Protein AF-A0A061B8B8-F1 (afdb_monomer)

Organism: Rhodotorula toruloides (NCBI:txid5286)

pLDDT: mean 87.1, std 15.1, range [23.12, 98.69]

Structure (mmCIF, N/CA/C/O backbone):
data_AF-A0A061B8B8-F1
#
_entry.id   AF-A0A061B8B8-F1
#
loop_
_atom_site.group_PDB
_atom_site.id
_atom_site.type_symbol
_atom_site.label_atom_id
_atom_site.label_alt_id
_atom_site.label_comp_id
_atom_site.label_asym_id
_atom_site.label_entity_id
_atom_site.label_seq_id
_atom_site.pdbx_PDB_ins_code
_atom_site.Cartn_x
_atom_site.Cartn_y
_atom_site.Cartn_z
_atom_site.occupancy
_atom_site.B_iso_or_equiv
_atom_site.auth_seq_id
_atom_site.auth_comp_id
_atom_site.auth_asym_id
_atom_site.auth_atom_id
_atom_site.pdbx_PDB_model_num
ATOM 1 N N . MET A 1 1 ? 24.635 -28.331 46.204 1.00 39.78 1 MET A N 1
ATOM 2 C CA . MET A 1 1 ? 23.891 -27.059 46.113 1.00 39.78 1 MET A CA 1
ATOM 3 C C . MET A 1 1 ? 24.603 -26.167 45.115 1.00 39.78 1 MET A C 1
ATOM 5 O O . MET A 1 1 ? 25.702 -25.724 45.408 1.00 39.78 1 MET A O 1
ATOM 9 N N . SER A 1 2 ? 23.995 -25.934 43.958 1.00 27.39 2 SER A N 1
ATOM 10 C CA . SER A 1 2 ? 24.261 -24.770 43.106 1.00 27.39 2 SER A CA 1
ATOM 11 C C . SER A 1 2 ? 23.099 -24.669 42.119 1.00 27.39 2 SER A C 1
ATOM 13 O O . SER A 1 2 ? 23.083 -25.318 41.078 1.00 27.39 2 SER A O 1
ATOM 15 N N . ASN A 1 3 ? 22.078 -23.909 42.522 1.00 31.33 3 ASN A N 1
ATOM 16 C CA . ASN A 1 3 ? 20.983 -23.484 41.658 1.00 31.33 3 ASN A CA 1
ATOM 17 C C . ASN A 1 3 ? 21.564 -22.600 40.549 1.00 31.33 3 ASN A C 1
ATOM 19 O O . ASN A 1 3 ? 21.984 -21.475 40.815 1.00 31.33 3 ASN A O 1
ATOM 23 N N . GLY A 1 4 ? 21.584 -23.110 39.320 1.00 29.91 4 GLY A N 1
ATOM 24 C CA . GLY A 1 4 ? 21.768 -22.293 38.128 1.00 29.91 4 GLY A CA 1
ATOM 25 C C . GLY A 1 4 ? 20.489 -21.504 37.876 1.00 29.91 4 GLY A C 1
ATOM 26 O O . GLY A 1 4 ? 19.475 -22.079 37.487 1.00 29.91 4 GLY A O 1
ATOM 27 N N . GLY A 1 5 ? 20.525 -20.203 38.157 1.00 29.27 5 GLY A N 1
ATOM 28 C CA . GLY A 1 5 ? 19.450 -19.281 37.819 1.00 29.27 5 GLY A CA 1
ATOM 29 C C . GLY A 1 5 ? 19.276 -19.214 36.306 1.00 29.27 5 GLY A C 1
ATOM 30 O O . GLY A 1 5 ? 20.158 -18.738 35.595 1.00 29.27 5 GLY A O 1
ATOM 31 N N . ILE A 1 6 ? 18.130 -19.688 35.827 1.00 33.75 6 ILE A N 1
ATOM 32 C CA . ILE A 1 6 ? 17.630 -19.358 34.495 1.00 33.75 6 ILE A CA 1
ATOM 33 C C . ILE A 1 6 ? 17.358 -17.852 34.506 1.00 33.75 6 ILE A C 1
ATOM 35 O O . ILE A 1 6 ? 16.690 -17.334 35.401 1.00 33.75 6 ILE A O 1
ATOM 39 N N . SER A 1 7 ? 17.956 -17.142 33.556 1.00 33.94 7 SER A N 1
ATOM 40 C CA . SER A 1 7 ? 17.859 -15.691 33.461 1.00 33.94 7 SER A CA 1
ATOM 41 C C . SER A 1 7 ? 16.404 -15.256 33.218 1.00 33.94 7 SER A C 1
ATOM 43 O O . SER A 1 7 ? 15.703 -15.804 32.369 1.00 33.94 7 SER A O 1
ATOM 45 N N . ASN A 1 8 ? 15.947 -14.224 33.933 1.00 35.19 8 ASN A N 1
ATOM 46 C CA . ASN A 1 8 ? 14.612 -13.622 33.778 1.00 35.19 8 ASN A CA 1
ATOM 47 C C . ASN A 1 8 ? 14.344 -13.028 32.371 1.00 35.19 8 ASN A C 1
ATOM 49 O O . ASN A 1 8 ? 13.235 -12.572 32.108 1.00 35.19 8 ASN A O 1
ATOM 53 N N . GLY A 1 9 ? 15.332 -13.016 31.466 1.00 30.53 9 GLY A N 1
ATOM 54 C CA . GLY A 1 9 ? 15.212 -12.452 30.118 1.00 30.53 9 GLY A CA 1
ATOM 55 C C . GLY A 1 9 ? 14.587 -13.391 29.080 1.00 30.53 9 GLY A C 1
ATOM 56 O O . GLY A 1 9 ? 13.911 -12.917 28.170 1.00 30.53 9 GLY A O 1
ATOM 57 N N . GLU A 1 10 ? 14.755 -14.711 29.210 1.00 31.12 10 GLU A N 1
ATOM 58 C CA . GLU A 1 10 ? 14.184 -15.674 28.249 1.00 31.12 10 GLU A CA 1
ATOM 59 C C . GLU A 1 10 ? 12.715 -16.003 28.547 1.00 31.12 10 GLU A C 1
ATOM 61 O O . GLU A 1 10 ? 11.914 -16.137 27.624 1.00 31.12 10 GLU A O 1
ATOM 66 N N . ALA A 1 11 ? 12.319 -16.033 29.825 1.00 30.83 11 ALA A N 1
ATOM 67 C CA . ALA A 1 11 ? 10.926 -16.262 30.220 1.00 30.83 11 ALA A CA 1
ATOM 68 C C . ALA A 1 11 ? 9.984 -15.102 29.827 1.00 30.83 11 ALA A C 1
ATOM 70 O O . ALA A 1 11 ? 8.800 -15.327 29.584 1.00 30.83 11 ALA A O 1
ATOM 71 N N . ALA A 1 12 ? 10.501 -13.871 29.716 1.00 39.72 12 ALA A N 1
ATOM 72 C CA . ALA A 1 12 ? 9.720 -12.697 29.316 1.00 39.72 12 ALA A CA 1
ATOM 73 C C . ALA A 1 12 ? 9.376 -12.678 27.811 1.00 39.72 12 ALA A C 1
ATOM 75 O O . ALA A 1 12 ? 8.330 -12.153 27.426 1.00 39.72 12 ALA A O 1
ATOM 76 N N . LYS A 1 13 ? 10.208 -13.292 26.955 1.00 45.06 13 LYS A N 1
ATOM 77 C CA . LYS A 1 13 ? 9.991 -13.315 25.496 1.00 45.06 13 LYS A CA 1
ATOM 78 C C . LYS A 1 13 ? 8.825 -14.206 25.060 1.00 45.06 13 LYS A C 1
ATOM 80 O O . LYS A 1 13 ? 8.186 -13.909 24.058 1.00 45.06 13 LYS A O 1
ATOM 85 N N . GLY A 1 14 ? 8.494 -15.250 25.825 1.00 52.53 14 GLY A N 1
ATOM 86 C CA . GLY A 1 14 ? 7.424 -16.201 25.485 1.00 52.53 14 GLY A CA 1
ATOM 87 C C . GLY A 1 14 ? 5.991 -15.649 25.557 1.00 52.53 14 GLY A C 1
ATOM 88 O O . GLY A 1 14 ? 5.054 -16.389 25.273 1.00 52.53 14 GLY A O 1
ATOM 89 N N . ASN A 1 15 ? 5.807 -14.380 25.945 1.00 78.00 15 ASN A N 1
ATOM 90 C CA . ASN A 1 15 ? 4.494 -13.786 26.227 1.00 78.00 15 ASN A CA 1
ATOM 91 C C . ASN A 1 15 ? 4.154 -12.544 25.376 1.00 78.00 15 ASN A C 1
ATOM 93 O O . ASN A 1 15 ? 3.065 -11.983 25.527 1.00 78.00 15 ASN A O 1
ATOM 97 N N . ALA A 1 16 ? 5.076 -12.102 24.515 1.00 92.69 16 ALA A N 1
ATOM 98 C CA . ALA A 1 16 ? 4.905 -10.931 23.658 1.00 92.69 16 ALA A CA 1
ATOM 99 C C . ALA A 1 16 ? 4.028 -11.246 22.437 1.00 92.69 16 ALA A C 1
ATOM 101 O O . ALA A 1 16 ? 4.213 -12.267 21.770 1.00 92.69 16 ALA A O 1
ATOM 102 N N . LEU A 1 17 ? 3.099 -10.346 22.119 1.00 96.75 17 LEU A N 1
ATOM 103 C CA . LEU A 1 17 ? 2.200 -10.451 20.973 1.00 96.75 17 LEU A CA 1
ATOM 104 C C . LEU A 1 17 ? 2.508 -9.388 19.916 1.00 96.75 17 LEU A C 1
ATOM 106 O O . LEU A 1 17 ? 2.922 -8.267 20.221 1.00 96.75 17 LEU A O 1
ATOM 110 N N . SER A 1 18 ? 2.207 -9.720 18.665 1.00 97.94 18 SER A N 1
ATOM 111 C CA . SER A 1 18 ? 2.040 -8.736 17.595 1.00 97.94 18 SER A CA 1
ATOM 112 C C . SER A 1 18 ? 0.547 -8.512 17.378 1.00 97.94 18 SER A C 1
ATOM 114 O O . SER A 1 18 ? -0.154 -9.388 16.886 1.00 97.94 18 SER A O 1
ATOM 116 N N . VAL A 1 19 ? 0.027 -7.357 17.779 1.00 98.19 19 VAL A N 1
ATOM 117 C CA . VAL A 1 19 ? -1.387 -7.003 17.601 1.00 98.19 19 VAL A CA 1
ATOM 118 C C . VAL A 1 19 ? -1.518 -6.136 16.359 1.00 98.19 19 VAL A C 1
ATOM 120 O O . VAL A 1 19 ? -0.795 -5.161 16.211 1.00 98.19 19 VAL A O 1
ATOM 123 N N . VAL A 1 20 ? -2.429 -6.482 15.459 1.00 98.31 20 VAL A N 1
ATOM 124 C CA . VAL A 1 20 ? -2.643 -5.823 14.174 1.00 98.31 20 VAL A CA 1
ATOM 125 C C . VAL A 1 20 ? -4.074 -5.312 14.106 1.00 98.31 20 VAL A C 1
ATOM 127 O O . VAL A 1 20 ? -5.012 -6.072 14.323 1.00 98.31 20 VAL A O 1
ATOM 130 N N . ILE A 1 21 ? -4.248 -4.039 13.762 1.00 97.00 21 ILE A N 1
ATOM 131 C CA . ILE A 1 21 ? -5.547 -3.436 13.453 1.00 97.00 21 ILE A CA 1
ATOM 132 C C . ILE A 1 21 ? -5.535 -3.049 11.966 1.00 97.00 21 ILE A C 1
ATOM 134 O O . ILE A 1 21 ? -4.973 -2.005 11.615 1.00 97.00 21 ILE A O 1
ATOM 138 N N . PRO A 1 22 ? -6.088 -3.888 11.066 1.00 94.44 22 PRO A N 1
ATOM 139 C CA . PRO A 1 22 ? -6.155 -3.585 9.644 1.00 94.44 22 PRO A CA 1
ATOM 140 C C . PRO A 1 22 ? -7.316 -2.628 9.330 1.00 94.44 22 PRO A C 1
ATOM 142 O O . PRO A 1 22 ? -8.488 -2.942 9.533 1.00 94.44 22 PRO A O 1
ATOM 145 N N . ILE A 1 23 ? -6.993 -1.455 8.787 1.00 88.62 23 ILE A N 1
ATOM 146 C CA . ILE A 1 23 ? -7.932 -0.389 8.407 1.00 88.62 23 ILE A CA 1
ATOM 147 C C . ILE A 1 23 ? -7.789 -0.101 6.902 1.00 88.62 23 ILE A C 1
ATOM 149 O O . ILE A 1 23 ? -7.448 1.002 6.477 1.00 88.62 23 ILE A O 1
ATOM 153 N N . GLY A 1 24 ? -8.025 -1.125 6.077 1.00 66.88 24 GLY A N 1
ATOM 154 C CA . GLY A 1 24 ? -7.891 -1.041 4.615 1.00 66.88 24 GLY A CA 1
ATOM 155 C C . GLY A 1 24 ? -9.127 -0.539 3.859 1.00 66.88 24 GLY A C 1
ATOM 156 O O . GLY A 1 24 ? -9.057 -0.334 2.652 1.00 66.88 24 GLY A O 1
ATOM 157 N N . GLY A 1 25 ? -10.270 -0.364 4.533 1.00 66.69 25 GLY A N 1
ATOM 158 C CA . GLY A 1 25 ? -11.543 -0.015 3.895 1.00 66.69 25 GLY A CA 1
ATOM 159 C C . GLY A 1 25 ? -11.919 1.468 3.999 1.00 66.69 25 GLY A C 1
ATOM 160 O O . GLY A 1 25 ? -11.762 2.087 5.046 1.00 66.69 25 GLY A O 1
ATOM 161 N N . VAL A 1 26 ? -12.548 2.004 2.946 1.00 59.25 26 VAL A N 1
ATOM 162 C CA . VAL A 1 26 ? -12.965 3.423 2.822 1.00 59.25 26 VAL A CA 1
ATOM 163 C C . VAL A 1 26 ? -14.089 3.831 3.802 1.00 59.25 26 VAL A C 1
ATOM 165 O O . VAL A 1 26 ? -14.370 5.009 3.992 1.00 59.25 26 VAL A O 1
ATOM 168 N N . GLY A 1 27 ? -14.777 2.877 4.444 1.00 61.59 27 GLY A N 1
ATOM 169 C CA . GLY A 1 27 ? -15.817 3.189 5.441 1.00 61.59 27 GLY A CA 1
ATOM 170 C C . GLY A 1 27 ? -17.059 3.900 4.874 1.00 61.59 27 GLY A C 1
ATOM 171 O O . GLY A 1 27 ? -17.735 4.641 5.587 1.00 61.59 27 GLY A O 1
ATOM 172 N N . SER A 1 28 ? -17.398 3.656 3.602 1.00 68.06 28 SER A N 1
ATOM 173 C CA . SER A 1 28 ? -18.411 4.412 2.839 1.00 68.06 28 SER A CA 1
ATOM 174 C C . SER A 1 28 ? -19.822 4.443 3.447 1.00 68.06 28 SER A C 1
ATOM 176 O O . SER A 1 28 ? -20.588 5.366 3.174 1.00 68.06 28 SER A O 1
ATOM 178 N N . ARG A 1 29 ? -20.183 3.466 4.293 1.00 80.44 29 ARG A N 1
ATOM 179 C CA . ARG A 1 29 ? -21.487 3.413 4.984 1.00 80.44 29 ARG A CA 1
ATOM 180 C C . ARG A 1 29 ? -21.694 4.605 5.923 1.00 80.44 29 ARG A C 1
ATOM 182 O O . ARG A 1 29 ? -22.787 5.156 5.959 1.00 80.44 29 ARG A O 1
ATOM 189 N N . PHE A 1 30 ? -20.653 5.022 6.643 1.00 82.06 30 PHE A N 1
ATOM 190 C CA . PHE A 1 30 ? -20.727 6.161 7.561 1.00 82.06 30 PHE A CA 1
ATOM 191 C C . PHE A 1 30 ? -20.786 7.493 6.807 1.00 82.06 30 PHE A C 1
ATOM 193 O O . PHE A 1 30 ? -21.602 8.349 7.144 1.00 82.06 30 PHE A O 1
ATOM 200 N N . ALA A 1 31 ? -20.006 7.639 5.732 1.00 78.50 31 ALA A N 1
ATOM 201 C CA . ALA A 1 31 ? -20.050 8.830 4.884 1.00 78.50 31 ALA A CA 1
ATOM 202 C C . ALA A 1 31 ? -21.453 9.065 4.286 1.00 78.50 31 ALA A C 1
ATOM 204 O O . ALA A 1 31 ? -21.942 10.193 4.282 1.00 78.50 31 ALA A O 1
ATOM 205 N N . LYS A 1 32 ? -22.147 7.996 3.855 1.00 79.06 32 LYS A N 1
ATOM 206 C CA . LYS A 1 32 ? -23.539 8.066 3.359 1.00 79.06 32 LYS A CA 1
ATOM 207 C C . LYS A 1 32 ? -24.533 8.575 4.408 1.00 79.06 32 LYS A C 1
ATOM 209 O O . LYS A 1 32 ? -25.478 9.267 4.053 1.00 79.06 32 LYS A O 1
ATOM 214 N N . GLU A 1 33 ? -24.294 8.277 5.683 1.00 79.81 33 GLU A N 1
ATOM 215 C CA . GLU A 1 33 ? -25.095 8.764 6.816 1.00 79.81 33 GLU A CA 1
ATOM 216 C C . GLU A 1 33 ? -24.625 10.138 7.338 1.00 79.81 33 GLU A C 1
ATOM 218 O O . GLU A 1 33 ? -25.094 10.609 8.377 1.00 79.81 33 GLU A O 1
ATOM 223 N N . GLY A 1 34 ? -23.706 10.813 6.639 1.00 77.25 34 GLY A N 1
ATOM 224 C CA . GLY A 1 34 ? -23.266 12.174 6.958 1.00 77.25 34 GLY A CA 1
ATOM 225 C C . GLY A 1 34 ? -22.216 12.276 8.067 1.00 77.25 34 GLY A C 1
ATOM 226 O O . GLY A 1 34 ? -22.029 13.359 8.621 1.00 77.25 34 GLY A O 1
ATOM 227 N N . TYR A 1 35 ? -21.530 11.182 8.411 1.00 79.19 35 TYR A N 1
ATOM 228 C CA . TYR A 1 35 ? -20.335 11.259 9.257 1.00 79.19 35 TYR A CA 1
ATOM 229 C C . TYR A 1 35 ? -19.172 11.850 8.456 1.00 79.19 35 TYR A C 1
ATOM 231 O O . TYR A 1 35 ? -18.939 11.459 7.313 1.00 79.19 35 TYR A O 1
ATOM 239 N N . ARG A 1 36 ? -18.450 12.797 9.061 1.00 77.75 36 ARG A N 1
ATOM 240 C CA . ARG A 1 36 ? -17.365 13.542 8.399 1.00 77.75 36 ARG A CA 1
ATOM 241 C C . ARG A 1 36 ? -16.010 12.853 8.532 1.00 77.75 36 ARG A C 1
ATOM 243 O O . ARG A 1 36 ? -15.213 12.901 7.607 1.00 77.75 36 ARG A O 1
ATOM 250 N N . PHE A 1 37 ? -15.764 12.217 9.675 1.00 82.44 37 PHE A N 1
ATOM 251 C CA . PHE A 1 37 ? -14.519 11.503 9.931 1.00 82.44 37 PHE A CA 1
ATOM 252 C C . PHE A 1 37 ? -14.541 10.105 9.303 1.00 82.44 37 PHE A C 1
ATOM 254 O O . PHE A 1 37 ? -15.596 9.455 9.302 1.00 82.44 37 PHE A O 1
ATOM 261 N N . PRO A 1 38 ? -13.389 9.602 8.821 1.00 85.00 38 PRO A N 1
ATOM 262 C CA . PRO A 1 38 ? -13.275 8.204 8.431 1.00 85.00 38 PRO A CA 1
ATOM 263 C C . PRO A 1 38 ? -13.559 7.311 9.643 1.00 85.00 38 PRO A C 1
ATOM 265 O O . PRO A 1 38 ? -13.273 7.680 10.781 1.00 85.00 38 PRO A O 1
ATOM 268 N N . LYS A 1 39 ? -14.100 6.113 9.397 1.00 87.38 39 LYS A N 1
ATOM 269 C CA . LYS A 1 39 ? -14.564 5.159 10.422 1.00 87.38 39 LYS A CA 1
ATOM 270 C C . LYS A 1 39 ? -13.696 5.065 11.698 1.00 87.38 39 LYS A C 1
ATOM 272 O O . LYS A 1 39 ? -14.258 5.274 12.771 1.00 87.38 39 LYS A O 1
ATOM 277 N N . PRO A 1 40 ? -12.371 4.809 11.636 1.00 89.44 40 PRO A N 1
ATOM 278 C CA . PRO A 1 40 ? -11.539 4.696 12.845 1.00 89.44 40 PRO A CA 1
ATOM 279 C C . PRO A 1 40 ? -11.466 5.983 13.685 1.00 89.44 40 PRO A C 1
ATOM 281 O O . PRO A 1 40 ? -11.145 5.925 14.871 1.00 89.44 40 PRO A O 1
ATOM 284 N N . LEU A 1 41 ? -11.760 7.139 13.087 1.00 89.06 41 LEU A N 1
ATOM 285 C CA . LEU A 1 41 ? -11.722 8.458 13.718 1.00 89.06 41 LEU A CA 1
ATOM 286 C C . LEU A 1 41 ? -13.114 8.983 14.095 1.00 89.06 41 LEU A C 1
ATOM 288 O O . LEU A 1 41 ? -13.230 10.086 14.622 1.00 89.06 41 LEU A O 1
ATOM 292 N N . ILE A 1 42 ? -14.178 8.204 13.867 1.00 89.88 42 ILE A N 1
ATOM 293 C CA . ILE A 1 42 ? -15.516 8.558 14.346 1.00 89.88 42 ILE A CA 1
ATOM 294 C C . ILE A 1 42 ? -15.506 8.560 15.872 1.00 89.88 42 ILE A C 1
ATOM 296 O O . ILE A 1 42 ? -15.072 7.598 16.509 1.00 89.88 42 ILE A O 1
ATOM 300 N N . ASN A 1 43 ? -15.991 9.652 16.457 1.00 90.94 43 ASN A N 1
ATOM 301 C CA . ASN A 1 43 ? -16.043 9.803 17.900 1.00 90.94 43 ASN A CA 1
ATOM 302 C C . ASN A 1 43 ? -17.121 8.916 18.529 1.00 90.94 43 ASN A C 1
ATOM 304 O O . ASN A 1 43 ? -18.226 8.759 18.013 1.00 90.94 43 ASN A O 1
ATOM 308 N N . ILE A 1 44 ? -16.781 8.396 19.702 1.00 91.62 44 ILE A N 1
ATOM 309 C CA . ILE A 1 44 ? -17.650 7.736 20.665 1.00 91.62 44 ILE A CA 1
ATOM 310 C C . ILE A 1 44 ? -17.419 8.485 21.983 1.00 91.62 44 ILE A C 1
ATOM 312 O O . ILE A 1 44 ? -16.334 8.413 22.563 1.00 91.62 44 ILE A O 1
ATOM 316 N N . ALA A 1 45 ? -18.396 9.282 22.416 1.00 88.94 45 ALA A N 1
ATOM 317 C CA . ALA A 1 45 ? -18.301 10.167 23.581 1.00 88.94 45 ALA A CA 1
ATOM 318 C C . ALA A 1 45 ? -17.005 11.017 23.618 1.00 88.94 45 ALA A C 1
ATOM 320 O O . ALA A 1 45 ? -16.286 11.064 24.618 1.00 88.94 45 ALA A O 1
ATOM 321 N N . GLY A 1 46 ? -16.681 11.673 22.500 1.00 88.12 46 GLY A N 1
ATOM 322 C CA . GLY A 1 46 ? -15.536 12.581 22.365 1.00 88.12 46 GLY A CA 1
ATOM 323 C C . GLY A 1 46 ? -14.166 11.906 22.232 1.00 88.12 46 GLY A C 1
ATOM 324 O O . GLY A 1 46 ? -13.149 12.598 22.293 1.00 88.12 46 GLY A O 1
ATOM 325 N N . ARG A 1 47 ? -14.104 10.577 22.069 1.00 90.06 47 ARG A N 1
ATOM 326 C CA . ARG A 1 47 ? -12.869 9.849 21.731 1.00 90.06 47 ARG A CA 1
ATOM 327 C C . ARG A 1 47 ? -13.084 9.008 20.479 1.00 90.06 47 ARG A C 1
ATOM 329 O O . ARG A 1 47 ? -14.080 8.300 20.385 1.00 90.06 47 ARG A O 1
ATOM 336 N N . ALA A 1 48 ? -12.139 9.059 19.546 1.00 91.88 48 ALA A N 1
ATOM 337 C CA . ALA A 1 48 ? -12.206 8.301 18.302 1.00 91.88 48 ALA A CA 1
ATOM 338 C C . ALA A 1 48 ? -12.220 6.777 18.536 1.00 91.88 48 ALA A C 1
ATOM 340 O O . ALA A 1 48 ? -11.570 6.271 19.456 1.00 91.88 48 ALA A O 1
ATOM 341 N N . MET A 1 49 ? -12.959 6.061 17.684 1.00 92.69 49 MET A N 1
ATOM 342 C CA . MET A 1 49 ? -13.184 4.610 17.730 1.00 92.69 49 MET A CA 1
ATOM 343 C C . MET A 1 49 ? -11.887 3.803 17.877 1.00 92.69 49 MET A C 1
ATOM 345 O O . MET A 1 49 ? -11.803 2.927 18.732 1.00 92.69 49 MET A O 1
ATOM 349 N N . LEU A 1 50 ? -10.845 4.135 17.115 1.00 93.75 50 LEU A N 1
ATOM 350 C CA . LEU A 1 50 ? -9.548 3.459 17.197 1.00 93.75 50 LEU A CA 1
ATOM 351 C C . LEU A 1 50 ? -8.933 3.547 18.602 1.00 93.75 50 LEU A C 1
ATOM 353 O O . LEU A 1 50 ? -8.474 2.549 19.150 1.00 93.75 50 LEU A O 1
ATOM 357 N N . PHE A 1 51 ? -8.969 4.727 19.221 1.00 93.75 51 PHE A N 1
ATOM 358 C CA . PHE A 1 51 ? -8.435 4.920 20.570 1.00 93.75 51 PHE A CA 1
ATOM 359 C C . PHE A 1 51 ? -9.305 4.250 21.637 1.00 93.75 51 PHE A C 1
ATOM 361 O O . PHE A 1 51 ? -8.801 3.904 22.700 1.00 93.75 51 PHE A O 1
ATOM 368 N N . TRP A 1 52 ? -10.602 4.051 21.377 1.00 92.88 52 TRP A N 1
ATOM 369 C CA . TRP A 1 52 ? -11.453 3.218 22.231 1.00 92.88 52 TRP A CA 1
ATOM 370 C C . TRP A 1 52 ? -11.012 1.762 22.238 1.00 92.88 52 TRP A C 1
ATOM 372 O O . TRP A 1 52 ? -11.005 1.146 23.299 1.00 92.88 52 TRP A O 1
ATOM 382 N N . ILE A 1 53 ? -10.636 1.231 21.076 1.00 93.62 53 ILE A N 1
ATOM 383 C CA . ILE A 1 53 ? -10.136 -0.138 20.957 1.00 93.62 53 ILE A CA 1
ATOM 384 C C . ILE A 1 53 ? -8.825 -0.254 21.732 1.00 93.62 53 ILE A C 1
ATOM 386 O O . ILE A 1 53 ? -8.742 -1.051 22.661 1.00 93.62 53 ILE A O 1
ATOM 390 N N . ILE A 1 54 ? -7.841 0.601 21.434 1.00 94.81 54 ILE A N 1
ATOM 391 C CA . ILE A 1 54 ? -6.511 0.547 22.063 1.00 94.81 54 ILE A CA 1
ATOM 392 C C . ILE A 1 54 ? -6.596 0.723 23.587 1.00 94.81 54 ILE A C 1
ATOM 394 O O . ILE A 1 54 ? -5.988 -0.053 24.316 1.00 94.81 54 ILE A O 1
ATOM 398 N N . ASP A 1 55 ? -7.400 1.676 24.081 1.00 92.31 55 ASP A N 1
ATOM 399 C CA . ASP A 1 55 ? -7.582 1.939 25.521 1.00 92.31 55 ASP A CA 1
ATOM 400 C C . ASP A 1 55 ? -8.071 0.728 26.328 1.00 92.31 55 ASP A C 1
ATOM 402 O O . ASP A 1 55 ? -7.969 0.735 27.558 1.00 92.31 55 ASP A O 1
ATOM 406 N N . ARG A 1 56 ? -8.692 -0.251 25.665 1.00 90.75 56 ARG A N 1
ATOM 407 C CA . ARG A 1 56 ? -9.304 -1.420 26.303 1.00 90.75 56 ARG A CA 1
ATOM 408 C C . ARG A 1 56 ? -8.511 -2.704 26.089 1.00 90.75 56 ARG A C 1
ATOM 410 O O . ARG A 1 56 ? -8.844 -3.720 26.694 1.00 90.75 56 ARG A O 1
ATOM 417 N N . LEU A 1 57 ? -7.466 -2.667 25.266 1.00 92.12 57 LEU A N 1
ATOM 418 C CA . LEU A 1 57 ? -6.569 -3.799 25.096 1.00 92.12 57 LEU A CA 1
ATOM 419 C C . LEU A 1 57 ? -5.566 -3.866 26.250 1.00 92.12 57 LEU A C 1
ATOM 421 O O . LEU A 1 57 ? -4.984 -2.870 26.665 1.00 92.12 57 LEU A O 1
ATOM 425 N N . GLU A 1 58 ? -5.319 -5.079 26.733 1.00 91.81 58 GLU A N 1
ATOM 426 C CA . GLU A 1 58 ? -4.327 -5.393 27.770 1.00 91.81 58 GLU A CA 1
ATOM 427 C C . GLU A 1 58 ? -2.913 -5.475 27.160 1.00 91.81 58 GLU A C 1
ATOM 429 O O . GLU A 1 58 ? -2.241 -6.515 27.229 1.00 91.81 58 GLU A O 1
ATOM 434 N N . LEU A 1 59 ? -2.513 -4.406 26.462 1.00 94.19 59 LEU A N 1
ATOM 435 C CA . LEU A 1 59 ? -1.196 -4.277 25.840 1.00 94.19 59 LEU A CA 1
ATOM 436 C C . LEU A 1 59 ? -0.129 -4.017 26.905 1.00 94.19 59 LEU A C 1
ATOM 438 O O . LEU A 1 59 ? -0.344 -3.283 27.869 1.00 94.19 59 LEU A O 1
ATOM 442 N N . THR A 1 60 ? 1.033 -4.618 26.700 1.00 92.69 60 THR A N 1
ATOM 443 C CA . THR A 1 60 ? 2.240 -4.451 27.510 1.00 92.69 60 THR A CA 1
ATOM 444 C C . THR A 1 60 ? 3.344 -3.811 26.670 1.00 92.69 60 THR A C 1
ATOM 446 O O . THR A 1 60 ? 3.270 -3.797 25.444 1.00 92.69 60 THR A O 1
ATOM 449 N N . GLU A 1 61 ? 4.399 -3.315 27.313 1.00 91.12 61 GLU A N 1
ATOM 450 C CA . GLU A 1 61 ? 5.573 -2.736 26.634 1.00 91.12 61 GLU A CA 1
ATOM 451 C C . GLU A 1 61 ? 6.310 -3.727 25.711 1.00 91.12 61 GLU A C 1
ATOM 453 O O . GLU A 1 61 ? 6.999 -3.316 24.781 1.00 91.12 61 GLU A O 1
ATOM 458 N N . ASN A 1 62 ? 6.135 -5.033 25.943 1.00 91.69 62 ASN A N 1
ATOM 459 C CA . ASN A 1 62 ? 6.725 -6.092 25.123 1.00 91.69 62 ASN A CA 1
ATOM 460 C C . ASN A 1 62 ? 5.895 -6.400 23.868 1.00 91.69 62 ASN A C 1
ATOM 462 O O . ASN A 1 62 ? 6.400 -7.018 22.928 1.00 91.69 62 ASN A O 1
ATOM 466 N N . ASP A 1 63 ? 4.625 -5.988 23.841 1.00 96.31 63 ASP A N 1
ATOM 467 C CA . ASP A 1 63 ? 3.764 -6.177 22.680 1.00 96.31 63 ASP A CA 1
ATOM 468 C C . ASP A 1 63 ? 4.095 -5.151 21.593 1.00 96.31 63 ASP A C 1
ATOM 470 O O . ASP A 1 63 ? 4.663 -4.087 21.835 1.00 96.31 63 ASP A O 1
ATOM 474 N N . SER A 1 64 ? 3.751 -5.470 20.351 1.00 97.25 64 SER A N 1
ATOM 475 C CA . SER A 1 64 ? 3.905 -4.548 19.222 1.00 97.25 64 SER A CA 1
ATOM 476 C C . SER A 1 64 ? 2.558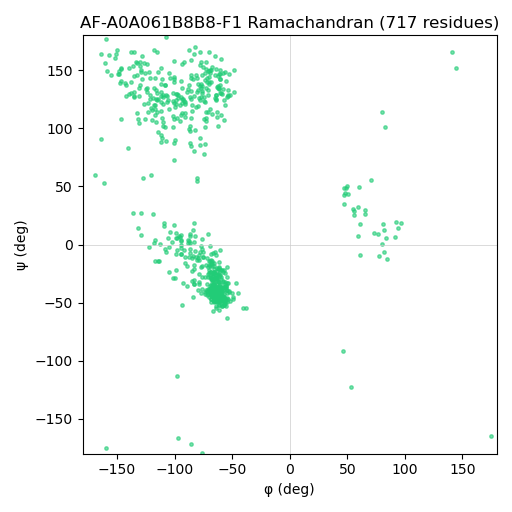 -4.349 18.552 1.00 97.25 64 SER A C 1
ATOM 478 O O . SER A 1 64 ? 1.922 -5.319 18.143 1.00 97.25 64 SER A O 1
ATOM 480 N N . LEU A 1 65 ? 2.109 -3.097 18.482 1.00 97.75 65 LEU A N 1
ATOM 481 C CA . LEU A 1 65 ? 0.821 -2.717 17.914 1.00 97.75 65 LEU A CA 1
ATOM 482 C C . LEU A 1 65 ? 1.026 -2.157 16.507 1.00 97.75 65 LEU A C 1
ATOM 484 O O . LEU A 1 65 ? 1.542 -1.057 16.340 1.00 97.75 65 LEU A O 1
ATOM 488 N N . PHE A 1 66 ? 0.575 -2.892 15.502 1.00 97.75 66 PHE A N 1
ATOM 489 C CA . PHE A 1 66 ? 0.566 -2.482 14.108 1.00 97.75 66 PHE A CA 1
ATOM 490 C C . PHE A 1 66 ? -0.804 -1.929 13.734 1.00 97.75 66 PHE A C 1
ATOM 492 O O . PHE A 1 66 ? -1.820 -2.603 13.899 1.00 97.75 66 PHE A O 1
ATOM 499 N N . ILE A 1 67 ? -0.842 -0.721 13.186 1.00 96.94 67 ILE A N 1
ATOM 500 C CA . ILE A 1 67 ? -2.070 -0.109 12.674 1.00 96.94 67 ILE A CA 1
ATOM 501 C C . ILE A 1 67 ? -1.856 0.148 11.192 1.00 96.94 67 ILE A C 1
ATOM 503 O O . ILE A 1 67 ? -1.093 1.038 10.821 1.00 96.94 67 ILE A O 1
ATOM 507 N N . ALA A 1 68 ? -2.505 -0.647 10.345 1.00 95.94 68 ALA A N 1
ATOM 508 C CA . ALA A 1 68 ? -2.452 -0.442 8.904 1.00 95.94 68 ALA A CA 1
ATOM 509 C C . ALA A 1 68 ? -3.593 0.469 8.476 1.00 95.94 68 ALA A C 1
ATOM 511 O O . ALA A 1 68 ? -4.748 0.132 8.713 1.00 95.94 68 ALA A O 1
ATOM 512 N N . ILE A 1 69 ? -3.291 1.608 7.863 1.00 92.94 69 ILE A N 1
ATOM 513 C CA . ILE A 1 69 ? -4.289 2.622 7.507 1.00 92.94 69 ILE A CA 1
ATOM 514 C C . ILE A 1 69 ? -3.892 3.325 6.213 1.00 92.94 69 ILE A C 1
ATOM 516 O O . ILE A 1 69 ? -2.709 3.422 5.907 1.00 92.94 69 ILE A O 1
ATOM 520 N N . SER A 1 70 ? -4.870 3.820 5.454 1.00 89.94 70 SER A N 1
ATOM 521 C CA . SER A 1 70 ? -4.618 4.639 4.261 1.00 89.94 70 SER A CA 1
ATOM 522 C C . SER A 1 70 ? -3.618 5.766 4.543 1.00 89.94 70 SER A C 1
ATOM 524 O O . SER A 1 70 ? -3.789 6.512 5.509 1.00 89.94 70 SER A O 1
ATOM 526 N N . GLU A 1 71 ? -2.609 5.894 3.675 1.00 85.88 71 GLU A N 1
ATOM 527 C CA . GLU A 1 71 ? -1.597 6.961 3.732 1.00 85.88 71 GLU A CA 1
ATOM 528 C C . GLU A 1 71 ? -2.265 8.344 3.758 1.00 85.88 71 GLU A C 1
ATOM 530 O O . GLU A 1 71 ? -2.017 9.127 4.667 1.00 85.88 71 GLU A O 1
ATOM 535 N N . MET A 1 72 ? -3.252 8.570 2.884 1.00 82.19 72 MET A N 1
ATOM 536 C CA . MET A 1 72 ? -4.023 9.820 2.835 1.00 82.19 72 MET A CA 1
ATOM 537 C C . MET A 1 72 ? -4.707 10.156 4.167 1.00 82.19 72 MET A C 1
ATOM 539 O O . MET A 1 72 ? -4.689 11.304 4.600 1.00 82.19 72 MET A O 1
ATOM 543 N N . VAL A 1 73 ? -5.299 9.160 4.836 1.00 84.62 73 VAL A N 1
ATOM 544 C CA . VAL A 1 73 ? -5.958 9.372 6.136 1.00 84.62 73 VAL A CA 1
ATOM 545 C C . VAL A 1 73 ? -4.924 9.676 7.219 1.00 84.62 73 VAL A C 1
ATOM 547 O O . VAL A 1 73 ? -5.157 10.526 8.075 1.00 84.62 73 VAL A O 1
ATOM 550 N N . ASN A 1 74 ? -3.777 8.997 7.211 1.00 87.31 74 ASN A N 1
ATOM 551 C CA . ASN A 1 74 ? -2.718 9.319 8.159 1.00 87.31 74 ASN A CA 1
ATOM 552 C C . ASN A 1 74 ? -2.177 10.738 7.944 1.00 87.31 74 ASN A C 1
ATOM 554 O O . ASN A 1 74 ? -1.984 11.446 8.929 1.00 87.31 74 ASN A O 1
ATOM 558 N N . ASP A 1 75 ? -1.974 11.156 6.697 1.00 80.88 75 ASP A N 1
ATOM 559 C CA . ASP A 1 75 ? -1.412 12.467 6.367 1.00 80.88 75 ASP A CA 1
ATOM 560 C C . ASP A 1 75 ? -2.383 13.604 6.696 1.00 80.88 75 ASP A C 1
ATOM 562 O O . ASP A 1 75 ? -1.967 14.620 7.249 1.00 80.88 75 ASP A O 1
ATOM 566 N N . GLU A 1 76 ? -3.683 13.414 6.442 1.00 82.75 76 GLU A N 1
ATOM 567 C CA . GLU A 1 76 ? -4.725 14.399 6.761 1.00 82.75 76 GLU A CA 1
ATOM 568 C C . GLU A 1 76 ? -4.910 14.585 8.276 1.00 82.75 76 GLU A C 1
ATOM 570 O O . GLU A 1 76 ? -5.088 15.705 8.755 1.00 82.75 76 GLU A O 1
ATOM 575 N N . PHE A 1 77 ? -4.869 13.494 9.050 1.00 83.12 77 PHE A N 1
ATOM 576 C CA . PHE A 1 77 ? -5.185 13.523 10.485 1.00 83.12 77 PHE A CA 1
ATOM 577 C C . PHE A 1 77 ? -3.956 13.431 11.402 1.00 83.12 77 PHE A C 1
ATOM 579 O O . PHE A 1 77 ? -4.096 13.489 12.628 1.00 83.12 77 PHE A O 1
ATOM 586 N N . HIS A 1 78 ? -2.756 13.286 10.838 1.00 85.75 78 HIS A N 1
ATOM 587 C CA . HIS A 1 78 ? -1.486 13.098 11.548 1.00 85.75 78 HIS A CA 1
ATOM 588 C C . HIS A 1 78 ? -1.559 12.013 12.636 1.00 85.75 78 HIS A C 1
ATOM 590 O O . HIS A 1 78 ? -1.107 12.208 13.771 1.00 85.75 78 HIS A O 1
ATOM 596 N N . LEU A 1 79 ? -2.177 10.872 12.308 1.00 88.19 79 LEU A N 1
ATOM 597 C CA . LEU A 1 79 ? -2.524 9.833 13.283 1.00 88.19 79 LEU A CA 1
ATOM 598 C C . LEU A 1 79 ? -1.293 9.283 14.011 1.00 88.19 79 LEU A C 1
ATOM 600 O O . LEU A 1 79 ? -1.341 9.077 15.223 1.00 88.19 79 LEU A O 1
ATOM 604 N N . ASP A 1 80 ? -0.179 9.125 13.301 1.00 87.06 80 ASP A N 1
ATOM 605 C CA . ASP A 1 80 ? 1.100 8.716 13.880 1.00 87.06 80 ASP A CA 1
ATOM 606 C C . ASP A 1 80 ? 1.531 9.609 15.064 1.00 87.06 80 ASP A C 1
ATOM 608 O O . ASP A 1 80 ? 1.832 9.125 16.158 1.00 87.06 80 ASP A O 1
ATOM 612 N N . SER A 1 81 ? 1.452 10.934 14.902 1.00 86.25 81 SER A N 1
ATOM 613 C CA . SER A 1 81 ? 1.786 11.887 15.971 1.00 86.25 81 SER A CA 1
ATOM 614 C C . SER A 1 81 ? 0.818 11.797 17.153 1.00 86.25 81 SER A C 1
ATOM 616 O O . SER A 1 81 ? 1.219 11.946 18.310 1.00 86.25 81 SER A O 1
ATOM 618 N N . GLN A 1 82 ? -0.464 11.536 16.885 1.00 89.12 82 GLN A N 1
ATOM 619 C CA . GLN A 1 82 ? -1.459 11.356 17.942 1.00 89.12 82 GLN A CA 1
ATOM 620 C C . GLN A 1 82 ? -1.203 10.079 18.750 1.00 89.12 82 GLN A C 1
ATOM 622 O O . GLN A 1 82 ? -1.247 10.125 19.979 1.00 89.12 82 GLN A O 1
ATOM 627 N N . LEU A 1 83 ? -0.896 8.965 18.079 1.00 92.12 83 LEU A N 1
ATOM 628 C CA . LEU A 1 83 ? -0.613 7.678 18.716 1.00 92.12 83 LEU A CA 1
ATOM 629 C C . LEU A 1 83 ? 0.635 7.746 19.601 1.00 92.12 83 LEU A C 1
ATOM 631 O O . LEU A 1 83 ? 0.564 7.341 20.760 1.00 92.12 83 LEU A O 1
ATOM 635 N N . ARG A 1 84 ? 1.739 8.325 19.106 1.00 90.12 84 ARG A N 1
ATOM 636 C CA . ARG A 1 84 ? 2.977 8.502 19.894 1.00 90.12 84 ARG A CA 1
ATOM 637 C C . ARG A 1 84 ? 2.749 9.340 21.154 1.00 90.12 84 ARG A C 1
ATOM 639 O O . ARG A 1 84 ? 3.327 9.054 22.198 1.00 90.12 84 ARG A O 1
ATOM 646 N N . ARG A 1 85 ? 1.901 10.371 21.064 1.00 91.00 85 ARG A N 1
ATOM 647 C CA . ARG A 1 85 ? 1.563 11.238 22.201 1.00 91.00 85 ARG A CA 1
ATOM 648 C C . ARG A 1 85 ? 0.673 10.539 23.229 1.00 91.00 85 ARG A C 1
ATOM 650 O O . ARG A 1 85 ? 0.877 10.729 24.423 1.00 91.00 85 ARG A O 1
ATOM 657 N N . GLU A 1 86 ? -0.339 9.796 22.784 1.00 91.69 86 GLU A N 1
ATOM 658 C CA . GLU A 1 86 ? -1.314 9.149 23.678 1.00 91.69 86 GLU A CA 1
ATOM 659 C C . GLU A 1 86 ? -0.762 7.859 24.307 1.00 91.69 86 GLU A C 1
ATOM 661 O O . GLU A 1 86 ? -1.094 7.550 25.452 1.00 91.69 86 GLU A O 1
ATOM 666 N N . TYR A 1 87 ? 0.102 7.130 23.593 1.00 94.38 87 TYR A N 1
ATOM 667 C CA . TYR A 1 87 ? 0.642 5.834 24.018 1.00 94.38 87 TYR A CA 1
ATOM 668 C C . TYR A 1 87 ? 2.182 5.779 23.962 1.00 94.38 87 TYR A C 1
ATOM 670 O O . TYR A 1 87 ? 2.740 4.893 23.317 1.00 94.38 87 TYR A O 1
ATOM 678 N N . PRO A 1 88 ? 2.906 6.675 24.662 1.00 92.50 88 PRO A N 1
ATOM 679 C CA . PRO A 1 88 ? 4.370 6.769 24.566 1.00 92.50 88 PRO A CA 1
ATOM 680 C C . PRO A 1 88 ? 5.121 5.538 25.104 1.00 92.50 88 PRO A C 1
ATOM 682 O O . PRO A 1 88 ? 6.307 5.379 24.844 1.00 92.50 88 PRO A O 1
ATOM 685 N N . HIS A 1 89 ? 4.443 4.686 25.875 1.00 91.81 89 HIS A N 1
ATOM 686 C CA . HIS A 1 89 ? 4.985 3.467 26.478 1.00 91.81 89 HIS A CA 1
ATOM 687 C C . HIS A 1 89 ? 4.736 2.211 25.627 1.00 91.81 89 HIS A C 1
ATOM 689 O O . HIS A 1 89 ? 5.237 1.143 25.964 1.00 91.81 89 HIS A O 1
ATOM 695 N N . LEU A 1 90 ? 3.942 2.315 24.555 1.00 93.75 90 LEU A N 1
ATOM 696 C CA . LEU A 1 90 ? 3.648 1.195 23.667 1.00 93.75 90 LEU A CA 1
ATOM 697 C C . LEU A 1 90 ? 4.510 1.276 22.407 1.00 93.75 90 LEU A C 1
ATOM 699 O O . LEU A 1 90 ? 4.700 2.349 21.834 1.00 93.75 90 LEU A O 1
ATOM 703 N N . ASN A 1 91 ? 4.964 0.123 21.920 1.00 94.38 91 ASN A N 1
ATOM 704 C CA . ASN A 1 91 ? 5.584 0.021 20.604 1.00 94.38 91 ASN A CA 1
ATOM 705 C C . ASN A 1 91 ? 4.496 0.036 19.516 1.00 94.38 91 ASN A C 1
ATOM 707 O O . ASN A 1 91 ? 4.008 -1.015 19.092 1.00 94.38 91 ASN A O 1
ATOM 711 N N . VAL A 1 92 ? 4.080 1.237 19.103 1.00 95.62 92 VAL A N 1
ATOM 712 C CA . VAL A 1 92 ? 3.072 1.442 18.052 1.00 95.62 92 VAL A CA 1
ATOM 713 C C . VAL A 1 92 ? 3.748 1.701 16.706 1.00 95.62 92 VAL A C 1
ATOM 715 O O . VAL A 1 92 ? 4.590 2.589 16.583 1.00 95.62 92 VAL A O 1
ATOM 718 N N . LYS A 1 93 ? 3.345 0.947 15.681 1.00 94.88 93 LYS A N 1
ATOM 719 C CA . LYS A 1 93 ? 3.841 1.042 14.305 1.00 94.88 93 LYS A CA 1
ATOM 720 C C . LYS A 1 93 ? 2.684 1.296 13.350 1.00 94.88 93 LYS A C 1
ATOM 722 O O . LYS A 1 93 ? 1.818 0.441 13.164 1.00 94.88 93 LYS A O 1
ATOM 727 N N . LEU A 1 94 ? 2.677 2.466 12.724 1.00 94.00 94 LEU A N 1
ATOM 728 C CA . LEU A 1 94 ? 1.712 2.789 11.682 1.00 94.00 94 LEU A CA 1
ATOM 729 C C . LEU A 1 94 ? 2.235 2.303 10.325 1.00 94.00 94 LEU A C 1
ATOM 731 O O . LEU A 1 94 ? 3.365 2.607 9.948 1.00 94.00 94 LEU A O 1
ATOM 735 N N . ILE A 1 95 ? 1.420 1.525 9.614 1.00 94.62 95 ILE A N 1
ATOM 736 C CA . ILE A 1 95 ? 1.749 0.958 8.304 1.00 94.62 95 ILE A CA 1
ATOM 737 C C . ILE A 1 95 ? 0.883 1.660 7.246 1.00 94.62 95 ILE A C 1
ATOM 739 O O . ILE A 1 95 ? -0.323 1.398 7.187 1.00 94.62 95 ILE A O 1
ATOM 743 N N . PRO A 1 96 ? 1.450 2.568 6.430 1.00 90.31 96 PRO A N 1
ATOM 744 C CA . PRO A 1 96 ? 0.681 3.300 5.432 1.00 90.31 96 PRO A CA 1
ATOM 745 C C . PRO A 1 96 ? 0.263 2.381 4.278 1.00 90.31 96 PRO A C 1
ATOM 747 O O . PRO A 1 96 ? 1.081 1.693 3.667 1.00 90.31 96 PRO A O 1
ATOM 750 N N . LEU A 1 97 ? -1.028 2.392 3.958 1.00 91.38 97 LEU A N 1
ATOM 751 C CA . LEU A 1 97 ? -1.604 1.714 2.802 1.00 91.38 97 LEU A CA 1
ATOM 752 C C . LEU A 1 97 ? -1.685 2.707 1.641 1.00 91.38 97 LEU A C 1
ATOM 754 O O . LEU A 1 97 ? -2.466 3.660 1.678 1.00 91.38 97 LEU A O 1
ATOM 758 N N . ARG A 1 98 ? -0.869 2.469 0.611 1.00 86.19 98 ARG A N 1
ATOM 759 C CA . ARG A 1 98 ? -0.716 3.347 -0.565 1.00 86.19 98 ARG A CA 1
ATOM 760 C C . ARG A 1 98 ? -1.791 3.149 -1.638 1.00 86.19 98 ARG A C 1
ATOM 762 O O . ARG A 1 98 ? -1.815 3.852 -2.641 1.00 86.19 98 ARG A O 1
ATOM 769 N N . PHE A 1 99 ? -2.658 2.161 -1.455 1.00 86.12 99 PHE A N 1
ATOM 770 C CA . PHE A 1 99 ? -3.776 1.848 -2.337 1.00 86.12 99 PHE A CA 1
ATOM 771 C C . PHE A 1 99 ? -4.843 1.075 -1.554 1.00 86.12 99 PHE A C 1
ATOM 773 O O . PHE A 1 99 ? -4.568 0.512 -0.491 1.00 86.12 99 PHE A O 1
ATOM 780 N N . ASP A 1 100 ? -6.056 1.020 -2.101 1.00 85.12 100 ASP A N 1
ATOM 781 C CA . ASP A 1 100 ? -7.145 0.231 -1.529 1.00 85.12 100 ASP A CA 1
ATOM 782 C C . ASP A 1 100 ? -6.834 -1.266 -1.654 1.00 85.12 100 ASP A C 1
ATOM 784 O O . ASP A 1 100 ? -6.802 -1.832 -2.752 1.00 85.12 100 ASP A O 1
ATOM 788 N N . THR A 1 101 ? -6.614 -1.923 -0.517 1.00 89.94 101 THR A N 1
ATOM 789 C CA . THR A 1 101 ? -6.378 -3.369 -0.465 1.00 89.94 101 THR A CA 1
ATOM 790 C C . THR A 1 101 ? -7.637 -4.150 -0.839 1.00 89.94 101 THR A C 1
ATOM 792 O O . THR A 1 101 ? -8.758 -3.731 -0.554 1.00 89.94 101 THR A O 1
ATOM 795 N N . ARG A 1 102 ? -7.468 -5.340 -1.414 1.00 88.12 102 ARG A N 1
ATOM 796 C CA . ARG A 1 102 ? -8.547 -6.220 -1.902 1.00 88.12 102 ARG A CA 1
ATOM 797 C C . ARG A 1 102 ? -9.181 -7.094 -0.810 1.00 88.12 102 ARG A C 1
ATOM 799 O O . ARG A 1 102 ? -9.796 -8.115 -1.114 1.00 88.12 102 ARG A O 1
ATOM 806 N N . GLY A 1 103 ? -8.994 -6.714 0.450 1.00 90.12 103 GLY A N 1
ATOM 807 C CA . GLY A 1 103 ? -9.502 -7.400 1.633 1.00 90.12 103 GLY A CA 1
ATOM 808 C C . GLY A 1 103 ? -8.494 -7.400 2.781 1.00 90.12 103 GLY A C 1
ATOM 809 O O . GLY A 1 103 ? -7.304 -7.130 2.590 1.00 90.12 103 GLY A O 1
ATOM 810 N N . ALA A 1 104 ? -8.975 -7.737 3.976 1.00 92.19 104 ALA A N 1
ATOM 811 C CA . ALA A 1 104 ? -8.177 -7.730 5.201 1.00 92.19 104 ALA A CA 1
ATOM 812 C C . ALA A 1 104 ? -6.955 -8.666 5.143 1.00 92.19 104 ALA A C 1
ATOM 814 O O . ALA A 1 104 ? -5.925 -8.343 5.731 1.00 92.19 104 ALA A O 1
ATOM 815 N N . ALA A 1 105 ? -7.008 -9.774 4.393 1.00 94.69 105 ALA A N 1
ATOM 816 C CA . ALA A 1 105 ? -5.848 -10.654 4.235 1.00 94.69 105 ALA A CA 1
ATOM 817 C C . ALA A 1 105 ? -4.700 -9.991 3.442 1.00 94.69 105 ALA A C 1
ATOM 819 O O . ALA A 1 105 ? -3.530 -10.224 3.748 1.00 94.69 105 ALA A O 1
ATOM 820 N N . GLU A 1 106 ? -5.005 -9.119 2.470 1.00 94.69 106 GLU A N 1
ATOM 821 C CA . GLU A 1 106 ? -3.979 -8.326 1.774 1.00 94.69 106 GLU A CA 1
ATOM 822 C C . GLU A 1 106 ? -3.389 -7.257 2.697 1.00 94.69 106 GLU A C 1
ATOM 824 O O . GLU A 1 106 ? -2.177 -7.056 2.708 1.00 94.69 106 GLU A O 1
ATOM 829 N N . THR A 1 107 ? -4.216 -6.631 3.539 1.00 95.81 107 THR A N 1
ATOM 830 C CA . THR A 1 107 ? -3.723 -5.728 4.587 1.00 95.81 107 THR A CA 1
ATOM 831 C C . THR A 1 107 ? -2.801 -6.462 5.569 1.00 95.81 107 THR A C 1
ATOM 833 O O . THR A 1 107 ? -1.723 -5.964 5.888 1.00 95.81 107 THR A O 1
ATOM 836 N N . LEU A 1 108 ? -3.180 -7.666 6.011 1.00 96.88 108 LEU A N 1
ATOM 837 C CA . LEU A 1 108 ? -2.359 -8.500 6.894 1.00 96.88 108 LEU A CA 1
ATOM 838 C C . LEU A 1 108 ? -1.036 -8.904 6.248 1.00 96.88 108 LEU A C 1
ATOM 840 O O . LEU A 1 108 ? -0.015 -8.907 6.930 1.00 96.88 108 LEU A O 1
ATOM 844 N N . PHE A 1 109 ? -1.031 -9.192 4.945 1.00 96.62 109 PHE A N 1
ATOM 845 C CA . PHE A 1 109 ? 0.203 -9.457 4.208 1.00 96.62 109 PHE A CA 1
ATOM 846 C C . PHE A 1 109 ? 1.161 -8.266 4.260 1.00 96.62 109 PHE A C 1
ATOM 848 O O . PHE A 1 109 ? 2.321 -8.443 4.615 1.00 96.62 109 PHE A O 1
ATOM 855 N N . ILE A 1 110 ? 0.670 -7.055 3.979 1.00 96.88 110 ILE A N 1
ATOM 856 C CA . ILE A 1 110 ? 1.476 -5.823 4.015 1.00 96.88 110 ILE A CA 1
ATOM 857 C C . ILE A 1 110 ? 2.054 -5.584 5.418 1.00 96.88 110 ILE A C 1
ATOM 859 O O . ILE A 1 110 ? 3.224 -5.213 5.566 1.00 96.88 110 ILE A O 1
ATOM 863 N N . VAL A 1 111 ? 1.259 -5.831 6.465 1.00 97.06 111 VAL A N 1
ATOM 864 C CA . VAL A 1 111 ? 1.729 -5.725 7.854 1.00 97.06 111 VAL A CA 1
ATOM 865 C C . VAL A 1 111 ? 2.791 -6.776 8.156 1.00 97.06 111 VAL A C 1
ATOM 867 O O . VAL A 1 111 ? 3.849 -6.420 8.665 1.00 97.06 111 VAL A O 1
ATOM 870 N N . ALA A 1 112 ? 2.556 -8.043 7.809 1.00 96.50 112 ALA A N 1
ATOM 871 C CA . ALA A 1 112 ? 3.514 -9.123 8.037 1.00 96.50 112 ALA A CA 1
ATOM 872 C C . ALA A 1 112 ? 4.825 -8.894 7.266 1.00 96.50 112 ALA A C 1
ATOM 874 O O . ALA A 1 112 ? 5.906 -9.121 7.797 1.00 96.50 112 ALA A O 1
ATOM 875 N N . GLN A 1 113 ? 4.752 -8.348 6.050 1.00 94.44 113 GLN A N 1
ATOM 876 C CA . GLN A 1 113 ? 5.924 -7.913 5.285 1.00 94.44 113 GLN A CA 1
ATOM 877 C C . GLN A 1 113 ? 6.688 -6.774 5.963 1.00 94.44 113 GLN A C 1
ATOM 879 O O . GLN A 1 113 ? 7.867 -6.599 5.691 1.00 94.44 113 GLN A O 1
ATOM 884 N N . SER A 1 114 ? 6.039 -6.011 6.844 1.00 94.81 114 SER A N 1
ATOM 885 C CA . SER A 1 114 ? 6.632 -4.897 7.592 1.00 94.81 114 SER A CA 1
ATOM 886 C C . SER A 1 114 ? 7.200 -5.300 8.957 1.00 94.81 114 SER A C 1
ATOM 888 O O . SER A 1 114 ? 7.781 -4.457 9.646 1.00 94.81 114 SER A O 1
ATOM 890 N N . MET A 1 115 ? 7.016 -6.556 9.372 1.00 94.75 115 MET A N 1
ATOM 891 C CA . MET A 1 115 ? 7.505 -7.068 10.649 1.00 94.75 115 MET A CA 1
ATOM 892 C C . MET A 1 115 ? 9.012 -7.339 10.608 1.00 94.75 115 MET A C 1
ATOM 894 O O . MET A 1 115 ? 9.570 -7.768 9.598 1.00 94.75 115 MET A O 1
ATOM 898 N N . THR A 1 116 ? 9.671 -7.120 11.744 1.00 92.75 116 THR A N 1
ATOM 899 C CA . THR A 1 116 ? 11.042 -7.601 11.974 1.00 92.75 116 THR A CA 1
ATOM 900 C C . THR A 1 116 ? 11.076 -9.125 12.129 1.00 92.75 116 THR A C 1
ATOM 902 O O . THR A 1 116 ? 10.048 -9.753 12.370 1.00 92.75 116 THR A O 1
ATOM 905 N N . ASP A 1 117 ? 12.264 -9.732 12.049 1.00 90.50 117 ASP A N 1
ATOM 906 C CA . ASP A 1 117 ? 12.419 -11.185 12.233 1.00 90.50 117 ASP A CA 1
ATOM 907 C C . ASP A 1 117 ? 11.920 -11.678 13.594 1.00 90.50 117 ASP A C 1
ATOM 909 O O . ASP A 1 117 ? 11.330 -12.751 13.676 1.00 90.50 117 ASP A O 1
ATOM 913 N N . ASP A 1 118 ? 12.119 -10.885 14.649 1.00 92.06 118 ASP A N 1
ATOM 914 C CA . ASP A 1 118 ? 11.629 -11.211 15.988 1.00 92.06 118 ASP A CA 1
ATOM 915 C C . ASP A 1 118 ? 10.095 -11.140 16.045 1.00 92.06 118 ASP A C 1
ATOM 917 O O . ASP A 1 118 ? 9.453 -12.062 16.534 1.00 92.06 118 ASP A O 1
ATOM 921 N N . GLU A 1 119 ? 9.482 -10.107 15.459 1.00 94.94 119 GLU A N 1
ATOM 922 C CA . GLU A 1 119 ? 8.018 -9.968 15.399 1.00 94.94 119 GLU A CA 1
ATOM 923 C C . GLU A 1 119 ? 7.354 -11.050 14.542 1.00 94.94 119 GLU A C 1
ATOM 925 O O . GLU A 1 119 ? 6.283 -11.535 14.897 1.00 94.94 119 GLU A O 1
ATOM 930 N N . LEU A 1 120 ? 8.002 -11.488 13.459 1.00 94.81 120 LEU A N 1
ATOM 931 C CA . LEU A 1 120 ? 7.511 -12.588 12.624 1.00 94.81 120 LEU A CA 1
ATOM 932 C C . LEU A 1 120 ? 7.416 -13.916 13.385 1.00 94.81 120 LEU A C 1
ATOM 934 O O . LEU A 1 120 ? 6.615 -14.764 13.004 1.00 94.81 120 LEU A O 1
ATOM 938 N N . GLN A 1 121 ? 8.196 -14.109 14.449 1.00 94.38 121 GLN A N 1
ATOM 939 C CA . GLN A 1 121 ? 8.137 -15.317 15.281 1.00 94.38 121 GLN A CA 1
ATOM 940 C C . GLN A 1 121 ? 7.061 -15.243 16.372 1.00 94.38 121 GLN A C 1
ATOM 942 O O . GLN A 1 121 ? 6.760 -16.252 17.010 1.00 94.38 121 GLN A O 1
ATOM 947 N N . ARG A 1 122 ? 6.472 -14.064 16.608 1.00 94.75 122 ARG A N 1
ATOM 948 C CA . ARG A 1 122 ? 5.481 -13.862 17.670 1.00 94.75 122 ARG A CA 1
ATOM 949 C C . ARG A 1 122 ? 4.083 -14.223 17.197 1.00 94.75 122 ARG A C 1
ATOM 951 O O . ARG A 1 122 ? 3.690 -13.934 16.064 1.00 94.75 122 ARG A O 1
ATOM 958 N N . ARG A 1 123 ? 3.286 -14.753 18.128 1.00 96.69 123 ARG A N 1
ATOM 959 C CA . ARG A 1 123 ? 1.841 -14.931 17.951 1.00 96.69 123 ARG A CA 1
ATOM 960 C C . ARG A 1 123 ? 1.213 -13.603 17.541 1.00 96.69 123 ARG A C 1
ATOM 962 O O . ARG A 1 123 ? 1.413 -12.581 18.203 1.00 96.69 123 ARG A O 1
ATOM 969 N N . THR A 1 124 ? 0.445 -13.636 16.457 1.00 97.88 124 THR A N 1
ATOM 970 C CA . THR A 1 124 ? -0.119 -12.427 15.854 1.00 97.88 124 THR A CA 1
ATOM 971 C C . THR A 1 124 ? -1.634 -12.395 16.015 1.00 97.88 124 THR A C 1
ATOM 973 O O . THR A 1 124 ? -2.314 -13.371 15.718 1.00 97.88 124 THR A O 1
ATOM 976 N N . VAL A 1 125 ? -2.177 -11.272 16.481 1.00 98.00 125 VAL A N 1
ATOM 977 C CA . VAL A 1 125 ? -3.611 -11.065 16.716 1.00 98.00 125 VAL A CA 1
ATOM 978 C C . VAL A 1 125 ? -4.115 -9.984 15.774 1.00 98.00 125 VAL A C 1
ATOM 980 O O . VAL A 1 125 ? -3.732 -8.833 15.919 1.00 98.00 125 VAL A O 1
ATOM 983 N N . SER A 1 126 ? -4.987 -10.329 14.834 1.00 97.94 126 SER A N 1
ATOM 984 C CA . SER A 1 126 ? -5.693 -9.371 13.983 1.00 97.94 126 SER A CA 1
ATOM 985 C C . SER A 1 126 ? -7.033 -9.001 14.613 1.00 97.94 126 SER A C 1
ATOM 987 O O . SER A 1 126 ? -7.861 -9.881 14.851 1.00 97.94 126 SER A O 1
ATOM 989 N N . LEU A 1 127 ? -7.254 -7.709 14.848 1.00 96.94 127 LEU A N 1
ATOM 990 C CA . LEU A 1 127 ? -8.467 -7.156 15.445 1.00 96.94 127 LEU A CA 1
ATOM 991 C C . LEU A 1 127 ? -9.156 -6.204 14.474 1.00 96.94 127 LEU A C 1
ATOM 993 O O . LEU A 1 127 ? -8.552 -5.228 14.027 1.00 96.94 127 LEU A O 1
ATOM 997 N N . ASP A 1 128 ? -10.433 -6.440 14.204 1.00 93.44 128 ASP A N 1
ATOM 998 C CA . ASP A 1 128 ? -11.234 -5.520 13.408 1.00 93.44 128 ASP A CA 1
ATOM 999 C C . ASP A 1 128 ? -11.310 -4.146 14.090 1.00 93.44 128 ASP A C 1
ATOM 1001 O O . ASP A 1 128 ? -11.511 -4.020 15.301 1.00 93.44 128 ASP A O 1
ATOM 1005 N N . CYS A 1 129 ? -11.170 -3.083 13.294 1.00 89.81 129 CYS A N 1
ATOM 1006 C CA . CYS A 1 129 ? -11.134 -1.698 13.776 1.00 89.81 129 CYS A CA 1
ATOM 1007 C C . CYS A 1 129 ? -12.477 -1.160 14.294 1.00 89.81 129 CYS A C 1
ATOM 1009 O O . CYS A 1 129 ? -12.615 0.040 14.527 1.00 89.81 129 CYS A O 1
ATOM 1011 N N . ASP A 1 130 ? -13.472 -2.028 14.438 1.00 90.25 130 ASP A N 1
ATOM 1012 C CA . ASP A 1 130 ? -14.831 -1.701 14.842 1.00 90.25 130 ASP A CA 1
ATOM 1013 C C . ASP A 1 130 ? -15.378 -2.597 15.943 1.00 90.25 130 ASP A C 1
ATOM 1015 O O . ASP A 1 130 ? -16.582 -2.587 16.195 1.00 90.25 130 ASP A O 1
ATOM 1019 N N . THR A 1 131 ? -14.503 -3.346 16.606 1.00 94.00 131 THR A N 1
ATOM 1020 C CA . THR A 1 131 ? -14.888 -4.167 17.741 1.00 94.00 131 THR A CA 1
ATOM 1021 C C . THR A 1 131 ? -14.158 -3.717 18.991 1.00 94.00 131 THR A C 1
ATOM 1023 O O . THR A 1 131 ? -12.931 -3.734 19.072 1.00 94.00 131 THR A O 1
ATOM 1026 N N . ILE A 1 132 ? -14.939 -3.319 19.991 1.00 94.56 132 ILE A N 1
ATOM 1027 C CA . ILE A 1 132 ? -14.453 -2.894 21.298 1.00 94.56 132 ILE A CA 1
ATOM 1028 C C . ILE A 1 132 ? -14.611 -4.072 22.253 1.00 94.56 132 ILE A C 1
ATOM 1030 O O . ILE A 1 132 ? -15.727 -4.516 22.504 1.00 94.56 132 ILE A O 1
ATOM 1034 N N . TYR A 1 133 ? -13.505 -4.564 22.803 1.00 95.00 133 TYR A N 1
ATOM 1035 C CA . TYR A 1 133 ? -13.507 -5.612 23.825 1.00 95.00 133 TYR A CA 1
ATOM 1036 C C . TYR A 1 133 ? -13.482 -4.978 25.214 1.00 95.00 133 TYR A C 1
ATOM 1038 O O . TYR A 1 133 ? -12.716 -4.047 25.448 1.00 95.00 133 TYR A O 1
ATOM 1046 N N . PHE A 1 134 ? -14.313 -5.459 26.135 1.00 92.25 134 PHE A N 1
ATOM 1047 C CA . PHE A 1 134 ? -14.331 -4.983 27.519 1.00 92.25 134 PHE A CA 1
ATOM 1048 C C . PHE A 1 134 ? -13.401 -5.825 28.409 1.00 92.25 134 PHE A C 1
ATOM 1050 O O . PHE A 1 134 ? -13.102 -6.972 28.060 1.00 92.25 134 PHE A O 1
ATOM 1057 N N . PRO A 1 135 ? -12.927 -5.292 29.554 1.00 88.12 135 PRO A N 1
ATOM 1058 C CA . PRO A 1 135 ? -11.971 -5.983 30.428 1.00 88.12 135 PRO A CA 1
ATOM 1059 C C . PRO A 1 135 ? -12.407 -7.388 30.874 1.00 88.12 135 PRO A C 1
ATOM 1061 O O . PRO A 1 135 ? -11.574 -8.261 31.113 1.00 88.12 135 PRO A O 1
ATOM 1064 N N . GLU A 1 136 ? -13.713 -7.646 30.951 1.00 89.69 136 GLU A N 1
ATOM 1065 C CA . GLU A 1 136 ? -14.278 -8.950 31.303 1.00 89.69 136 GLU A CA 1
ATOM 1066 C C . GLU A 1 136 ? -13.934 -10.038 30.275 1.00 89.69 136 GLU A C 1
ATOM 1068 O O . GLU A 1 136 ? -13.854 -11.213 30.635 1.00 89.69 136 GLU A O 1
ATOM 1073 N N . ALA A 1 137 ? -13.687 -9.669 29.010 1.00 91.94 137 ALA A N 1
ATOM 1074 C CA . ALA A 1 137 ? -13.292 -10.614 27.965 1.00 91.94 137 ALA A CA 1
ATOM 1075 C C . ALA A 1 137 ? -11.904 -11.223 28.223 1.00 91.94 137 ALA A C 1
ATOM 1077 O O . ALA A 1 137 ? -11.630 -12.337 27.761 1.00 91.94 137 ALA A O 1
ATOM 1078 N N . ARG A 1 138 ? -11.029 -10.493 28.937 1.00 92.50 138 ARG A N 1
ATOM 1079 C CA . ARG A 1 138 ? -9.614 -10.834 29.162 1.00 92.50 138 ARG A CA 1
ATOM 1080 C C . ARG A 1 138 ? -8.890 -11.258 27.884 1.00 92.50 138 ARG A C 1
ATOM 1082 O O . ARG A 1 138 ? -8.182 -12.266 27.863 1.00 92.50 138 ARG A O 1
ATOM 1089 N N . LEU A 1 139 ? -9.147 -10.530 26.794 1.00 95.38 139 LEU A N 1
ATOM 1090 C CA . LEU A 1 139 ? -8.864 -10.968 25.427 1.00 95.38 139 LEU A CA 1
ATOM 1091 C C . LEU A 1 139 ? -7.399 -11.386 25.243 1.00 95.38 139 LEU A C 1
ATOM 1093 O O . LEU A 1 139 ? -7.117 -12.553 24.971 1.00 95.38 139 LEU A O 1
ATOM 1097 N N . LEU A 1 140 ? -6.462 -10.447 25.411 1.00 96.00 140 LEU A N 1
ATOM 1098 C CA . LEU A 1 140 ? -5.046 -10.713 25.147 1.00 96.00 140 LEU A CA 1
ATOM 1099 C C . LEU A 1 140 ? -4.455 -11.672 26.186 1.00 96.00 140 LEU A C 1
ATOM 1101 O O . LEU A 1 140 ? -3.669 -12.545 25.826 1.00 96.00 140 LEU A O 1
ATOM 1105 N N . SER A 1 141 ? -4.875 -11.585 27.452 1.00 94.06 141 SER A N 1
ATOM 1106 C CA . SER A 1 141 ? -4.452 -12.536 28.489 1.00 94.06 141 SER A CA 1
ATOM 1107 C C . SER A 1 141 ? -4.831 -13.983 28.156 1.00 94.06 141 SER A C 1
ATOM 1109 O O . SER A 1 141 ? -3.990 -14.873 28.264 1.00 94.06 141 SER A O 1
ATOM 1111 N N . ARG A 1 142 ? -6.058 -14.236 27.680 1.00 94.88 142 ARG A N 1
ATOM 1112 C CA . ARG A 1 142 ? -6.479 -15.578 27.237 1.00 94.88 142 ARG A CA 1
ATOM 1113 C C . ARG A 1 142 ? -5.719 -16.037 25.995 1.00 94.88 142 ARG A C 1
ATOM 1115 O O . ARG A 1 142 ? -5.338 -17.203 25.909 1.00 94.88 142 ARG A O 1
ATOM 1122 N N . ILE A 1 143 ? -5.453 -15.125 25.061 1.00 96.06 143 ILE A N 1
ATOM 1123 C CA . ILE A 1 143 ? -4.679 -15.427 23.850 1.00 96.06 143 ILE A CA 1
ATOM 1124 C C . ILE A 1 143 ? -3.244 -15.831 24.192 1.00 96.06 143 ILE A C 1
ATOM 1126 O O . ILE A 1 143 ? -2.715 -16.757 23.582 1.00 96.06 143 ILE A O 1
ATOM 1130 N N . ARG A 1 144 ? -2.611 -15.194 25.182 1.00 94.69 144 ARG A N 1
ATOM 1131 C CA . ARG A 1 144 ? -1.261 -15.560 25.643 1.00 94.69 144 ARG A CA 1
ATOM 1132 C C . ARG A 1 144 ? -1.194 -17.001 26.158 1.00 94.69 144 ARG A C 1
ATOM 1134 O O . ARG A 1 144 ? -0.245 -17.711 25.845 1.00 94.69 144 ARG A O 1
ATOM 1141 N N . THR A 1 145 ? -2.245 -17.475 26.831 1.00 93.88 145 THR A N 1
ATOM 1142 C CA . THR A 1 145 ? -2.316 -18.847 27.372 1.00 93.88 145 THR A CA 1
ATOM 1143 C C . THR A 1 145 ? -2.600 -19.943 26.342 1.00 93.88 145 THR A C 1
ATOM 1145 O O . THR A 1 145 ? -2.621 -21.120 26.702 1.00 93.88 145 THR A O 1
ATOM 1148 N N . LEU A 1 146 ? -2.830 -19.593 25.071 1.00 94.12 146 LEU A N 1
ATOM 1149 C CA . LEU A 1 146 ? -3.030 -20.594 24.025 1.00 94.12 146 LEU A CA 1
ATOM 1150 C C . LEU A 1 146 ? -1.790 -21.490 23.871 1.00 94.12 146 LEU A C 1
ATOM 1152 O O . LEU A 1 146 ? -0.662 -20.991 23.987 1.00 94.12 146 LEU A O 1
ATOM 1156 N N . PRO A 1 147 ? -1.970 -22.779 23.527 1.00 92.69 147 PRO A N 1
ATOM 1157 C CA . PRO A 1 147 ? -0.844 -23.653 23.236 1.00 92.69 147 PRO A CA 1
ATOM 1158 C C . PRO A 1 147 ? 0.048 -23.080 22.114 1.00 92.69 147 PRO A C 1
ATOM 1160 O O . PRO A 1 147 ? -0.452 -22.393 21.212 1.00 92.69 147 PRO A O 1
ATOM 1163 N N . PRO A 1 148 ? 1.369 -23.335 22.139 1.00 89.56 148 PRO A N 1
ATOM 1164 C CA . PRO A 1 148 ? 2.270 -22.916 21.068 1.00 89.56 148 PRO A CA 1
ATOM 1165 C C . PRO A 1 148 ? 1.777 -23.382 19.692 1.00 89.56 148 PRO A C 1
ATOM 1167 O O . PRO A 1 148 ? 1.152 -24.437 19.571 1.00 89.56 148 PRO A O 1
ATOM 1170 N N . HIS A 1 149 ? 2.035 -22.579 18.660 1.00 88.69 149 HIS A N 1
ATOM 1171 C CA . HIS A 1 149 ? 1.645 -22.838 17.265 1.00 88.69 149 HIS A CA 1
ATOM 1172 C C . HIS A 1 149 ? 0.136 -22.995 16.988 1.00 88.69 149 HIS A C 1
ATOM 1174 O O . HIS A 1 149 ? -0.244 -23.322 15.865 1.00 88.69 149 HIS A O 1
ATOM 1180 N N . HIS A 1 150 ? -0.738 -22.753 17.969 1.00 95.12 150 HIS A N 1
ATOM 1181 C CA . HIS A 1 150 ? -2.182 -22.743 17.749 1.00 95.12 150 HIS A CA 1
ATOM 1182 C C . HIS A 1 150 ? -2.651 -21.342 17.359 1.00 95.12 150 HIS A C 1
ATOM 1184 O O . HIS A 1 150 ? -2.337 -20.356 18.034 1.00 95.12 150 HIS A O 1
ATOM 1190 N N . GLY A 1 151 ? -3.435 -21.276 16.285 1.00 97.44 151 GLY 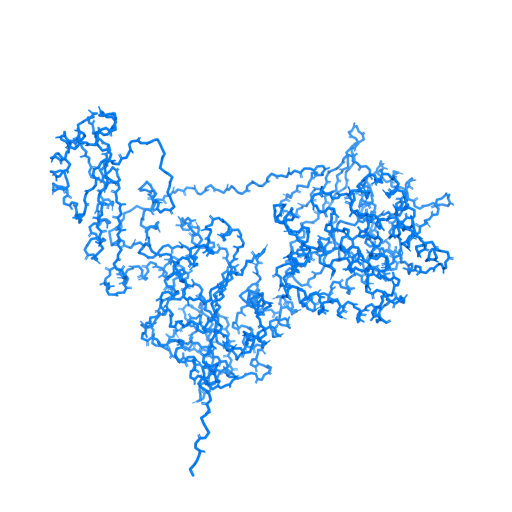A N 1
ATOM 1191 C CA . GLY A 1 151 ? -4.284 -20.134 15.985 1.00 97.44 151 GLY A CA 1
ATOM 1192 C C . GLY A 1 151 ? -5.598 -20.209 16.761 1.00 97.44 151 GLY A C 1
ATOM 1193 O O . GLY A 1 151 ? -5.933 -21.227 17.373 1.00 97.44 151 GLY A O 1
ATOM 1194 N N . ALA A 1 152 ? -6.370 -19.131 16.734 1.00 97.94 152 ALA A N 1
ATOM 1195 C CA . ALA A 1 152 ? -7.695 -19.099 17.329 1.00 97.94 152 ALA A CA 1
ATOM 1196 C C . ALA A 1 152 ? -8.629 -18.111 16.630 1.00 97.94 152 ALA A C 1
ATOM 1198 O O . ALA A 1 152 ? -8.198 -17.167 15.971 1.00 97.94 152 ALA A O 1
ATOM 1199 N N . THR A 1 153 ? -9.925 -18.305 16.828 1.00 97.88 153 THR A N 1
ATOM 1200 C CA . THR A 1 153 ? -10.957 -17.317 16.509 1.00 97.88 153 THR A CA 1
ATOM 1201 C C . THR A 1 153 ? -11.753 -17.049 17.771 1.00 97.88 153 THR A C 1
ATOM 1203 O O . THR A 1 153 ? -12.155 -17.988 18.460 1.00 97.88 153 THR A O 1
ATOM 1206 N N . VAL A 1 154 ? -11.950 -15.778 18.109 1.00 98.00 154 VAL A N 1
ATOM 1207 C CA . VAL A 1 154 ? -12.750 -15.404 19.279 1.00 98.00 154 VAL A CA 1
ATOM 1208 C C . VAL A 1 154 ? -14.207 -15.355 18.860 1.00 98.00 154 VAL A C 1
ATOM 1210 O O . VAL A 1 154 ? -14.547 -14.698 17.881 1.00 98.00 154 VAL A O 1
ATOM 1213 N N . VAL A 1 155 ? -15.058 -16.091 19.568 1.00 97.75 155 VAL A N 1
ATOM 1214 C CA . VAL A 1 155 ? -16.438 -16.320 19.135 1.00 97.75 155 VAL A CA 1
ATOM 1215 C C . VAL A 1 155 ? -17.450 -15.951 20.200 1.00 97.75 155 VAL A C 1
ATOM 1217 O O . VAL A 1 155 ? -17.152 -15.963 21.394 1.00 97.75 155 VAL A O 1
ATOM 1220 N N . PHE A 1 156 ? -18.660 -15.654 19.759 1.00 96.69 156 PHE A N 1
ATOM 1221 C CA . PHE A 1 156 ? -19.817 -15.397 20.601 1.00 96.69 156 PHE A CA 1
ATOM 1222 C C . PHE A 1 156 ? -21.035 -16.138 20.043 1.00 96.69 156 PHE A C 1
ATOM 1224 O O . PHE A 1 156 ? -21.001 -16.638 18.916 1.00 96.69 156 PHE A O 1
ATOM 1231 N N . ASP A 1 157 ? -22.090 -16.247 20.849 1.00 96.44 157 ASP A N 1
ATOM 1232 C CA . ASP A 1 157 ? -23.325 -16.906 20.427 1.00 96.44 157 ASP A CA 1
ATOM 1233 C C . ASP A 1 157 ? -24.173 -15.939 19.591 1.00 96.44 157 ASP A C 1
ATOM 1235 O O . ASP A 1 157 ? -24.590 -14.880 20.072 1.00 96.44 157 ASP A O 1
ATOM 1239 N N . ASP A 1 158 ? -24.420 -16.314 18.338 1.00 95.38 158 ASP A N 1
ATOM 1240 C CA . ASP A 1 158 ? -25.223 -15.571 17.371 1.00 95.38 158 ASP A CA 1
ATOM 1241 C C . ASP A 1 158 ? -26.223 -16.501 16.676 1.00 95.38 158 ASP A C 1
ATOM 1243 O O . ASP A 1 158 ? -25.955 -17.679 16.430 1.00 95.38 158 ASP A O 1
ATOM 1247 N N . ALA A 1 159 ? -27.406 -15.976 16.356 1.00 92.31 159 ALA A N 1
ATOM 1248 C CA . ALA A 1 159 ? -28.452 -16.767 15.713 1.00 92.31 159 ALA A CA 1
ATOM 1249 C C . ALA A 1 159 ? -28.214 -16.999 14.213 1.00 92.31 159 ALA A C 1
ATOM 1251 O O . ALA A 1 159 ? -28.802 -17.929 13.664 1.00 92.31 159 ALA A O 1
ATOM 1252 N N . GLY A 1 160 ? -27.369 -16.195 13.561 1.00 88.19 160 GLY A N 1
ATOM 1253 C CA . GLY A 1 160 ? -27.021 -16.379 12.156 1.00 88.19 160 GLY A CA 1
ATOM 1254 C C . GLY A 1 160 ? -28.025 -15.828 11.144 1.00 88.19 160 GLY A C 1
ATOM 1255 O O . GLY A 1 160 ? -27.902 -16.159 9.968 1.00 88.19 160 GLY A O 1
ATOM 1256 N N . ASP A 1 161 ? -29.003 -15.013 11.561 1.00 87.75 161 ASP A N 1
ATOM 1257 C CA . ASP A 1 161 ? -30.058 -14.495 10.678 1.00 87.75 161 ASP A CA 1
ATOM 1258 C C . ASP A 1 161 ? -30.255 -12.964 10.803 1.00 87.75 161 ASP A C 1
ATOM 1260 O O . ASP A 1 161 ? -30.838 -12.501 11.791 1.00 87.75 161 ASP A O 1
ATOM 1264 N N . PRO A 1 162 ? -29.784 -12.159 9.822 1.00 86.81 162 PRO A N 1
ATOM 1265 C CA . PRO A 1 162 ? -28.966 -12.564 8.673 1.00 86.81 162 PRO A CA 1
ATOM 1266 C C . PRO A 1 162 ? -27.497 -12.843 9.067 1.00 86.81 162 PRO A C 1
ATOM 1268 O O . PRO A 1 162 ? -26.979 -12.206 9.988 1.00 86.81 162 PRO A O 1
ATOM 1271 N N . PRO A 1 163 ? -26.772 -13.716 8.337 1.00 88.62 163 PRO A N 1
ATOM 1272 C CA . PRO A 1 163 ? -25.387 -14.060 8.655 1.00 88.62 163 PRO A CA 1
ATOM 1273 C C . PRO A 1 163 ? -24.424 -12.952 8.205 1.00 88.62 163 PRO A C 1
ATOM 1275 O O . PRO A 1 163 ? -23.958 -12.924 7.066 1.00 88.62 163 PRO A O 1
ATOM 1278 N N . VAL A 1 164 ? -24.129 -12.006 9.098 1.00 89.62 164 VAL A N 1
ATOM 1279 C CA . VAL A 1 164 ? -23.281 -10.833 8.793 1.00 89.62 164 VAL A CA 1
ATOM 1280 C C . VAL A 1 164 ? -21.822 -10.975 9.238 1.00 89.62 164 VAL A C 1
ATOM 1282 O O . VAL A 1 164 ? -21.007 -10.126 8.876 1.00 89.62 164 VAL A O 1
ATOM 1285 N N . PHE A 1 165 ? -21.496 -12.034 9.985 1.00 91.94 165 PHE A N 1
ATOM 1286 C CA . PHE A 1 165 ? -20.157 -12.346 10.506 1.00 91.94 165 PHE A CA 1
ATOM 1287 C C . PHE A 1 165 ? -19.519 -13.540 9.775 1.00 91.94 165 PHE A C 1
ATOM 1289 O O . PHE A 1 165 ? -20.145 -14.163 8.915 1.00 91.94 165 PHE A O 1
ATOM 1296 N N . SER A 1 166 ? -18.285 -13.898 10.142 1.00 94.19 166 SER A N 1
ATOM 1297 C CA . SER A 1 166 ? -17.771 -15.250 9.896 1.00 94.19 166 SER A CA 1
ATOM 1298 C C . SER A 1 166 ? -18.212 -16.202 11.005 1.00 94.19 166 SER A C 1
ATOM 1300 O O . SER A 1 166 ? -18.259 -15.812 12.169 1.00 94.19 166 SER A O 1
ATOM 1302 N N . TYR A 1 167 ? -18.525 -17.446 10.649 1.00 97.69 167 TYR A N 1
ATOM 1303 C CA . TYR A 1 167 ? -18.988 -18.478 11.580 1.00 97.69 167 TYR A CA 1
ATOM 1304 C C . TYR A 1 167 ? -18.047 -19.676 11.543 1.00 97.69 167 TYR A C 1
ATOM 1306 O O . TYR A 1 167 ? -17.541 -20.018 10.473 1.00 97.69 167 TYR A O 1
ATOM 1314 N N . VAL A 1 168 ? -17.818 -20.305 12.699 1.00 97.88 168 VAL A N 1
ATOM 1315 C CA . VAL A 1 168 ? -16.902 -21.450 12.838 1.00 97.88 168 VAL A CA 1
ATOM 1316 C C . VAL A 1 168 ? -17.631 -22.703 13.303 1.00 97.88 168 VAL A C 1
ATOM 1318 O O . VAL A 1 168 ? -18.407 -22.667 14.255 1.00 97.88 168 VAL A O 1
ATOM 1321 N N . GLU A 1 169 ? -17.357 -23.838 12.681 1.00 97.81 169 GLU A N 1
ATOM 1322 C CA . GLU A 1 169 ? -17.758 -25.147 13.190 1.00 97.81 169 GLU A CA 1
ATOM 1323 C C . GLU A 1 169 ? -16.607 -25.748 14.001 1.00 97.81 169 GLU A C 1
ATOM 1325 O O . GLU A 1 169 ? -15.438 -25.609 13.634 1.00 97.81 169 GLU A O 1
ATOM 1330 N N . THR A 1 170 ? -16.919 -26.403 15.120 1.00 97.75 170 THR A N 1
ATOM 1331 C CA . THR A 1 170 ? -15.912 -26.950 16.036 1.00 97.75 170 THR A CA 1
ATOM 1332 C C . THR A 1 170 ? -16.167 -28.406 16.383 1.00 97.75 170 THR A C 1
ATOM 1334 O O . THR A 1 170 ? -17.316 -28.821 16.524 1.00 97.75 170 THR A O 1
ATOM 1337 N N . ASP A 1 171 ? -15.095 -29.156 16.630 1.00 96.19 171 ASP A N 1
ATOM 1338 C CA . ASP A 1 171 ? -15.182 -30.478 17.249 1.00 96.19 171 ASP A CA 1
ATOM 1339 C C . ASP A 1 171 ? -15.444 -30.403 18.770 1.00 96.19 171 ASP A C 1
ATOM 1341 O O . ASP A 1 171 ? -15.533 -29.330 19.373 1.00 96.19 171 ASP A O 1
ATOM 1345 N N . SER A 1 172 ? -15.524 -31.565 19.427 1.00 93.12 172 SER A N 1
ATOM 1346 C CA . SER A 1 172 ? -15.757 -31.678 20.877 1.00 93.12 172 SER A CA 1
ATOM 1347 C C . SER A 1 172 ? -14.643 -31.101 21.763 1.00 93.12 172 SER A C 1
ATOM 1349 O O . SER A 1 172 ? -14.814 -31.013 22.978 1.00 93.12 172 SER A O 1
ATOM 1351 N N . ARG A 1 173 ? -13.499 -30.714 21.185 1.00 92.31 173 ARG A N 1
ATOM 1352 C CA . ARG A 1 173 ? -12.357 -30.087 21.869 1.00 92.31 173 ARG A CA 1
ATOM 1353 C C . ARG A 1 173 ? -12.199 -28.610 21.492 1.00 92.31 173 ARG A C 1
ATOM 1355 O O . ARG A 1 173 ? -11.136 -28.042 21.738 1.00 92.31 173 ARG A O 1
ATOM 1362 N N . ASN A 1 174 ? -13.228 -27.992 20.908 1.00 94.12 174 ASN A N 1
ATOM 1363 C CA . ASN A 1 174 ? -13.217 -26.620 20.388 1.00 94.12 174 ASN A CA 1
ATOM 1364 C C . ASN A 1 174 ? -12.195 -26.375 19.265 1.00 94.12 174 ASN A C 1
ATOM 1366 O O . ASN A 1 174 ? -11.866 -25.219 18.990 1.00 94.12 174 ASN A O 1
ATOM 1370 N N . ARG A 1 175 ? -11.679 -27.419 18.603 1.00 97.06 175 ARG A N 1
ATOM 1371 C CA . ARG A 1 175 ? -10.852 -27.227 17.404 1.00 97.06 175 ARG A CA 1
ATOM 1372 C C . ARG A 1 175 ? -11.763 -26.875 16.243 1.00 97.06 175 ARG A C 1
ATOM 1374 O O . ARG A 1 175 ? -12.778 -27.536 16.045 1.00 97.06 175 ARG A O 1
ATOM 1381 N N . ILE A 1 176 ? -11.405 -25.836 15.504 1.00 98.19 176 ILE A N 1
ATOM 1382 C CA . ILE A 1 176 ? -12.172 -25.357 14.359 1.00 98.19 176 ILE A CA 1
ATOM 1383 C C . ILE A 1 176 ? -11.952 -26.327 13.199 1.00 98.19 176 ILE A C 1
ATOM 1385 O O . ILE A 1 176 ? -10.810 -26.580 12.814 1.00 98.19 176 ILE A O 1
ATOM 1389 N N . VAL A 1 177 ? -13.047 -26.879 12.678 1.00 97.50 177 VAL A N 1
ATOM 1390 C CA . VAL A 1 177 ? -13.048 -27.810 11.538 1.00 97.50 177 VAL A CA 1
ATOM 1391 C C . VAL A 1 177 ? -13.445 -27.123 10.232 1.00 97.50 177 VAL A C 1
ATOM 1393 O O . VAL A 1 177 ? -12.970 -27.525 9.175 1.00 97.50 177 VAL A O 1
ATOM 1396 N N . ASP A 1 178 ? -14.263 -26.071 10.304 1.00 97.25 178 ASP A N 1
ATOM 1397 C CA . ASP A 1 178 ? -14.676 -25.257 9.159 1.00 97.25 178 ASP A CA 1
ATOM 1398 C C . ASP A 1 178 ? -14.907 -23.805 9.615 1.00 97.25 178 ASP A C 1
ATOM 1400 O O . ASP A 1 178 ? -15.280 -23.548 10.763 1.00 97.25 178 ASP A O 1
ATOM 1404 N N . ILE A 1 179 ? -14.670 -22.845 8.723 1.00 97.00 179 ILE A N 1
ATOM 1405 C CA . ILE A 1 179 ? -14.942 -21.421 8.934 1.00 97.00 179 ILE A CA 1
ATOM 1406 C C . ILE A 1 179 ? -15.453 -20.811 7.632 1.00 97.00 179 ILE A C 1
ATOM 1408 O O . ILE A 1 179 ? -14.815 -20.933 6.586 1.00 97.00 179 ILE A O 1
ATOM 1412 N N . LYS A 1 180 ? -16.595 -20.116 7.690 1.00 94.81 180 LYS A N 1
ATOM 1413 C CA . LYS A 1 180 ? -17.186 -19.465 6.512 1.00 94.81 180 LYS A CA 1
ATOM 1414 C C . LYS A 1 180 ? -17.568 -18.024 6.776 1.00 94.81 180 LYS A C 1
ATOM 1416 O O . LYS A 1 180 ? -18.194 -17.692 7.778 1.00 94.81 180 LYS A O 1
ATOM 1421 N N . GLU A 1 181 ? -17.209 -17.168 5.830 1.00 94.19 181 GLU A N 1
ATOM 1422 C CA . GLU A 1 181 ? -17.613 -15.768 5.800 1.00 94.19 181 GLU A CA 1
ATOM 1423 C C . GLU A 1 181 ? -19.087 -15.648 5.388 1.00 94.19 181 GLU A C 1
ATOM 1425 O O . GLU A 1 181 ? -19.470 -16.161 4.336 1.00 94.19 181 GLU A O 1
ATOM 1430 N N . LYS A 1 182 ? -19.905 -14.949 6.188 1.00 91.88 182 LYS A N 1
ATOM 1431 C CA . LYS A 1 182 ? -21.320 -14.625 5.902 1.00 91.88 182 LYS A CA 1
ATOM 1432 C C . LYS A 1 182 ? -22.216 -15.834 5.614 1.00 91.88 182 LYS A C 1
ATOM 1434 O O . LYS A 1 182 ? -23.238 -15.720 4.940 1.00 91.88 182 LYS A O 1
ATOM 1439 N N . ILE A 1 183 ? -21.844 -16.999 6.137 1.00 93.94 183 ILE A N 1
ATOM 1440 C CA . ILE A 1 183 ? -22.636 -18.228 6.075 1.00 93.94 183 ILE A CA 1
ATOM 1441 C C . ILE A 1 183 ? -22.652 -18.823 7.482 1.00 93.94 183 ILE A C 1
ATOM 1443 O O . ILE A 1 183 ? -21.615 -19.266 7.972 1.00 93.94 183 ILE A O 1
ATOM 1447 N N . ALA A 1 184 ? -23.823 -18.840 8.123 1.00 95.62 184 ALA A N 1
ATOM 1448 C CA . ALA A 1 184 ? -24.000 -19.400 9.460 1.00 95.62 184 ALA A CA 1
ATOM 1449 C C . ALA A 1 184 ? -23.955 -20.936 9.433 1.00 95.62 184 ALA A C 1
ATOM 1451 O O . ALA A 1 184 ? -24.979 -21.605 9.323 1.00 95.62 184 ALA A O 1
ATOM 1452 N N . ILE A 1 185 ? -22.746 -21.496 9.515 1.00 96.25 185 ILE A N 1
ATOM 1453 C CA . ILE A 1 185 ? -22.511 -22.946 9.654 1.00 96.25 185 ILE A CA 1
ATOM 1454 C C . ILE A 1 185 ? -22.658 -23.443 11.100 1.00 96.25 185 ILE A C 1
ATOM 1456 O O . ILE A 1 185 ? -22.681 -24.643 11.349 1.00 96.25 185 ILE A O 1
ATOM 1460 N N . SER A 1 186 ? -22.755 -22.524 12.060 1.00 96.69 186 SER A N 1
ATOM 1461 C CA . SER A 1 186 ? -22.976 -22.794 13.480 1.00 96.69 186 SER A CA 1
ATOM 1462 C C . SER A 1 186 ? -23.522 -21.530 14.164 1.00 96.69 186 SER A C 1
ATOM 1464 O O . SER A 1 186 ? -23.745 -20.512 13.508 1.00 96.69 186 SER A O 1
ATOM 1466 N N . ARG A 1 187 ? -23.689 -21.573 15.492 1.00 96.62 187 ARG A N 1
ATOM 1467 C CA . ARG A 1 187 ? -23.987 -20.389 16.319 1.00 96.62 187 ARG A CA 1
ATOM 1468 C C . ARG A 1 187 ? -22.746 -19.624 16.788 1.00 96.62 187 ARG A C 1
ATOM 1470 O O . ARG A 1 187 ? -22.873 -18.598 17.444 1.00 96.62 187 ARG A O 1
ATOM 1477 N N . HIS A 1 188 ? -21.548 -20.122 16.491 1.00 97.38 188 HIS A N 1
ATOM 1478 C CA . HIS A 1 188 ? -20.296 -19.484 16.880 1.00 97.38 188 HIS A CA 1
ATOM 1479 C C . HIS A 1 188 ? -19.891 -18.460 15.819 1.00 97.38 188 HIS A C 1
ATOM 1481 O O . HIS A 1 188 ? -19.143 -18.778 14.891 1.00 97.38 188 HIS A O 1
ATOM 1487 N N . ALA A 1 189 ? -20.394 -17.234 15.961 1.00 97.25 189 ALA A N 1
ATOM 1488 C CA . ALA A 1 189 ? -19.959 -16.100 15.155 1.00 97.25 189 ALA A CA 1
ATOM 1489 C C . ALA A 1 189 ? -18.650 -15.533 15.700 1.00 97.25 189 ALA A C 1
ATOM 1491 O O . ALA A 1 189 ? -18.442 -15.464 16.910 1.00 97.25 189 ALA A O 1
ATOM 1492 N N . ASN A 1 190 ? -17.771 -15.090 14.814 1.00 96.44 190 ASN A N 1
ATOM 1493 C CA . ASN A 1 190 ? -16.542 -14.414 15.182 1.00 96.44 190 ASN A CA 1
ATOM 1494 C C . ASN A 1 190 ? -16.807 -12.967 15.601 1.00 96.44 190 ASN A C 1
ATOM 1496 O O . ASN A 1 190 ? -17.524 -12.229 14.927 1.00 96.44 190 ASN A O 1
ATOM 1500 N N . THR A 1 191 ? -16.157 -12.545 16.680 1.00 95.81 191 THR A N 1
ATOM 1501 C CA . THR A 1 191 ? -16.220 -11.179 17.206 1.00 95.81 191 THR A CA 1
ATOM 1502 C C . THR A 1 191 ? -15.414 -10.175 16.379 1.00 95.81 191 THR A C 1
ATOM 1504 O O . THR A 1 191 ? -15.514 -8.986 16.632 1.00 95.81 191 THR A O 1
ATOM 1507 N N . GLY A 1 192 ? -14.581 -10.627 15.439 1.00 94.00 192 GLY A N 1
ATOM 1508 C CA . GLY A 1 192 ? -13.603 -9.795 14.730 1.00 94.00 192 GLY A CA 1
ATOM 1509 C C . GLY A 1 192 ? -12.197 -9.875 15.333 1.00 94.00 192 GLY A C 1
ATOM 1510 O O . GLY A 1 192 ? -11.379 -8.986 15.111 1.00 94.00 192 GLY A O 1
ATOM 1511 N N . ALA A 1 193 ? -11.904 -10.912 16.130 1.00 97.50 193 ALA A N 1
ATOM 1512 C CA . ALA A 1 193 ? -10.557 -11.207 16.617 1.00 97.50 193 ALA A CA 1
ATOM 1513 C C . ALA A 1 193 ? -10.076 -12.558 16.084 1.00 97.50 193 ALA A C 1
ATOM 1515 O O . ALA A 1 193 ? -10.604 -13.625 16.415 1.00 97.50 193 ALA A O 1
ATOM 1516 N N . TYR A 1 194 ? -9.019 -12.489 15.285 1.00 98.06 194 TYR A N 1
ATOM 1517 C CA . TYR A 1 194 ? -8.368 -13.623 14.651 1.00 98.06 194 TYR A CA 1
ATOM 1518 C C . TYR A 1 194 ? -6.949 -13.751 15.198 1.00 98.06 194 TYR A C 1
ATOM 1520 O O . TYR A 1 194 ? -6.196 -12.780 15.225 1.00 98.06 194 TYR A O 1
ATOM 1528 N N . VAL A 1 195 ? -6.565 -14.943 15.631 1.00 98.19 195 VAL A N 1
ATOM 1529 C CA . VAL A 1 195 ? -5.250 -15.219 16.210 1.00 98.19 195 VAL A CA 1
ATOM 1530 C C . VAL A 1 195 ? -4.527 -16.201 15.314 1.00 98.19 195 VAL A C 1
ATOM 1532 O O . VAL A 1 195 ? -5.024 -17.293 15.047 1.00 98.19 195 VAL A O 1
ATOM 1535 N N . PHE A 1 196 ? -3.335 -15.827 14.885 1.00 98.12 196 PHE A N 1
ATOM 1536 C CA . PHE A 1 196 ? -2.461 -16.645 14.067 1.00 98.12 196 PHE A CA 1
ATOM 1537 C C . PHE A 1 196 ? -1.311 -17.197 14.910 1.00 98.12 196 PHE A C 1
ATOM 1539 O O . PHE A 1 196 ? -0.853 -16.505 15.825 1.00 98.12 196 PHE A O 1
ATOM 1546 N N . PRO A 1 197 ? -0.816 -18.405 14.583 1.00 96.00 197 PRO A N 1
ATOM 1547 C CA . PRO A 1 197 ? 0.325 -19.019 15.259 1.00 96.00 197 PRO A CA 1
ATOM 1548 C C . PRO A 1 197 ? 1.524 -18.078 15.384 1.00 96.00 197 PRO A C 1
ATOM 1550 O O . PRO A 1 197 ? 2.064 -17.930 16.478 1.00 96.00 197 PRO A O 1
ATOM 1553 N N . ASP A 1 198 ? 1.875 -17.414 14.281 1.00 96.12 198 ASP A N 1
ATOM 1554 C CA . ASP A 1 198 ? 2.984 -16.475 14.173 1.00 96.12 198 ASP A CA 1
ATOM 1555 C C . ASP A 1 198 ? 2.865 -15.600 12.907 1.00 96.12 198 ASP A C 1
ATOM 1557 O O . ASP A 1 198 ? 2.086 -15.896 11.992 1.00 96.12 198 ASP A O 1
ATOM 1561 N N . GLY A 1 199 ? 3.620 -14.497 12.861 1.00 96.06 199 GLY A N 1
ATOM 1562 C CA . GLY A 1 199 ? 3.650 -13.578 11.717 1.00 96.06 199 GLY A CA 1
ATOM 1563 C C . GLY A 1 199 ? 4.278 -14.180 10.452 1.00 96.06 199 GLY A C 1
ATOM 1564 O O . GLY A 1 199 ? 3.877 -13.841 9.336 1.00 96.06 199 GLY A O 1
ATOM 1565 N N . PHE A 1 200 ? 5.220 -15.115 10.599 1.00 95.19 200 PHE A N 1
ATOM 1566 C CA . PHE A 1 200 ? 5.856 -15.821 9.485 1.00 95.19 200 PHE A CA 1
ATOM 1567 C C . PHE A 1 200 ? 4.833 -16.628 8.677 1.00 95.19 200 PHE A C 1
ATOM 1569 O O . PHE A 1 200 ? 4.784 -16.523 7.447 1.00 95.19 200 PHE A O 1
ATOM 1576 N N . SER A 1 201 ? 3.969 -17.365 9.374 1.00 95.50 201 SER A N 1
ATOM 1577 C CA . SER A 1 201 ? 2.881 -18.147 8.791 1.00 95.50 201 SER A CA 1
ATOM 1578 C C . SER A 1 201 ? 1.880 -17.248 8.069 1.00 95.50 201 SER A C 1
ATOM 1580 O O . SER A 1 201 ? 1.467 -17.584 6.960 1.00 95.50 201 SER A O 1
ATOM 1582 N N . ILE A 1 202 ? 1.546 -16.073 8.628 1.00 95.56 202 ILE A N 1
ATOM 1583 C CA . ILE A 1 202 ? 0.716 -15.071 7.931 1.00 95.56 202 ILE A CA 1
ATOM 1584 C C . ILE A 1 202 ? 1.385 -14.658 6.623 1.00 95.56 202 ILE A C 1
ATOM 1586 O O . ILE A 1 202 ? 0.765 -14.745 5.567 1.00 95.56 202 ILE A O 1
ATOM 1590 N N . ARG A 1 203 ? 2.655 -14.237 6.669 1.00 94.44 203 ARG A N 1
ATOM 1591 C CA . ARG A 1 203 ? 3.382 -13.766 5.482 1.00 94.44 203 ARG A CA 1
ATOM 1592 C C . ARG A 1 203 ? 3.374 -14.811 4.364 1.00 94.44 203 ARG A C 1
ATOM 1594 O O . ARG A 1 203 ? 3.060 -14.480 3.223 1.00 94.44 203 ARG A O 1
ATOM 1601 N N . GLN A 1 204 ? 3.677 -16.067 4.695 1.00 93.44 204 GLN A N 1
ATOM 1602 C CA . GLN A 1 204 ? 3.730 -17.161 3.726 1.00 93.44 204 GLN A CA 1
ATOM 1603 C C . GLN A 1 204 ? 2.342 -17.519 3.174 1.00 93.44 204 GLN A C 1
ATOM 1605 O O . GLN A 1 204 ? 2.169 -17.630 1.958 1.00 93.44 204 GLN A O 1
ATOM 1610 N N . ARG A 1 205 ? 1.349 -17.702 4.053 1.00 95.00 205 ARG A N 1
ATOM 1611 C CA . ARG A 1 205 ? 0.005 -18.148 3.656 1.00 95.00 205 ARG A CA 1
ATOM 1612 C C . ARG A 1 205 ? -0.774 -17.052 2.948 1.00 95.00 205 ARG A C 1
ATOM 1614 O O . ARG A 1 205 ? -1.393 -17.339 1.930 1.00 95.00 205 ARG A O 1
ATOM 1621 N N . CYS A 1 206 ? -0.666 -15.798 3.388 1.00 95.25 206 CYS A N 1
ATOM 1622 C CA . CYS A 1 206 ? -1.252 -14.680 2.657 1.00 95.25 206 CYS A CA 1
ATOM 1623 C C . CYS A 1 206 ? -0.669 -14.554 1.250 1.00 95.25 206 CYS A C 1
ATOM 1625 O O . CYS A 1 206 ? -1.438 -14.342 0.322 1.00 95.25 206 CYS A O 1
ATOM 1627 N N . ALA A 1 207 ? 0.650 -14.690 1.063 1.00 93.00 207 ALA A N 1
ATOM 1628 C CA . ALA A 1 207 ? 1.239 -14.606 -0.275 1.00 93.00 207 ALA A CA 1
ATOM 1629 C C . ALA A 1 207 ? 0.615 -15.643 -1.224 1.00 93.00 207 ALA A C 1
ATOM 1631 O O . ALA A 1 207 ? 0.076 -15.275 -2.266 1.00 93.00 207 ALA A O 1
ATOM 1632 N N . ALA A 1 208 ? 0.591 -16.914 -0.807 1.00 91.56 208 ALA A N 1
ATOM 1633 C CA . ALA A 1 208 ? -0.009 -17.996 -1.585 1.00 91.56 208 ALA A CA 1
ATOM 1634 C C . ALA A 1 208 ? -1.515 -17.791 -1.826 1.00 91.56 208 ALA A C 1
ATOM 1636 O O . ALA A 1 208 ? -2.004 -18.028 -2.930 1.00 91.56 208 ALA A O 1
ATOM 1637 N N . PHE A 1 209 ? -2.249 -17.326 -0.813 1.00 91.56 209 PHE A N 1
ATOM 1638 C CA . PHE A 1 209 ? -3.685 -17.061 -0.897 1.00 91.56 209 PHE A CA 1
ATOM 1639 C C . PHE A 1 209 ? -4.010 -15.907 -1.858 1.00 91.56 209 PHE A C 1
ATOM 1641 O O . PHE A 1 209 ? -4.910 -16.020 -2.685 1.00 91.56 209 PHE A O 1
ATOM 1648 N N . LEU A 1 210 ? -3.239 -14.816 -1.812 1.00 91.69 210 LEU A N 1
ATOM 1649 C CA . LEU A 1 210 ? -3.424 -13.636 -2.666 1.00 91.69 210 LEU A CA 1
ATOM 1650 C C . LEU A 1 210 ? -3.061 -13.876 -4.136 1.00 91.69 210 LEU A C 1
ATOM 1652 O O . LEU A 1 210 ? -3.465 -13.098 -5.008 1.00 91.69 210 LEU A O 1
ATOM 1656 N N . ASP A 1 211 ? -2.277 -14.916 -4.411 1.00 89.38 211 ASP A N 1
ATOM 1657 C CA . ASP A 1 211 ? -1.909 -15.305 -5.768 1.00 89.38 211 ASP A CA 1
ATOM 1658 C C . ASP A 1 211 ? -3.016 -16.127 -6.461 1.00 89.38 211 ASP A C 1
ATOM 1660 O O . ASP A 1 211 ? -3.020 -16.227 -7.697 1.00 89.38 211 ASP A O 1
ATOM 1664 N N . GLN A 1 212 ? -4.017 -16.614 -5.716 1.00 83.88 212 GLN A N 1
ATOM 1665 C CA . GLN A 1 212 ? -5.229 -17.257 -6.247 1.00 83.88 212 GLN A CA 1
ATOM 1666 C C . GLN A 1 212 ? -6.213 -16.202 -6.794 1.00 83.88 212 GLN A C 1
ATOM 1668 O O . GLN A 1 212 ? -6.358 -15.153 -6.179 1.00 83.88 212 GLN A O 1
ATOM 1673 N N . PRO A 1 213 ? -6.882 -16.396 -7.948 1.00 74.75 213 PRO A N 1
ATOM 1674 C CA . PRO A 1 213 ? -7.778 -15.382 -8.524 1.00 74.75 213 PRO A CA 1
ATOM 1675 C C . PRO A 1 213 ? -8.977 -15.033 -7.626 1.00 74.75 213 PRO A C 1
ATOM 1677 O O . PRO A 1 213 ? -9.681 -15.922 -7.176 1.00 74.75 213 PRO A O 1
ATOM 1680 N N . LEU A 1 214 ? -9.327 -13.750 -7.474 1.00 70.44 214 LEU A N 1
ATOM 1681 C CA . LEU A 1 214 ? -10.490 -13.313 -6.670 1.00 70.44 214 LEU A CA 1
ATOM 1682 C C . LEU A 1 214 ? -11.816 -13.981 -7.060 1.00 70.44 214 LEU A C 1
ATOM 1684 O O . LEU A 1 214 ? -12.656 -14.231 -6.203 1.00 70.44 214 LEU A O 1
ATOM 1688 N N . LYS A 1 215 ? -11.997 -14.296 -8.348 1.00 61.34 215 LYS A N 1
ATOM 1689 C CA . LYS A 1 215 ? -13.176 -15.006 -8.870 1.00 61.34 215 LYS A CA 1
ATOM 1690 C C . LYS A 1 215 ? -13.329 -16.427 -8.318 1.00 61.34 215 LYS A C 1
ATOM 1692 O O . LYS A 1 215 ? -14.430 -16.962 -8.372 1.00 61.34 215 LYS A O 1
ATOM 1697 N N . SER A 1 216 ? -12.263 -17.038 -7.791 1.00 58.5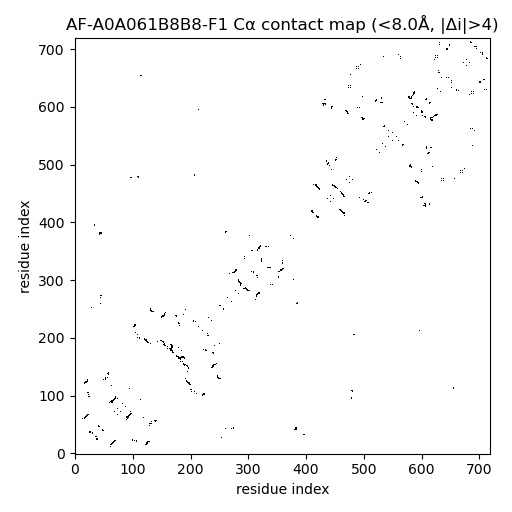0 216 SER A N 1
ATOM 1698 C CA . SER A 1 216 ? -12.363 -18.323 -7.091 1.00 58.50 216 SER A CA 1
ATOM 1699 C C . SER A 1 216 ? -12.912 -18.179 -5.667 1.00 58.50 216 SER A C 1
ATOM 1701 O O . SER A 1 216 ? -13.180 -19.188 -5.022 1.00 58.50 216 SER A O 1
ATOM 1703 N N . LEU A 1 217 ? -13.101 -16.950 -5.170 1.00 60.91 217 LEU A N 1
ATOM 1704 C CA . LEU A 1 217 ? -13.676 -16.669 -3.857 1.00 60.91 217 LEU A CA 1
ATOM 1705 C C . LEU A 1 217 ? -15.160 -16.316 -3.990 1.00 60.91 217 LEU A C 1
ATOM 1707 O O . LEU A 1 217 ? -15.536 -15.414 -4.736 1.00 60.91 217 LEU A O 1
ATOM 1711 N N . ALA A 1 218 ? -16.005 -16.973 -3.192 1.00 59.06 218 ALA A N 1
ATOM 1712 C CA . ALA A 1 218 ? -17.464 -16.844 -3.256 1.00 59.06 218 ALA A CA 1
ATOM 1713 C C . ALA A 1 218 ? -18.002 -15.411 -3.045 1.00 59.06 218 ALA A C 1
ATOM 1715 O O . ALA A 1 218 ? -19.117 -15.107 -3.458 1.00 59.06 218 ALA A O 1
ATOM 1716 N N . LEU A 1 219 ? -17.224 -14.530 -2.407 1.00 63.09 219 LEU A N 1
ATOM 1717 C CA . LEU A 1 219 ? -17.645 -13.178 -2.019 1.00 63.09 219 LEU A CA 1
ATOM 1718 C C . LEU A 1 219 ? -16.834 -12.052 -2.686 1.00 63.09 219 LEU A C 1
ATOM 1720 O O . LEU A 1 219 ? -17.087 -10.883 -2.405 1.00 63.09 219 LEU A O 1
ATOM 1724 N N . GLY A 1 220 ? -15.872 -12.383 -3.558 1.00 71.25 220 GLY A N 1
ATOM 1725 C CA . GLY A 1 220 ? -15.100 -11.387 -4.313 1.00 71.25 220 GLY A CA 1
ATOM 1726 C C . GLY A 1 220 ? -14.202 -10.465 -3.472 1.00 71.25 220 GLY A C 1
ATOM 1727 O O . GLY A 1 220 ? -13.915 -9.349 -3.904 1.00 71.25 220 GLY A O 1
ATOM 1728 N N . GLU A 1 221 ? -13.759 -10.909 -2.291 1.00 83.56 221 GLU A N 1
ATOM 1729 C CA . GLU A 1 221 ? -12.839 -10.194 -1.391 1.00 83.56 221 GLU A CA 1
ATOM 1730 C C . GLU A 1 221 ? -11.965 -11.196 -0.609 1.00 83.56 221 GLU A C 1
ATOM 1732 O O . GLU A 1 221 ? -12.417 -12.296 -0.274 1.00 83.56 221 GLU A O 1
ATOM 1737 N N . TYR A 1 222 ? -10.716 -10.826 -0.301 1.00 89.50 222 TYR A N 1
ATOM 1738 C CA . TYR A 1 222 ? -9.804 -11.645 0.507 1.00 89.50 222 TYR A CA 1
ATOM 1739 C C . TYR A 1 222 ? -10.053 -11.449 2.014 1.00 89.50 222 TYR A C 1
ATOM 1741 O O . TYR A 1 222 ? -9.346 -10.695 2.693 1.00 89.50 222 TYR A O 1
ATOM 1749 N N . TYR A 1 223 ? -11.074 -12.128 2.538 1.00 92.19 223 TYR A N 1
ATOM 1750 C CA . TYR A 1 223 ? -11.406 -12.128 3.966 1.00 92.19 223 TYR A CA 1
ATOM 1751 C C . TYR A 1 223 ? -10.382 -12.888 4.820 1.00 92.19 223 TYR A C 1
ATOM 1753 O O . TYR A 1 223 ? -9.807 -13.891 4.393 1.00 92.19 223 TYR A O 1
ATOM 1761 N N . THR A 1 224 ? -10.206 -12.445 6.068 1.00 94.94 224 THR A N 1
ATOM 1762 C CA . THR A 1 224 ? -9.363 -13.121 7.069 1.00 94.94 224 THR A CA 1
ATOM 1763 C C . THR A 1 224 ? -9.880 -14.522 7.406 1.00 94.94 224 THR A C 1
ATOM 1765 O O . THR A 1 224 ? -9.094 -15.446 7.585 1.00 94.94 224 THR A O 1
ATOM 1768 N N . SER A 1 225 ? -11.199 -14.705 7.445 1.00 94.75 225 SER A N 1
ATOM 1769 C CA . SER A 1 225 ? -11.850 -16.006 7.644 1.00 94.75 225 SER A CA 1
ATOM 1770 C C . SER A 1 225 ? -11.501 -17.001 6.532 1.00 94.75 225 SER A C 1
ATOM 1772 O O . SER A 1 225 ? -11.119 -18.131 6.822 1.00 94.75 225 SER A O 1
ATOM 1774 N N . SER A 1 226 ? -11.533 -16.564 5.270 1.00 93.75 226 SER A N 1
ATOM 1775 C CA . SER A 1 226 ? -11.126 -17.376 4.117 1.00 93.75 226 SER A CA 1
ATOM 1776 C C . SER A 1 226 ? -9.640 -17.747 4.153 1.00 93.75 226 SER A C 1
ATOM 1778 O O . SER A 1 226 ? -9.287 -18.872 3.810 1.00 93.75 226 SER A O 1
ATOM 1780 N N . LEU A 1 227 ? -8.770 -16.838 4.612 1.00 95.38 227 LEU A N 1
ATOM 1781 C CA . LEU A 1 227 ? -7.359 -17.154 4.858 1.00 95.38 227 LEU A CA 1
ATOM 1782 C C . LEU A 1 227 ? -7.214 -18.242 5.933 1.00 95.38 227 LEU A C 1
ATOM 1784 O O . LEU A 1 227 ? -6.432 -19.168 5.760 1.00 95.38 227 LEU A O 1
ATOM 1788 N N . ILE A 1 228 ? -7.968 -18.164 7.032 1.00 96.94 228 ILE A N 1
ATOM 1789 C CA . ILE A 1 228 ? -7.927 -19.200 8.075 1.00 96.94 228 ILE A CA 1
ATOM 1790 C C . ILE A 1 228 ? -8.431 -20.541 7.541 1.00 96.94 228 ILE A C 1
ATOM 1792 O O . ILE A 1 228 ? -7.816 -21.558 7.845 1.00 96.94 228 ILE A O 1
ATOM 1796 N N . ALA A 1 229 ? -9.483 -20.563 6.715 1.00 95.44 229 ALA A N 1
ATOM 1797 C CA . ALA A 1 229 ? -9.935 -21.792 6.059 1.00 95.44 229 ALA A CA 1
ATOM 1798 C C . ALA A 1 229 ? -8.813 -22.431 5.216 1.00 95.44 229 ALA A C 1
ATOM 1800 O O . ALA A 1 229 ? -8.556 -23.630 5.334 1.00 95.44 229 ALA A O 1
ATOM 1801 N N . ASP A 1 230 ? -8.092 -21.624 4.429 1.00 94.56 230 ASP A N 1
ATOM 1802 C CA . ASP A 1 230 ? -6.915 -22.062 3.665 1.00 94.56 230 ASP A CA 1
ATOM 1803 C C . ASP A 1 230 ? -5.792 -22.600 4.579 1.00 94.56 230 ASP A C 1
ATOM 1805 O O . ASP A 1 230 ? -5.195 -23.641 4.295 1.00 94.56 230 ASP A O 1
ATOM 1809 N N . MET A 1 231 ? -5.541 -21.950 5.720 1.00 96.81 231 MET A N 1
ATOM 1810 C CA . MET A 1 231 ? -4.559 -22.419 6.704 1.00 96.81 231 MET A CA 1
ATOM 1811 C C . MET A 1 231 ? -4.978 -23.733 7.378 1.00 96.81 231 MET A C 1
ATOM 1813 O O . MET A 1 231 ? -4.142 -24.622 7.539 1.00 96.81 231 MET A O 1
ATOM 1817 N N . ILE A 1 232 ? -6.252 -23.897 7.740 1.00 96.62 232 ILE A N 1
ATOM 1818 C CA . ILE A 1 232 ? -6.779 -25.158 8.289 1.00 96.62 232 ILE A CA 1
ATOM 1819 C C . ILE A 1 232 ? -6.591 -26.284 7.266 1.00 96.62 232 ILE A C 1
ATOM 1821 O O . ILE A 1 232 ? -6.068 -27.344 7.611 1.00 96.62 232 ILE A O 1
ATOM 1825 N N . GLY A 1 233 ? -6.915 -26.031 5.992 1.00 94.69 233 GLY A N 1
ATOM 1826 C CA . GLY A 1 233 ? -6.671 -26.973 4.895 1.00 94.69 233 GLY A CA 1
ATOM 1827 C C . GLY A 1 233 ? -5.191 -27.334 4.709 1.00 94.69 233 GLY A C 1
ATOM 1828 O O . GLY A 1 233 ? -4.872 -28.443 4.286 1.00 94.69 233 GLY A O 1
ATOM 1829 N N . ALA A 1 234 ? -4.279 -26.434 5.085 1.00 94.75 234 ALA A N 1
ATOM 1830 C CA . ALA A 1 234 ? -2.834 -26.661 5.093 1.00 94.75 234 ALA A CA 1
ATOM 1831 C C . ALA A 1 234 ? -2.295 -27.313 6.385 1.00 94.75 234 ALA A C 1
ATOM 1833 O O . ALA A 1 234 ? -1.079 -27.434 6.541 1.00 94.75 234 ALA A O 1
ATOM 1834 N N . GLY A 1 235 ? -3.169 -27.738 7.304 1.00 95.88 235 GLY A N 1
ATOM 1835 C CA . GLY A 1 235 ? -2.805 -28.472 8.520 1.00 95.88 235 GLY A CA 1
ATOM 1836 C C . GLY A 1 235 ? -2.546 -27.609 9.758 1.00 95.88 235 GLY A C 1
ATOM 1837 O O . GLY A 1 235 ? -2.137 -28.140 10.792 1.00 95.88 235 GLY A O 1
ATOM 1838 N N . PHE A 1 236 ? -2.790 -26.296 9.699 1.00 97.25 236 PHE A N 1
ATOM 1839 C CA . PHE A 1 236 ? -2.698 -25.444 10.885 1.00 97.25 236 PHE A CA 1
ATOM 1840 C C . PHE A 1 236 ? -3.860 -25.715 11.845 1.00 97.25 236 PHE A C 1
ATOM 1842 O O . PHE A 1 236 ? -5.009 -25.865 11.438 1.00 97.25 236 PHE A O 1
ATOM 1849 N N . THR A 1 237 ? -3.572 -25.732 13.148 1.00 97.62 237 THR A N 1
ATOM 1850 C CA . THR A 1 237 ? -4.604 -25.923 14.174 1.00 97.62 237 THR A CA 1
ATOM 1851 C C . THR A 1 237 ? -5.155 -24.578 14.633 1.00 97.62 237 THR A C 1
ATOM 1853 O O . THR A 1 237 ? -4.409 -23.743 15.145 1.00 97.62 237 THR A O 1
ATOM 1856 N N . PHE A 1 238 ? -6.470 -24.401 14.504 1.00 98.44 238 PHE A N 1
ATOM 1857 C CA . PHE A 1 238 ? -7.206 -23.262 15.047 1.00 98.44 238 PHE A CA 1
ATOM 1858 C C . PHE A 1 238 ? -8.217 -23.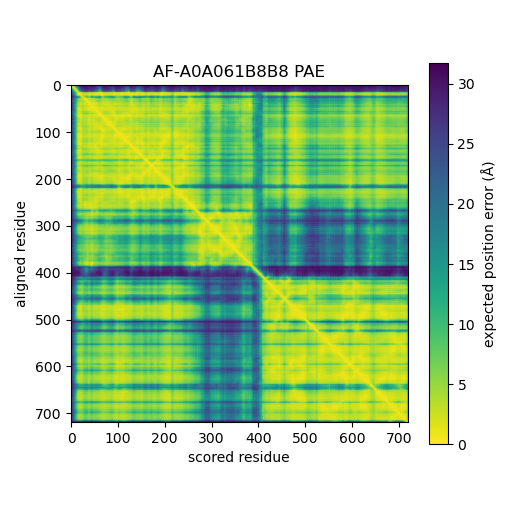728 16.097 1.00 98.44 238 PHE A C 1
ATOM 1860 O O . PHE A 1 238 ? -8.823 -24.789 15.951 1.00 98.44 238 PHE A O 1
ATOM 1867 N N . VAL A 1 239 ? -8.405 -22.944 17.160 1.00 98.25 239 VAL A N 1
ATOM 1868 C CA . VAL A 1 239 ? -9.396 -23.219 18.216 1.00 98.25 239 VAL A CA 1
ATOM 1869 C C . VAL A 1 239 ? -10.384 -22.070 18.390 1.00 98.25 239 VAL A C 1
ATOM 1871 O O . VAL A 1 239 ? -10.037 -20.903 18.216 1.00 98.25 239 VAL A O 1
ATOM 1874 N N . ALA A 1 240 ? -11.620 -22.379 18.766 1.00 97.81 240 ALA A N 1
ATOM 1875 C CA . ALA A 1 240 ? -12.598 -21.364 19.133 1.00 97.81 240 ALA A CA 1
ATOM 1876 C C . ALA A 1 240 ? -12.373 -20.900 20.580 1.00 97.81 240 ALA A C 1
ATOM 1878 O O . ALA A 1 240 ? -12.257 -21.711 21.503 1.00 97.81 240 ALA A O 1
ATOM 1879 N N . LEU A 1 241 ? -12.340 -19.584 20.786 1.00 96.88 241 LEU A N 1
ATOM 1880 C CA . LEU A 1 241 ? -12.265 -18.943 22.096 1.00 96.88 241 LEU A CA 1
ATOM 1881 C C . LEU A 1 241 ? -13.588 -18.228 22.397 1.00 96.88 241 LEU A C 1
ATOM 1883 O O . LEU A 1 241 ? -13.736 -17.059 22.043 1.00 96.88 241 LEU A O 1
ATOM 1887 N N . PRO A 1 242 ? -14.553 -18.891 23.056 1.00 96.31 242 PRO A N 1
ATOM 1888 C CA . PRO A 1 242 ? -15.843 -18.278 23.339 1.00 96.31 242 PRO A CA 1
ATOM 1889 C C . PRO A 1 242 ? -15.718 -17.144 24.364 1.00 96.31 242 PRO A C 1
ATOM 1891 O O . PRO A 1 242 ? -14.976 -17.267 25.352 1.00 96.31 242 PRO A O 1
ATOM 1894 N N . ILE A 1 243 ? -16.453 -16.054 24.141 1.00 96.25 243 ILE A N 1
ATOM 1895 C CA . ILE A 1 243 ? -16.665 -14.947 25.083 1.00 96.25 243 ILE A CA 1
ATOM 1896 C C . ILE A 1 243 ? -18.166 -14.627 25.221 1.00 96.25 243 ILE A C 1
ATOM 1898 O O . ILE A 1 243 ? -18.930 -14.870 24.287 1.00 96.25 243 ILE A O 1
ATOM 1902 N N . PRO A 1 244 ? -18.617 -14.072 26.361 1.00 95.00 244 PRO A N 1
ATOM 1903 C CA . PRO A 1 244 ? -19.996 -13.606 26.509 1.00 95.00 244 PRO A CA 1
ATOM 1904 C C . PRO A 1 244 ? -20.333 -12.429 25.578 1.00 95.00 244 PRO A C 1
ATOM 1906 O O . PRO A 1 244 ? -19.524 -11.519 25.401 1.00 95.00 244 PRO A O 1
ATOM 1909 N N . ASN A 1 245 ? -21.575 -12.350 25.088 1.00 93.06 245 ASN A N 1
ATOM 1910 C CA . ASN A 1 245 ? -22.032 -11.225 24.251 1.00 93.06 245 ASN A CA 1
ATOM 1911 C C . ASN A 1 245 ? -21.934 -9.863 24.968 1.00 93.06 245 ASN A C 1
ATOM 1913 O O . ASN A 1 245 ? -21.863 -8.826 24.321 1.00 93.06 245 ASN A O 1
ATOM 1917 N N . SER A 1 246 ? -21.911 -9.846 26.304 1.00 91.31 246 SER A N 1
ATOM 1918 C CA . SER A 1 246 ? -21.752 -8.626 27.102 1.00 91.31 246 SER A CA 1
ATOM 1919 C C . SER A 1 246 ? -20.309 -8.126 27.211 1.00 91.31 246 SER A C 1
ATOM 1921 O O . SER A 1 246 ? -20.105 -7.025 27.714 1.00 91.31 246 SER A O 1
ATOM 1923 N N . SER A 1 247 ? -19.308 -8.917 26.804 1.00 93.19 247 SER A N 1
ATOM 1924 C CA . SER A 1 247 ? -17.888 -8.569 26.963 1.00 93.19 247 SER A CA 1
ATOM 1925 C C . SER A 1 247 ? -17.264 -7.913 25.728 1.00 93.19 247 SER A C 1
ATOM 1927 O O . SER A 1 247 ? -16.058 -7.682 25.705 1.00 93.19 247 SER A O 1
ATOM 1929 N N . PHE A 1 248 ? -18.056 -7.604 24.701 1.00 94.56 248 PHE A N 1
ATOM 1930 C CA . PHE A 1 248 ? -17.612 -6.816 23.553 1.00 94.56 248 PHE A CA 1
ATOM 1931 C C . PHE A 1 248 ? -18.771 -6.011 22.947 1.00 94.56 248 PHE A C 1
ATOM 1933 O O . PHE A 1 248 ? -19.936 -6.242 23.266 1.00 94.56 248 PHE A O 1
ATOM 1940 N N . ALA A 1 249 ? -18.453 -5.061 22.072 1.00 93.56 249 ALA A N 1
ATOM 1941 C CA . ALA A 1 249 ? -19.419 -4.324 21.268 1.00 93.56 249 ALA A CA 1
ATOM 1942 C C . ALA A 1 249 ? -18.890 -4.135 19.842 1.00 93.56 249 ALA A C 1
ATOM 1944 O O . ALA A 1 249 ? -17.776 -3.648 19.649 1.00 93.56 249 ALA A O 1
ATOM 1945 N N . CYS A 1 250 ? -19.706 -4.480 18.846 1.00 91.88 250 CYS A N 1
ATOM 1946 C CA . CYS A 1 250 ? -19.442 -4.150 17.448 1.00 91.88 250 CYS A CA 1
ATOM 1947 C C . CYS A 1 250 ? -20.029 -2.768 17.132 1.00 91.88 250 CYS A C 1
ATOM 1949 O O . CYS A 1 250 ? -21.173 -2.481 17.481 1.00 91.88 250 CYS A O 1
ATOM 1951 N N . VAL A 1 251 ? -19.256 -1.917 16.460 1.00 91.56 251 VAL A N 1
ATOM 1952 C CA . VAL A 1 251 ? -19.615 -0.549 16.044 1.00 91.56 251 VAL A CA 1
ATOM 1953 C C . VAL A 1 251 ? -19.340 -0.330 14.550 1.00 91.56 251 VAL A C 1
ATOM 1955 O O . VAL A 1 251 ? -19.099 0.786 14.087 1.00 91.56 251 VAL A O 1
ATOM 1958 N N . GLY A 1 252 ? -19.378 -1.416 13.772 1.00 86.31 252 GLY A N 1
ATOM 1959 C CA . GLY A 1 252 ? -19.004 -1.447 12.356 1.00 86.31 252 GLY A CA 1
ATOM 1960 C C . GLY A 1 252 ? -19.952 -0.728 11.404 1.00 86.31 252 GLY A C 1
ATOM 1961 O O . GLY A 1 252 ? -19.565 -0.389 10.280 1.00 86.31 252 GLY A O 1
ATOM 1962 N N . THR A 1 253 ? -21.181 -0.463 11.844 1.00 87.75 253 THR A N 1
ATOM 1963 C CA . THR A 1 253 ? -22.230 0.204 11.068 1.00 87.75 253 THR A CA 1
ATOM 1964 C C . THR A 1 253 ? -22.915 1.306 11.879 1.00 87.75 253 THR A C 1
ATOM 1966 O O . THR A 1 253 ? -22.909 1.250 13.109 1.00 87.75 253 THR A O 1
ATOM 1969 N N . PRO A 1 254 ? -23.551 2.300 11.229 1.00 88.31 254 PRO A N 1
ATOM 1970 C CA . PRO A 1 254 ? -24.282 3.350 11.939 1.00 88.31 254 PRO A CA 1
ATOM 1971 C C . PRO A 1 254 ? -25.352 2.832 12.923 1.00 88.31 254 PRO A C 1
ATOM 1973 O O . PRO A 1 254 ? -25.402 3.352 14.036 1.00 88.31 254 PRO A O 1
ATOM 1976 N N . PRO A 1 255 ? -26.166 1.798 12.605 1.00 89.50 255 PRO A N 1
ATOM 1977 C CA . PRO A 1 255 ? -27.091 1.212 13.580 1.00 89.50 255 PRO A CA 1
ATOM 1978 C C . PRO A 1 255 ? -26.381 0.616 14.803 1.00 89.50 255 PRO A C 1
ATOM 1980 O O . PRO A 1 255 ? -26.724 0.966 15.927 1.00 89.50 255 PRO A O 1
ATOM 1983 N N . GLN A 1 256 ? -25.340 -0.195 14.584 1.00 90.75 256 GLN A N 1
ATOM 1984 C CA . GLN A 1 256 ? -24.540 -0.797 15.658 1.00 90.75 256 GLN A CA 1
ATOM 1985 C C . GLN A 1 256 ? -23.889 0.264 16.556 1.00 90.75 256 GLN A C 1
ATOM 1987 O O . GLN A 1 256 ? -23.959 0.178 17.781 1.00 90.75 256 GLN A O 1
ATOM 1992 N N . LEU A 1 257 ? -23.314 1.309 15.950 1.00 91.69 257 LEU A N 1
ATOM 1993 C CA . LEU A 1 257 ? -22.773 2.443 16.691 1.00 91.69 257 LEU A CA 1
ATOM 1994 C C . LEU A 1 257 ? -23.865 3.116 17.529 1.00 91.69 257 LEU A C 1
ATOM 1996 O O . LEU A 1 257 ? -23.651 3.352 18.711 1.00 91.69 257 LEU A O 1
ATOM 2000 N N . ASN A 1 258 ? -25.039 3.393 16.961 1.00 90.19 258 ASN A N 1
ATOM 2001 C CA . ASN A 1 258 ? -26.136 4.026 17.696 1.00 90.19 258 ASN A CA 1
ATOM 2002 C C . ASN A 1 258 ? -26.622 3.184 18.883 1.00 90.19 258 ASN A C 1
ATOM 2004 O O . ASN A 1 258 ? -26.913 3.744 19.939 1.00 90.19 258 ASN A O 1
ATOM 2008 N N . ASP A 1 259 ? -26.696 1.862 18.742 1.00 90.00 259 ASP A N 1
ATOM 2009 C CA . ASP A 1 259 ? -27.082 0.970 19.840 1.00 90.00 259 ASP A CA 1
ATOM 2010 C C . ASP A 1 259 ? -26.024 0.934 20.947 1.00 90.00 259 ASP A C 1
ATOM 2012 O O . ASP A 1 259 ? -26.351 0.965 22.141 1.00 90.00 259 ASP A O 1
ATOM 2016 N N . PHE A 1 260 ? -24.747 0.993 20.570 1.00 91.69 260 PHE A N 1
ATOM 2017 C CA . PHE A 1 260 ? -23.678 1.168 21.542 1.00 91.69 260 PHE A CA 1
ATOM 2018 C C . PHE A 1 260 ? -23.737 2.544 22.228 1.00 91.69 260 PHE A C 1
ATOM 2020 O O . PHE A 1 260 ? -23.643 2.622 23.453 1.00 91.69 260 PHE A O 1
ATOM 2027 N N . LEU A 1 261 ? -23.993 3.624 21.478 1.00 89.94 261 LEU A N 1
ATOM 2028 C CA . LEU A 1 261 ? -24.147 4.977 22.025 1.00 89.94 261 LEU A CA 1
ATOM 2029 C C . LEU A 1 261 ? -25.322 5.077 23.016 1.00 89.94 261 LEU A C 1
ATOM 2031 O O . LEU A 1 261 ? -25.209 5.742 24.047 1.00 89.94 261 LEU A O 1
ATOM 2035 N N . LYS A 1 262 ? -26.434 4.377 22.754 1.00 88.44 262 LYS A N 1
ATOM 2036 C CA . LYS A 1 262 ? -27.539 4.232 23.720 1.00 88.4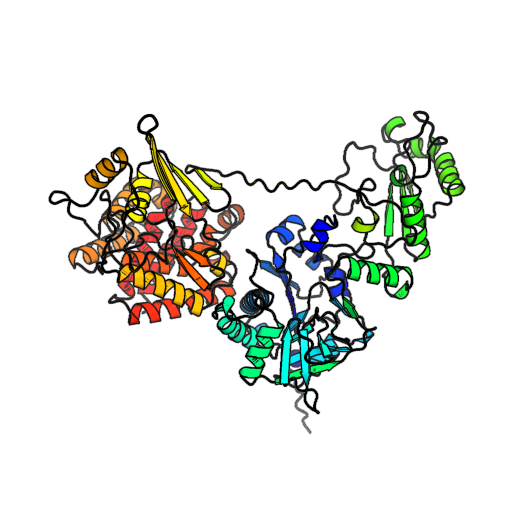4 262 LYS A CA 1
ATOM 2037 C C . LYS A 1 262 ? -27.064 3.549 24.999 1.00 88.44 262 LYS A C 1
ATOM 2039 O O . LYS A 1 262 ? -27.338 4.046 26.089 1.00 88.44 262 LYS A O 1
ATOM 2044 N N . THR A 1 263 ? -26.319 2.453 24.867 1.00 86.94 263 THR A N 1
ATOM 2045 C CA . THR A 1 263 ? -25.811 1.683 26.012 1.00 86.94 263 THR A CA 1
ATOM 2046 C C . THR A 1 263 ? -24.903 2.533 26.900 1.00 86.94 263 THR A C 1
ATOM 2048 O O . THR A 1 263 ? -25.116 2.597 28.110 1.00 86.94 263 THR A O 1
ATOM 2051 N N . ILE A 1 264 ? -23.933 3.245 26.318 1.00 86.50 264 ILE A N 1
ATOM 2052 C CA . ILE A 1 264 ? -23.012 4.092 27.094 1.00 86.50 264 ILE A CA 1
ATOM 2053 C C . ILE A 1 264 ? -23.708 5.310 27.716 1.00 86.50 264 ILE A C 1
ATOM 2055 O O . ILE A 1 264 ? -23.312 5.752 28.789 1.00 86.50 264 ILE A O 1
ATOM 2059 N N . SER A 1 265 ? -24.774 5.826 27.089 1.00 80.56 265 SER A N 1
ATOM 2060 C CA . SER A 1 265 ? -25.561 6.926 27.668 1.00 80.56 265 SER A CA 1
ATOM 2061 C C . SER A 1 265 ? -26.298 6.513 28.951 1.00 80.56 265 SER A C 1
ATOM 2063 O O . SER A 1 265 ? -26.641 7.364 29.768 1.00 80.56 265 SER A O 1
ATOM 2065 N N . GLN A 1 266 ? -26.517 5.207 29.142 1.00 80.94 266 GLN A N 1
ATOM 2066 C CA . GLN A 1 266 ? -27.183 4.625 30.311 1.00 80.94 266 GLN A CA 1
ATOM 2067 C C . GLN A 1 266 ? -26.191 4.055 31.339 1.00 80.94 266 GLN A C 1
ATOM 2069 O O . GLN A 1 266 ? -26.495 4.032 32.530 1.00 80.94 266 GLN A O 1
ATOM 2074 N N . LYS A 1 267 ? -25.013 3.599 30.894 1.00 78.25 267 LYS A N 1
ATOM 2075 C CA . LYS A 1 267 ? -23.972 2.965 31.720 1.00 78.25 267 LYS A CA 1
ATOM 2076 C C . LYS A 1 267 ? -22.729 3.851 31.821 1.00 78.25 267 LYS A C 1
ATOM 2078 O O . LYS A 1 267 ? -21.804 3.752 31.015 1.00 78.25 267 LYS A O 1
ATOM 2083 N N . GLN A 1 268 ? -22.732 4.743 32.810 1.00 67.25 268 GLN A N 1
ATOM 2084 C CA . GLN A 1 268 ? -21.712 5.789 32.973 1.00 67.25 268 GLN A CA 1
ATOM 2085 C C . GLN A 1 268 ? -20.312 5.243 33.306 1.00 67.25 268 GLN A C 1
ATOM 2087 O O . GLN A 1 268 ? -19.311 5.880 32.993 1.00 67.25 268 GLN A O 1
ATOM 2092 N N . ASP A 1 269 ? -20.225 4.047 33.884 1.00 76.00 269 ASP A N 1
ATOM 2093 C CA . ASP A 1 269 ? -18.984 3.329 34.196 1.00 76.00 269 ASP A CA 1
ATOM 2094 C C . ASP A 1 269 ? -18.197 2.895 32.945 1.00 76.00 269 ASP A C 1
ATOM 2096 O O . ASP A 1 269 ? -16.972 2.743 32.988 1.00 76.00 269 ASP A O 1
ATOM 2100 N N . LEU A 1 270 ? -18.871 2.761 31.797 1.00 75.62 270 LEU A N 1
ATOM 2101 C CA . LEU A 1 270 ? -18.231 2.386 30.535 1.00 75.62 270 LEU A CA 1
ATOM 2102 C C . LEU A 1 270 ? -17.451 3.535 29.882 1.00 75.62 270 LEU A C 1
ATOM 2104 O O . LEU A 1 270 ? -16.592 3.274 29.032 1.00 75.62 270 LEU A O 1
ATOM 2108 N N . VAL A 1 271 ? -17.704 4.794 30.255 1.00 79.38 271 VAL A N 1
ATOM 2109 C CA . VAL A 1 271 ? -17.109 5.974 29.608 1.00 79.38 271 VAL A CA 1
ATOM 2110 C C . VAL A 1 271 ? -16.188 6.708 30.575 1.00 79.38 271 VAL A C 1
ATOM 2112 O O . VAL A 1 271 ? -16.590 7.145 31.648 1.00 79.38 271 VAL A O 1
ATOM 2115 N N . LYS A 1 272 ? -14.929 6.924 30.173 1.00 84.38 272 LYS A N 1
ATOM 2116 C CA . LYS A 1 272 ? -14.021 7.806 30.925 1.00 84.38 272 LYS A CA 1
ATOM 2117 C C . LYS A 1 272 ? -14.598 9.225 30.945 1.00 84.38 272 LYS A C 1
ATOM 2119 O O . LYS A 1 272 ? -14.966 9.741 29.892 1.00 84.38 272 LYS A O 1
ATOM 2124 N N . ARG A 1 273 ? -14.610 9.885 32.107 1.00 88.25 273 ARG A N 1
ATOM 2125 C CA . ARG A 1 273 ? -15.047 11.286 32.236 1.00 88.25 273 ARG A CA 1
ATOM 2126 C C . ARG A 1 273 ? -14.310 12.184 31.230 1.00 88.25 273 ARG A C 1
ATOM 2128 O O . ARG A 1 273 ? -13.081 12.168 31.166 1.00 88.25 273 ARG A O 1
ATOM 2135 N N . ARG A 1 274 ? -15.057 12.979 30.457 1.00 90.62 274 ARG A N 1
ATOM 2136 C CA . ARG A 1 274 ? -14.533 13.948 29.478 1.00 90.62 274 ARG A CA 1
ATOM 2137 C C . ARG A 1 274 ? -14.927 15.378 29.833 1.00 90.62 274 ARG A C 1
ATOM 2139 O O . ARG A 1 274 ? -15.755 15.599 30.713 1.00 90.62 274 ARG A O 1
ATOM 2146 N N . ARG A 1 275 ? -14.288 16.335 29.157 1.00 93.69 275 ARG A N 1
ATOM 2147 C CA . ARG A 1 275 ? -14.520 17.777 29.286 1.00 93.69 275 ARG A CA 1
ATOM 2148 C C . ARG A 1 275 ? -15.029 18.300 27.944 1.00 93.69 275 ARG A C 1
ATOM 2150 O O . ARG A 1 275 ? -14.320 18.166 26.950 1.00 93.69 275 ARG A O 1
ATOM 2157 N N . PHE A 1 276 ? -16.227 18.872 27.916 1.00 92.31 276 PHE A N 1
ATOM 2158 C CA . PHE A 1 276 ? -16.840 19.442 26.715 1.00 92.31 276 PHE A CA 1
ATOM 2159 C C . PHE A 1 276 ? -16.921 20.958 26.864 1.00 92.31 276 PHE A C 1
ATOM 2161 O O . PHE A 1 276 ? -17.626 21.459 27.740 1.00 92.31 276 PHE A O 1
ATOM 2168 N N . CYS A 1 277 ? -16.192 21.680 26.014 1.00 93.44 277 CYS A N 1
ATOM 2169 C CA . CYS A 1 277 ? -16.227 23.136 25.972 1.00 93.44 277 CYS A CA 1
ATOM 2170 C C . CYS A 1 277 ? -17.243 23.607 24.932 1.00 93.44 277 CYS A C 1
ATOM 2172 O O . CYS A 1 277 ? -17.132 23.269 23.755 1.00 93.44 277 CYS A O 1
ATOM 2174 N N . TRP A 1 278 ? -18.225 24.382 25.376 1.00 93.44 278 TRP A N 1
ATOM 2175 C CA . TRP A 1 278 ? -19.297 24.917 24.552 1.00 93.44 278 TRP A CA 1
ATOM 2176 C C . TRP A 1 278 ? -19.158 26.422 24.429 1.00 93.44 278 TRP A C 1
ATOM 2178 O O . TRP A 1 278 ? -19.107 27.135 25.430 1.00 93.44 278 TRP A O 1
ATOM 2188 N N . ASP A 1 279 ? -19.160 26.913 23.194 1.00 90.75 279 ASP A N 1
ATOM 2189 C CA . ASP A 1 279 ? -19.437 28.322 22.956 1.00 90.75 279 ASP A CA 1
ATOM 2190 C C . ASP A 1 279 ? -20.871 28.630 23.403 1.00 90.75 279 ASP A C 1
ATOM 2192 O O . ASP A 1 279 ? -21.813 27.947 22.991 1.00 90.75 279 ASP A O 1
ATOM 2196 N N . LEU A 1 280 ? -21.053 29.655 24.232 1.00 91.44 280 LEU A N 1
ATOM 2197 C CA . LEU A 1 280 ? -22.375 30.078 24.679 1.00 91.44 280 LEU A CA 1
ATOM 2198 C C . LEU A 1 280 ? -23.307 30.389 23.500 1.00 91.44 280 LEU A C 1
ATOM 2200 O O . LEU A 1 280 ? -24.484 30.030 23.546 1.00 91.44 280 LEU A O 1
ATOM 2204 N N . ASP A 1 281 ? -22.789 30.975 22.421 1.00 87.81 281 ASP A N 1
ATOM 2205 C CA . ASP A 1 281 ? -23.597 31.308 21.241 1.00 87.81 281 ASP A CA 1
ATOM 2206 C C . ASP A 1 281 ? -23.897 30.070 20.362 1.00 87.81 281 ASP A C 1
ATOM 2208 O O . ASP A 1 281 ? -24.652 30.140 19.395 1.00 87.81 281 ASP A O 1
ATOM 2212 N N . SER A 1 282 ? -23.381 28.893 20.742 1.00 88.25 282 SER A N 1
ATOM 2213 C CA . SER A 1 282 ? -23.853 27.590 20.247 1.00 88.25 282 SER A CA 1
ATOM 2214 C C . SER A 1 282 ? -25.015 27.015 21.067 1.00 88.25 282 SER A C 1
ATOM 2216 O O . SER A 1 282 ? -25.634 26.036 20.649 1.00 88.25 282 SER A O 1
ATOM 2218 N N . LEU A 1 283 ? -25.327 27.591 22.230 1.00 91.31 283 LEU A N 1
ATOM 2219 C CA . LEU A 1 283 ? -26.423 27.163 23.110 1.00 91.31 283 LEU A CA 1
ATOM 2220 C C . LEU A 1 283 ? -27.623 28.103 23.053 1.00 91.31 283 LEU A C 1
ATOM 2222 O O . LEU A 1 283 ? -28.750 27.696 23.344 1.00 91.31 283 LEU A O 1
ATOM 2226 N N . VAL A 1 284 ? -27.403 29.356 22.669 1.00 91.31 284 VAL A N 1
ATOM 2227 C CA . VAL A 1 284 ? -28.448 30.362 22.502 1.00 91.31 284 VAL A CA 1
ATOM 2228 C C . VAL A 1 284 ? -28.231 31.142 21.211 1.00 91.31 284 VAL A C 1
ATOM 2230 O O . VAL A 1 284 ? -27.114 31.244 20.724 1.00 91.31 284 VAL A O 1
ATOM 2233 N N . THR A 1 285 ? -29.300 31.687 20.637 1.00 86.50 285 THR A N 1
ATOM 2234 C CA . THR A 1 285 ? -29.214 32.504 19.421 1.00 86.50 285 THR A CA 1
ATOM 2235 C C . THR A 1 285 ? -28.423 33.790 19.673 1.00 86.50 285 THR A C 1
ATOM 2237 O O . THR A 1 285 ? -28.365 34.250 20.821 1.00 86.50 285 THR A O 1
ATOM 2240 N N . PRO A 1 286 ? -27.944 34.462 18.609 1.00 84.44 286 PRO A N 1
ATOM 2241 C CA . PRO A 1 286 ? -27.600 35.876 18.696 1.00 84.44 286 PRO A CA 1
ATOM 2242 C C . PRO A 1 286 ? -28.733 36.682 19.362 1.00 84.44 286 PRO A C 1
ATOM 2244 O O . PRO A 1 286 ? -29.909 36.286 19.271 1.00 84.44 286 PRO A O 1
ATOM 2247 N N . PRO A 1 287 ? -28.414 37.786 20.060 1.00 85.12 287 PRO A N 1
ATOM 2248 C CA . PRO A 1 287 ? -29.423 38.596 20.728 1.00 85.12 287 PRO A CA 1
ATOM 2249 C C . PRO A 1 287 ? -30.395 39.188 19.699 1.00 85.12 287 PRO A C 1
ATOM 2251 O O . PRO A 1 287 ? -29.979 39.689 18.656 1.00 85.12 287 PRO A O 1
ATOM 2254 N N . CYS A 1 288 ? -31.700 39.123 19.985 1.00 83.06 288 CYS A N 1
ATOM 2255 C CA . CYS A 1 288 ? -32.732 39.661 19.090 1.00 83.06 288 CYS A CA 1
ATOM 2256 C C . CYS A 1 288 ? -32.660 41.193 18.978 1.00 83.06 288 CYS A C 1
ATOM 2258 O O . CYS A 1 288 ? -33.116 41.757 17.988 1.00 83.06 288 CYS A O 1
ATOM 2260 N N . VAL A 1 289 ? -32.100 41.855 19.993 1.00 80.25 289 VAL A N 1
ATOM 2261 C CA . VAL A 1 289 ? -31.769 43.282 19.987 1.00 80.25 289 VAL A CA 1
ATOM 2262 C C . VAL A 1 289 ? -30.252 43.411 20.088 1.00 80.25 289 VAL A C 1
ATOM 2264 O O . VAL A 1 289 ? -29.647 42.866 21.010 1.00 80.25 289 VAL A O 1
ATOM 2267 N N . PHE A 1 290 ? -29.628 44.110 19.137 1.00 77.06 290 PHE A N 1
ATOM 2268 C CA . PHE A 1 290 ? -28.170 44.227 19.058 1.00 77.06 290 PHE A CA 1
ATOM 2269 C C . PHE A 1 290 ? -27.570 44.734 20.380 1.00 77.06 290 PHE A C 1
ATOM 2271 O O . PHE A 1 290 ? -28.004 45.748 20.920 1.00 77.06 290 PHE A O 1
ATOM 2278 N N . GLY A 1 291 ? -26.580 44.007 20.908 1.00 72.94 291 GLY A N 1
ATOM 2279 C CA . GLY A 1 291 ? -25.923 44.320 22.181 1.00 72.94 291 GLY A CA 1
ATOM 2280 C C . GLY A 1 291 ? -26.712 43.948 23.444 1.00 72.94 291 GLY A C 1
ATOM 2281 O O . GLY A 1 291 ? -26.132 43.962 24.526 1.00 72.94 291 GLY A O 1
ATOM 2282 N N . ASP A 1 292 ? -27.988 43.556 23.341 1.00 83.75 292 ASP A N 1
ATOM 2283 C CA . ASP A 1 292 ? -28.799 43.152 24.493 1.00 83.75 292 ASP A CA 1
ATOM 2284 C C . ASP A 1 292 ? -28.892 41.627 24.635 1.00 83.75 292 ASP A C 1
ATOM 2286 O O . ASP A 1 292 ? -29.826 40.965 24.161 1.00 83.75 292 ASP A O 1
ATOM 2290 N N . TYR A 1 293 ? -27.941 41.062 25.377 1.00 86.56 293 TYR A N 1
ATOM 2291 C CA . TYR A 1 293 ? -27.867 39.625 25.642 1.00 86.56 293 TYR A CA 1
ATOM 2292 C C . TYR A 1 293 ? -29.031 39.054 26.471 1.00 86.56 293 TYR A C 1
ATOM 2294 O O . TYR A 1 293 ? -29.136 37.833 26.581 1.00 86.56 293 TYR A O 1
ATOM 2302 N N . ARG A 1 294 ? -29.945 39.877 27.009 1.00 86.00 294 ARG A N 1
ATOM 2303 C CA . ARG A 1 294 ? -31.172 39.394 27.685 1.00 86.00 294 ARG A CA 1
ATOM 2304 C C . ARG A 1 294 ? -32.196 38.838 26.693 1.00 86.00 294 ARG A C 1
ATOM 2306 O O . ARG A 1 294 ? -33.112 38.118 27.088 1.00 86.00 294 ARG A O 1
ATOM 2313 N N . THR A 1 295 ? -32.047 39.176 25.411 1.00 87.31 295 THR A N 1
ATOM 2314 C CA . THR A 1 295 ? -33.006 38.861 24.341 1.00 87.31 295 THR A CA 1
ATOM 2315 C C . THR A 1 295 ? -32.667 37.592 23.551 1.00 87.31 295 THR A C 1
ATOM 2317 O O . THR A 1 295 ? -33.305 37.299 22.540 1.00 87.31 295 THR A O 1
ATOM 2320 N N . VAL A 1 296 ? -31.665 36.826 23.988 1.00 91.31 296 VAL A N 1
ATOM 2321 C CA . VAL A 1 296 ? -31.269 35.560 23.352 1.00 91.31 296 VAL A CA 1
ATOM 2322 C C . VAL A 1 296 ? -32.331 34.473 23.548 1.00 91.31 296 VAL A C 1
ATOM 2324 O O . VAL A 1 296 ? -33.049 34.452 24.552 1.00 91.31 296 VAL A O 1
ATOM 2327 N N . LYS A 1 297 ? -32.430 33.541 22.596 1.00 90.12 297 LYS A N 1
ATOM 2328 C CA . LYS A 1 297 ? -33.370 32.408 22.649 1.00 90.12 297 LYS A CA 1
ATOM 2329 C C . LYS A 1 297 ? -32.617 31.076 22.752 1.00 90.12 297 LYS A C 1
ATOM 2331 O O . LYS A 1 297 ? -31.530 30.965 22.199 1.00 90.12 297 LYS A O 1
ATOM 2336 N N . PRO A 1 298 ? -33.168 30.050 23.423 1.00 92.00 298 PRO A N 1
ATOM 2337 C CA . PRO A 1 298 ? -32.488 28.767 23.595 1.00 92.00 298 PRO A CA 1
ATOM 2338 C C . PRO A 1 298 ? -32.395 27.961 22.292 1.00 92.00 298 PRO A C 1
ATOM 2340 O O . PRO A 1 298 ? -33.410 27.723 21.632 1.00 92.00 298 PRO A O 1
ATOM 2343 N N . ILE A 1 299 ? -31.208 27.430 21.990 1.00 88.25 299 ILE A N 1
ATOM 2344 C CA . ILE A 1 299 ? -31.004 26.372 20.990 1.00 88.25 299 ILE A CA 1
ATOM 2345 C C . ILE A 1 299 ? -31.241 25.034 21.696 1.00 88.25 299 ILE A C 1
ATOM 2347 O O . ILE A 1 299 ? -30.328 24.393 22.219 1.00 88.25 299 ILE A O 1
ATOM 2351 N N . ARG A 1 300 ? -32.517 24.631 21.757 1.00 88.62 300 ARG A N 1
ATOM 2352 C CA . ARG A 1 300 ? -32.991 23.517 22.602 1.00 88.62 300 ARG A CA 1
ATOM 2353 C C . ARG A 1 300 ? -32.214 22.214 22.406 1.00 88.62 300 ARG A C 1
ATOM 2355 O O . ARG A 1 300 ? -31.909 21.557 23.392 1.00 88.62 300 ARG A O 1
ATOM 2362 N N . ARG A 1 301 ? -31.869 21.865 21.160 1.00 84.75 301 ARG A N 1
ATOM 2363 C CA . ARG A 1 301 ? -31.117 20.641 20.832 1.00 84.75 301 ARG A CA 1
ATOM 2364 C C . ARG A 1 301 ? -29.759 20.591 21.542 1.00 84.75 301 ARG A C 1
ATOM 2366 O O . ARG A 1 301 ? -29.422 19.571 22.132 1.00 84.75 301 ARG A O 1
ATOM 2373 N N . ASN A 1 302 ? -29.007 21.688 21.509 1.00 88.69 302 ASN A N 1
ATOM 2374 C CA . ASN A 1 302 ? -27.658 21.744 22.070 1.00 88.69 302 ASN A CA 1
ATOM 2375 C C . ASN A 1 302 ? -27.694 21.839 23.598 1.00 88.69 302 ASN A C 1
ATOM 2377 O O . ASN A 1 302 ? -26.916 21.172 24.271 1.00 88.69 302 ASN A O 1
ATOM 2381 N N . ILE A 1 303 ? -28.651 22.590 24.153 1.00 92.88 303 ILE A N 1
ATOM 2382 C CA . ILE A 1 303 ? -28.877 22.645 25.605 1.00 92.88 303 ILE A CA 1
ATOM 2383 C C . ILE A 1 303 ? -29.216 21.258 26.161 1.00 92.88 303 ILE A C 1
ATOM 2385 O O . ILE A 1 303 ? -28.693 20.865 27.201 1.00 92.88 303 ILE A O 1
ATOM 2389 N N . GLU A 1 304 ? -30.074 20.506 25.471 1.00 90.50 304 GLU A N 1
ATOM 2390 C CA . GLU A 1 304 ? -30.425 19.149 25.888 1.00 90.50 304 GLU A CA 1
ATOM 2391 C C . GLU A 1 304 ? -29.210 18.215 25.845 1.00 90.50 304 GLU A C 1
ATOM 2393 O O . GLU A 1 304 ? -28.990 17.444 26.776 1.00 90.50 304 GLU A O 1
ATOM 2398 N N . LEU A 1 305 ? -28.362 18.348 24.821 1.00 90.00 305 LEU A N 1
ATOM 2399 C CA . LEU A 1 305 ? -27.114 17.596 24.734 1.00 90.00 305 LEU A CA 1
ATOM 2400 C C . LEU A 1 305 ? -26.165 17.912 25.899 1.00 90.00 305 LEU A C 1
ATOM 2402 O O . LEU A 1 305 ? -25.644 16.996 26.529 1.00 90.00 305 LEU A O 1
ATOM 2406 N N . VAL A 1 306 ? -25.989 19.195 26.232 1.00 93.00 306 VAL A N 1
ATOM 2407 C CA . VAL A 1 306 ? -25.198 19.636 27.394 1.00 93.00 306 VAL A CA 1
ATOM 2408 C C . VAL A 1 306 ? -25.717 19.016 28.689 1.00 93.00 306 VAL A C 1
ATOM 2410 O O . VAL A 1 306 ? -24.932 18.494 29.479 1.00 93.00 306 VAL A O 1
ATOM 2413 N N . ARG A 1 307 ? -27.037 19.033 28.902 1.00 93.56 307 ARG A N 1
ATOM 2414 C CA . ARG A 1 307 ? -27.656 18.446 30.099 1.00 93.56 307 ARG A CA 1
ATOM 2415 C C . ARG A 1 307 ? -27.406 16.951 30.201 1.00 93.56 307 ARG A C 1
ATOM 2417 O O . ARG A 1 307 ? -27.078 16.479 31.284 1.00 93.56 307 ARG A O 1
ATOM 2424 N N . GLN A 1 308 ? -27.530 16.225 29.094 1.00 90.12 308 GLN A N 1
ATOM 2425 C CA . GLN A 1 308 ? -27.292 14.783 29.065 1.00 90.12 308 GLN A CA 1
ATOM 2426 C C . GLN A 1 308 ? -25.824 14.443 29.332 1.00 90.12 308 GLN A C 1
ATOM 2428 O O . GLN A 1 308 ? -25.547 13.562 30.140 1.00 90.12 308 GLN A O 1
ATOM 2433 N N . LEU A 1 309 ? -24.887 15.176 28.724 1.00 90.81 309 LEU A N 1
ATOM 2434 C CA . LEU A 1 309 ? -23.454 15.006 28.982 1.00 90.81 309 LEU A CA 1
ATOM 2435 C C . LEU A 1 309 ? -23.111 15.292 30.453 1.00 90.81 309 LEU A C 1
ATOM 2437 O O . LEU A 1 309 ? -22.393 14.514 31.079 1.00 90.81 309 LEU A O 1
ATOM 2441 N N . HIS A 1 310 ? -23.659 16.369 31.020 1.00 92.12 310 HIS A N 1
ATOM 2442 C CA . HIS A 1 310 ? -23.474 16.709 32.432 1.00 92.12 310 HIS A CA 1
ATOM 2443 C C . HIS A 1 310 ? -24.076 15.645 33.362 1.00 92.12 310 HIS A C 1
ATOM 2445 O O . HIS A 1 310 ? -23.429 15.203 34.307 1.00 92.12 310 HIS A O 1
ATOM 2451 N N . ALA A 1 311 ? -25.297 15.178 33.077 1.00 89.50 311 ALA A N 1
ATOM 2452 C CA . ALA A 1 311 ? -25.949 14.109 33.835 1.00 89.50 311 ALA A CA 1
ATOM 2453 C C . ALA A 1 311 ? -25.184 12.776 33.754 1.00 89.50 311 ALA A C 1
ATOM 2455 O O . ALA A 1 311 ? -25.221 11.996 34.704 1.00 89.50 311 ALA A O 1
ATOM 2456 N N . ALA A 1 312 ? -24.456 12.540 32.657 1.00 85.94 312 ALA A N 1
ATOM 2457 C CA . ALA A 1 312 ? -23.531 11.420 32.488 1.00 85.94 312 ALA A CA 1
ATOM 2458 C C . ALA A 1 312 ? -22.191 11.587 33.238 1.00 85.94 312 ALA A C 1
ATOM 2460 O O . ALA A 1 312 ? -21.287 10.767 33.083 1.00 85.94 312 ALA A O 1
ATOM 2461 N N . GLY A 1 313 ? -22.034 12.652 34.033 1.00 89.00 313 GLY A N 1
ATOM 2462 C CA . GLY A 1 313 ? -20.846 12.920 34.844 1.00 89.00 313 GLY A CA 1
ATOM 2463 C C . GLY A 1 313 ? -19.700 13.600 34.090 1.00 89.00 313 GLY A C 1
ATOM 2464 O O . GLY A 1 313 ? -18.608 13.772 34.646 1.00 89.00 313 GLY A O 1
ATOM 2465 N N . HIS A 1 314 ? -19.900 13.996 32.829 1.00 92.69 314 HIS A N 1
ATOM 2466 C CA . HIS A 1 314 ? -18.907 14.769 32.087 1.00 92.69 314 HIS A CA 1
ATOM 2467 C C . HIS A 1 314 ? -18.835 16.211 32.583 1.00 92.69 314 HIS A C 1
ATOM 2469 O O . HIS A 1 314 ? -19.811 16.772 33.065 1.00 92.69 314 HIS A O 1
ATOM 2475 N N . CYS A 1 315 ? -17.655 16.806 32.451 1.00 95.12 315 CYS A N 1
ATOM 2476 C CA . CYS A 1 315 ? -17.440 18.202 32.788 1.00 95.12 315 CYS A CA 1
ATOM 2477 C C . CYS A 1 315 ? -17.870 19.093 31.618 1.00 95.12 315 CYS A C 1
ATOM 2479 O O . CYS A 1 315 ? -17.424 18.888 30.484 1.00 95.12 315 CYS A O 1
ATOM 2481 N N . ILE A 1 316 ? -18.715 20.079 31.895 1.00 97.31 316 ILE A N 1
ATOM 2482 C CA . ILE A 1 316 ? -19.173 21.079 30.937 1.00 97.31 316 ILE A CA 1
ATOM 2483 C C . ILE A 1 316 ? -18.487 22.409 31.231 1.00 97.31 316 ILE A C 1
ATOM 2485 O O . ILE A 1 316 ? -18.599 22.962 32.324 1.00 97.31 316 ILE A O 1
ATOM 2489 N N . ILE A 1 317 ? -17.815 22.942 30.216 1.00 96.94 317 ILE A N 1
ATOM 2490 C CA . ILE A 1 317 ? -17.180 24.257 30.241 1.00 96.94 317 ILE A CA 1
ATOM 2491 C C . ILE A 1 317 ? -17.975 25.161 29.302 1.00 96.94 317 ILE A C 1
ATOM 2493 O O . ILE A 1 317 ? -18.168 24.812 28.139 1.00 96.94 317 ILE A O 1
ATOM 2497 N N . ILE A 1 318 ? -18.419 26.322 29.772 1.00 96.81 318 ILE A N 1
ATOM 2498 C CA . ILE A 1 318 ? -19.034 27.345 28.918 1.00 96.81 318 ILE A CA 1
ATOM 2499 C C . ILE A 1 318 ? -17.998 28.421 28.616 1.00 96.81 318 ILE A C 1
ATOM 2501 O O . ILE A 1 318 ? -17.489 29.057 29.531 1.00 96.81 318 ILE A O 1
ATOM 2505 N N . SER A 1 319 ? -17.703 28.659 27.342 1.00 94.19 319 SER A N 1
ATOM 2506 C CA . SER A 1 319 ? -16.807 29.724 26.888 1.00 94.19 319 SER A CA 1
ATOM 2507 C C . SER A 1 319 ? -17.599 30.796 26.143 1.00 94.19 319 SER A C 1
ATOM 2509 O O . SER A 1 319 ? -18.499 30.476 25.370 1.00 94.19 319 SER A O 1
ATOM 2511 N N . THR A 1 320 ? -17.304 32.076 26.376 1.00 92.06 320 THR A N 1
ATOM 2512 C CA . THR A 1 320 ? -18.079 33.181 25.789 1.00 92.06 320 THR A CA 1
ATOM 2513 C C . THR A 1 320 ? -17.214 34.370 25.378 1.00 92.06 320 THR A C 1
ATOM 2515 O O . THR A 1 320 ? -16.313 34.793 26.108 1.00 92.06 320 THR A O 1
ATOM 2518 N N . SER A 1 321 ? -17.515 34.926 24.199 1.00 90.50 321 SER A N 1
ATOM 2519 C CA . SER A 1 321 ? -16.906 36.146 23.645 1.00 90.50 321 SER A CA 1
ATOM 2520 C C . SER A 1 321 ? -17.774 37.395 23.854 1.00 90.50 321 SER A C 1
ATOM 2522 O O . SER A 1 321 ? -17.508 38.449 23.275 1.00 90.50 321 SER A O 1
ATOM 2524 N N . ARG A 1 322 ? -18.842 37.309 24.659 1.00 89.94 322 ARG A N 1
ATOM 2525 C CA . ARG A 1 322 ? -19.769 38.431 24.886 1.00 89.94 322 ARG A CA 1
ATOM 2526 C C . ARG A 1 322 ? -19.066 39.635 25.499 1.00 89.94 322 ARG A C 1
ATOM 2528 O O . ARG A 1 322 ? -18.369 39.511 26.500 1.00 89.94 322 ARG A O 1
ATOM 2535 N N . GLY A 1 323 ? -19.281 40.802 24.897 1.00 85.75 323 GLY A N 1
ATOM 2536 C CA . GLY A 1 323 ? -18.657 42.058 25.319 1.00 85.75 323 GLY A CA 1
ATOM 2537 C C . GLY A 1 323 ? -17.256 42.283 24.753 1.00 85.75 323 GLY A C 1
ATOM 2538 O O . GLY A 1 323 ? -16.762 43.404 24.824 1.00 85.75 323 GLY A O 1
ATOM 2539 N N . MET A 1 324 ? -16.619 41.261 24.166 1.00 91.38 324 MET A N 1
ATOM 2540 C CA . MET A 1 324 ? -15.226 41.357 23.716 1.00 91.38 324 MET A CA 1
ATOM 2541 C C . MET A 1 324 ? -15.055 42.311 22.539 1.00 91.38 324 MET A C 1
ATOM 2543 O O . MET A 1 324 ? -14.113 43.093 22.529 1.00 91.38 324 MET A O 1
ATOM 2547 N N . GLN A 1 325 ? -15.983 42.301 21.580 1.00 86.75 325 GLN A N 1
ATOM 2548 C CA . GLN A 1 325 ? -15.948 43.236 20.454 1.00 86.75 325 GLN A CA 1
ATOM 2549 C C . GLN A 1 325 ? -16.231 44.675 20.910 1.00 86.75 325 GLN A C 1
ATOM 2551 O O . GLN A 1 325 ? -15.552 45.603 20.489 1.00 86.75 325 GLN A O 1
ATOM 2556 N N . GLN A 1 326 ? -17.213 44.867 21.799 1.00 86.25 326 GLN A N 1
ATOM 2557 C CA . GLN A 1 326 ? -17.610 46.193 22.287 1.00 86.25 326 GLN A CA 1
ATOM 2558 C C . GLN A 1 326 ? -16.544 46.850 23.176 1.00 86.25 326 GLN A C 1
ATOM 2560 O O . GLN A 1 326 ? -16.537 48.070 23.327 1.00 86.25 326 GLN A O 1
ATOM 2565 N N . ARG A 1 327 ? -15.670 46.048 23.792 1.00 87.75 327 ARG A N 1
ATOM 2566 C CA . ARG A 1 327 ? -14.608 46.498 24.701 1.00 87.75 327 ARG A CA 1
ATOM 2567 C C . ARG A 1 327 ? -13.207 46.358 24.115 1.00 87.75 327 ARG A C 1
ATOM 2569 O O . ARG A 1 327 ? -12.248 46.352 24.880 1.00 87.75 327 ARG A O 1
ATOM 2576 N N . ASP A 1 328 ? -13.104 46.234 22.793 1.00 86.94 328 ASP A N 1
ATOM 2577 C CA . ASP A 1 328 ? -11.831 46.163 22.065 1.00 86.94 328 ASP A CA 1
ATOM 2578 C C . ASP A 1 328 ? -10.863 45.113 22.651 1.00 86.94 328 ASP A C 1
ATOM 2580 O O . ASP A 1 328 ? -9.688 45.355 22.908 1.00 86.94 328 ASP A O 1
ATOM 2584 N N . GLY A 1 329 ? -11.402 43.933 22.978 1.00 86.19 329 GLY A N 1
ATOM 2585 C CA . GLY A 1 329 ? -10.646 42.819 23.554 1.00 86.19 329 GLY A CA 1
ATOM 2586 C C . GLY A 1 329 ? -10.368 42.901 25.062 1.00 86.19 329 GLY A C 1
ATOM 2587 O O . GLY A 1 329 ? -9.769 41.976 25.612 1.00 86.19 329 GLY A O 1
ATOM 2588 N N . ASN A 1 330 ? -10.816 43.945 25.769 1.00 90.62 330 ASN A N 1
ATOM 2589 C CA . ASN A 1 330 ? -10.622 44.055 27.217 1.00 90.62 330 ASN A CA 1
ATOM 2590 C C . ASN A 1 330 ? -11.549 43.100 27.991 1.00 90.62 330 ASN A C 1
ATOM 2592 O O . ASN A 1 330 ? -12.728 43.386 28.222 1.00 90.62 330 ASN A O 1
ATOM 2596 N N . VAL A 1 331 ? -10.978 41.980 28.443 1.00 91.69 331 VAL A N 1
ATOM 2597 C CA . VAL A 1 331 ? -11.692 40.921 29.175 1.00 91.69 331 VAL A CA 1
ATOM 2598 C C . VAL A 1 331 ? -12.356 41.448 30.448 1.00 91.69 331 VAL A C 1
ATOM 2600 O O . VAL A 1 331 ? -13.525 41.158 30.684 1.00 91.69 331 VAL A O 1
ATOM 2603 N N . ASN A 1 332 ? -11.655 42.253 31.252 1.00 92.38 332 ASN A N 1
ATOM 2604 C CA . ASN A 1 332 ? -12.178 42.735 32.535 1.00 92.38 332 ASN A CA 1
ATOM 2605 C C . ASN A 1 332 ? -13.400 43.640 32.342 1.00 92.38 332 ASN A C 1
ATOM 2607 O O . ASN A 1 332 ? -14.396 43.494 33.049 1.00 92.38 332 ASN A O 1
ATOM 2611 N N . ALA A 1 333 ? -13.347 44.535 31.352 1.00 90.00 333 ALA A N 1
ATOM 2612 C CA . ALA A 1 333 ? -14.477 45.393 31.008 1.00 90.00 333 ALA A CA 1
ATOM 2613 C C . ALA A 1 333 ? -15.658 44.578 30.451 1.00 90.00 333 ALA A C 1
ATOM 2615 O O . ALA A 1 333 ? -16.798 44.783 30.862 1.00 90.00 333 ALA A O 1
ATOM 2616 N N . ALA A 1 334 ? -15.392 43.609 29.568 1.00 89.06 334 ALA A N 1
ATOM 2617 C CA . ALA A 1 334 ? -16.427 42.740 29.006 1.00 89.06 334 ALA A CA 1
ATOM 2618 C C . ALA A 1 334 ? -17.138 41.904 30.088 1.00 89.06 334 ALA A C 1
ATOM 2620 O O . ALA A 1 334 ? -18.365 41.764 30.055 1.00 89.06 334 ALA A O 1
ATOM 2621 N N . VAL A 1 335 ? -16.377 41.387 31.060 1.00 91.50 335 VAL A N 1
ATOM 2622 C CA . VAL A 1 335 ? -16.888 40.653 32.228 1.00 91.50 335 VAL A CA 1
ATOM 2623 C C . VAL A 1 335 ? -17.754 41.553 33.103 1.00 91.50 335 VAL A C 1
ATOM 2625 O O . VAL A 1 335 ? -18.870 41.153 33.438 1.00 91.50 335 VAL A O 1
ATOM 2628 N N . ALA A 1 336 ? -17.279 42.759 33.435 1.00 90.06 336 ALA A N 1
ATOM 2629 C CA . ALA A 1 336 ? -18.007 43.702 34.285 1.00 90.06 336 ALA A CA 1
ATOM 2630 C C . ALA A 1 336 ? -19.411 44.018 33.741 1.00 90.06 336 ALA A C 1
ATOM 2632 O O . ALA A 1 336 ? -20.370 44.072 34.508 1.00 90.06 336 ALA A O 1
ATOM 2633 N N . ASP A 1 337 ? -19.549 44.146 32.420 1.00 86.50 337 ASP A N 1
ATOM 2634 C CA . ASP A 1 337 ? -20.835 44.451 31.789 1.00 86.50 337 ASP A CA 1
ATOM 2635 C C . ASP A 1 337 ? -21.764 43.235 31.654 1.00 86.50 337 ASP A C 1
ATOM 2637 O O . ASP A 1 337 ? -22.984 43.355 31.779 1.00 86.50 337 ASP A O 1
ATOM 2641 N N . ASN A 1 338 ? -21.209 42.061 31.325 1.00 89.69 338 ASN A N 1
ATOM 2642 C CA . ASN A 1 338 ? -22.002 40.962 30.758 1.00 89.69 338 ASN A CA 1
ATOM 2643 C C . ASN A 1 338 ? -22.099 39.722 31.648 1.00 89.69 338 ASN A C 1
ATOM 2645 O O . ASN A 1 338 ? -22.952 38.863 31.387 1.00 89.69 338 ASN A O 1
ATOM 2649 N N . ALA A 1 339 ? -21.264 39.593 32.683 1.00 92.12 339 ALA A N 1
ATOM 2650 C CA . ALA A 1 339 ? -21.226 38.382 33.501 1.00 92.12 339 ALA A CA 1
ATOM 2651 C C . ALA A 1 339 ? -22.556 38.130 34.223 1.00 92.12 339 ALA A C 1
ATOM 2653 O O . ALA A 1 339 ? -23.111 37.039 34.102 1.00 92.12 339 ALA A O 1
ATOM 2654 N N . ALA A 1 340 ? -23.122 39.148 34.882 1.00 93.19 340 ALA A N 1
ATOM 2655 C CA . ALA A 1 340 ? -24.394 39.027 35.600 1.00 93.19 340 ALA A CA 1
ATOM 2656 C C . ALA A 1 340 ? -25.547 38.577 34.683 1.00 93.19 340 ALA A C 1
ATOM 2658 O O . ALA A 1 340 ? -26.272 37.635 35.006 1.00 93.19 340 ALA A O 1
ATOM 2659 N N . VAL A 1 341 ? -25.683 39.194 33.502 1.00 93.06 341 VAL A N 1
ATOM 2660 C CA . VAL A 1 341 ? -26.713 38.830 32.510 1.00 93.06 341 VAL A CA 1
ATOM 2661 C C . VAL A 1 341 ? -26.495 37.414 31.977 1.00 93.06 341 VAL A C 1
ATOM 2663 O O . VAL A 1 341 ? -27.453 36.655 31.808 1.00 93.06 341 VAL A O 1
ATOM 2666 N N . THR A 1 342 ? -25.241 37.035 31.728 1.00 93.38 342 THR 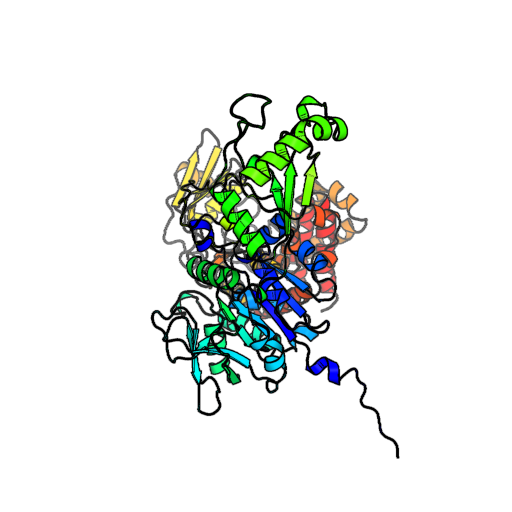A N 1
ATOM 2667 C CA . THR A 1 342 ? -24.885 35.702 31.229 1.00 93.38 342 THR A CA 1
ATOM 2668 C C . THR A 1 342 ? -25.227 34.618 32.249 1.00 93.38 342 THR A C 1
ATOM 2670 O O . THR A 1 342 ? -25.919 33.660 31.907 1.00 93.38 342 THR A O 1
ATOM 2673 N N . LEU A 1 343 ? -24.831 34.798 33.511 1.00 94.69 343 LEU A N 1
ATOM 2674 C CA . LEU A 1 343 ? -25.129 33.859 34.597 1.00 94.69 343 LEU A CA 1
ATOM 2675 C C . LEU A 1 343 ? -26.639 33.739 34.842 1.00 94.69 343 LEU A C 1
ATOM 2677 O O . LEU A 1 343 ? -27.161 32.629 34.948 1.00 94.69 343 LEU A O 1
ATOM 2681 N N . ALA A 1 344 ? -27.366 34.861 34.830 1.00 94.19 344 ALA A N 1
ATOM 2682 C CA . ALA A 1 344 ? -28.825 34.853 34.925 1.00 94.19 344 ALA A CA 1
ATOM 2683 C C . ALA A 1 344 ? -29.480 34.102 33.751 1.00 94.19 344 ALA A C 1
ATOM 2685 O O . ALA A 1 344 ? -30.465 33.388 33.941 1.00 94.19 344 ALA A O 1
ATOM 2686 N N . THR A 1 345 ? -28.922 34.221 32.541 1.00 93.56 345 THR A N 1
ATOM 2687 C CA . THR A 1 345 ? -29.403 33.498 31.352 1.00 93.56 345 THR A CA 1
ATOM 2688 C C . THR A 1 345 ? -29.195 31.991 31.489 1.00 93.56 345 THR A C 1
ATOM 2690 O O . THR A 1 345 ? -30.134 31.232 31.248 1.00 93.56 345 THR A O 1
ATOM 2693 N N . LEU A 1 346 ? -28.002 31.551 31.909 1.00 95.31 346 LEU A N 1
ATOM 2694 C CA . LEU A 1 346 ? -27.697 30.132 32.133 1.00 95.31 346 LEU A CA 1
ATOM 2695 C C . LEU A 1 346 ? -28.627 29.522 33.190 1.00 95.31 346 LEU A C 1
ATOM 2697 O O . LEU A 1 346 ? -29.207 28.462 32.951 1.00 95.31 346 LEU A O 1
ATOM 2701 N N . ALA A 1 347 ? -28.842 30.230 34.305 1.00 94.75 347 ALA A N 1
ATOM 2702 C CA . ALA A 1 347 ? -29.755 29.809 35.366 1.00 94.75 347 ALA A CA 1
ATOM 2703 C C . ALA A 1 347 ? -31.209 29.719 34.870 1.00 94.75 347 ALA A C 1
ATOM 2705 O O . ALA A 1 347 ? -31.865 28.691 35.042 1.00 94.75 347 ALA A O 1
ATOM 2706 N N . LYS A 1 348 ? -31.697 30.761 34.180 1.00 94.56 348 LYS A N 1
ATOM 2707 C CA . LYS A 1 348 ? -33.056 30.806 33.611 1.00 94.56 348 LYS A CA 1
ATOM 2708 C C . LYS A 1 348 ? -33.309 29.665 32.627 1.00 94.56 348 LYS A C 1
ATOM 2710 O O . LYS A 1 348 ? -34.404 29.111 32.594 1.00 94.56 348 LYS A O 1
ATOM 2715 N N . LEU A 1 349 ? -32.317 29.341 31.800 1.00 94.19 349 LEU A N 1
ATOM 2716 C CA . LEU A 1 349 ? -32.414 28.283 30.797 1.00 94.19 349 LEU A CA 1
ATOM 2717 C C . LEU A 1 349 ? -32.011 26.907 31.335 1.00 94.19 349 LEU A C 1
ATOM 2719 O O . LEU A 1 349 ? -32.046 25.947 30.570 1.00 94.19 349 LEU A O 1
ATOM 2723 N N . GLN A 1 350 ? -31.651 26.788 32.618 1.00 95.19 350 GLN A N 1
ATOM 2724 C CA . GLN A 1 350 ? -31.190 25.543 33.241 1.00 95.19 350 GLN A CA 1
ATOM 2725 C C . GLN A 1 350 ? -30.092 24.857 32.407 1.00 95.19 350 GLN A C 1
ATOM 2727 O O . GLN A 1 350 ? -30.203 23.677 32.061 1.00 95.19 350 GLN A O 1
ATOM 2732 N N . ILE A 1 351 ? -29.081 25.623 31.993 1.00 96.25 351 ILE A N 1
ATOM 2733 C CA . ILE A 1 351 ? -27.904 25.106 31.286 1.00 96.25 351 ILE A CA 1
ATOM 2734 C C . ILE A 1 351 ? -26.858 24.765 32.355 1.00 96.25 351 ILE A C 1
ATOM 2736 O O . ILE A 1 351 ? -26.346 25.693 32.984 1.00 96.25 351 ILE A O 1
ATOM 2740 N N . PRO A 1 352 ? -26.560 23.478 32.606 1.00 95.44 352 PRO A N 1
ATOM 2741 C CA . PRO A 1 352 ? -25.565 23.104 33.601 1.00 95.44 352 PRO A CA 1
ATOM 2742 C C . PRO A 1 352 ? -24.151 23.391 33.092 1.00 95.44 352 PRO A C 1
ATOM 2744 O O . PRO A 1 352 ? -23.885 23.291 31.893 1.00 95.44 352 PRO A O 1
ATOM 2747 N N . TYR A 1 353 ? -23.252 23.741 34.007 1.00 96.38 353 TYR A N 1
ATOM 2748 C CA . TYR A 1 353 ? -21.832 23.935 33.743 1.00 96.38 353 TYR A CA 1
ATOM 2749 C C . TYR A 1 353 ? -21.025 23.724 35.025 1.00 96.38 353 TYR A C 1
ATOM 2751 O O . TYR A 1 353 ? -21.482 24.077 36.110 1.00 96.38 353 TYR A O 1
ATOM 2759 N N . ASP A 1 354 ? -19.822 23.175 34.886 1.00 96.81 354 ASP A N 1
ATOM 2760 C CA . ASP A 1 354 ? -18.839 23.063 35.968 1.00 96.81 354 ASP A CA 1
ATOM 2761 C C . ASP A 1 354 ? -17.887 24.267 35.960 1.00 96.81 354 ASP A C 1
ATOM 2763 O O . ASP A 1 354 ? -17.426 24.723 37.004 1.00 96.81 354 ASP A O 1
ATOM 2767 N N . GLU A 1 355 ? -17.598 24.797 34.767 1.00 96.44 355 GLU A N 1
ATOM 2768 C CA . GLU A 1 355 ? -16.671 25.905 34.547 1.00 96.44 355 GLU A CA 1
ATOM 2769 C C . GLU A 1 355 ? -17.273 26.919 33.566 1.00 96.44 355 GLU A C 1
ATOM 2771 O O . GLU A 1 355 ? -17.965 26.556 32.611 1.00 96.44 355 GLU A O 1
ATOM 2776 N N . ILE A 1 356 ? -16.988 28.205 33.776 1.00 95.12 356 ILE A N 1
ATOM 2777 C CA . ILE A 1 356 ? -17.341 29.276 32.840 1.00 95.12 356 ILE A CA 1
ATOM 2778 C C . ILE A 1 356 ? -16.125 30.162 32.577 1.00 95.12 356 ILE A C 1
ATOM 2780 O O . ILE A 1 356 ? -15.492 30.663 33.504 1.00 95.12 356 ILE A O 1
ATOM 2784 N N . GLN A 1 357 ? -15.806 30.360 31.301 1.00 93.75 357 GLN A N 1
ATOM 2785 C CA . GLN A 1 357 ? -14.690 31.165 30.833 1.00 93.75 357 GLN A CA 1
ATOM 2786 C C . GLN A 1 357 ? -15.204 32.347 30.011 1.00 93.75 357 GLN A C 1
ATOM 2788 O O . GLN A 1 357 ? -15.707 32.197 28.895 1.00 93.75 357 GLN A O 1
ATOM 2793 N N . PHE A 1 358 ? -15.035 33.544 30.560 1.00 92.38 358 PHE A N 1
ATOM 2794 C CA . PHE A 1 358 ? -15.200 34.787 29.815 1.00 92.38 358 PHE A CA 1
ATOM 2795 C C . PHE A 1 358 ? -13.903 35.148 29.090 1.00 92.38 358 PHE A C 1
ATOM 2797 O O . PHE A 1 358 ? -12.820 34.710 29.476 1.00 92.38 358 PHE A O 1
ATOM 2804 N N . GLY A 1 359 ? -14.011 35.977 28.054 1.00 88.62 359 GLY A N 1
ATOM 2805 C CA . GLY A 1 359 ? -12.838 36.486 27.348 1.00 88.62 359 GLY A CA 1
ATOM 2806 C C . GLY A 1 359 ? -12.403 35.655 26.147 1.00 88.62 359 GLY A C 1
ATOM 2807 O O . GLY A 1 359 ? -11.266 35.796 25.702 1.00 88.62 359 GLY A O 1
ATOM 2808 N N . LYS A 1 360 ? -13.281 34.804 25.595 1.00 91.88 360 LYS A N 1
ATOM 2809 C CA . LYS A 1 360 ? -13.023 34.157 24.300 1.00 91.88 360 LYS A CA 1
ATOM 2810 C C . LYS A 1 360 ? -12.782 35.255 23.243 1.00 91.88 360 LYS A C 1
ATOM 2812 O O . LYS A 1 360 ? -13.645 36.127 23.112 1.00 91.88 360 LYS A O 1
ATOM 2817 N N . PRO A 1 361 ? -11.649 35.268 22.514 1.00 88.56 361 PRO A N 1
ATOM 2818 C CA . PRO A 1 361 ? -11.338 36.347 21.575 1.00 88.56 361 PRO A CA 1
ATOM 2819 C C . PRO A 1 361 ? -12.418 36.500 20.506 1.00 88.56 361 PRO A C 1
ATOM 2821 O O . PRO A 1 361 ? -12.816 35.507 19.914 1.00 88.56 361 PRO A O 1
ATOM 2824 N N . TYR A 1 362 ? -12.871 37.723 20.219 1.00 86.25 362 TYR A N 1
ATOM 2825 C CA . TYR A 1 362 ? -13.733 37.958 19.058 1.00 86.25 362 TYR A CA 1
ATOM 2826 C C . TYR A 1 362 ? -12.906 37.772 17.778 1.00 86.25 362 TYR A C 1
ATOM 2828 O O . TYR A 1 362 ? -11.949 38.508 17.544 1.00 86.25 362 TYR A O 1
ATOM 2836 N N . ALA A 1 363 ? -13.263 36.781 16.964 1.00 85.44 363 ALA A N 1
ATOM 2837 C CA . ALA A 1 363 ? -12.538 36.425 15.751 1.00 85.44 363 ALA A CA 1
ATOM 2838 C C . ALA A 1 363 ? -13.501 36.090 14.608 1.00 85.44 363 ALA A C 1
ATOM 2840 O O . ALA A 1 363 ? -14.603 35.592 14.832 1.00 85.44 363 ALA A O 1
ATOM 2841 N N . HIS A 1 364 ? -13.057 36.322 13.371 1.00 82.75 364 HIS A N 1
ATOM 2842 C CA . HIS A 1 364 ? -13.806 35.942 12.167 1.00 82.75 364 HIS A CA 1
ATOM 2843 C C . HIS A 1 364 ? -13.731 34.437 11.874 1.00 82.75 364 HIS A C 1
ATOM 2845 O O . HIS A 1 364 ? -14.638 33.880 11.262 1.00 82.75 364 HIS A O 1
ATOM 2851 N N . CYS A 1 365 ? -12.652 33.777 12.298 1.00 83.06 365 CYS A N 1
ATOM 2852 C CA . CYS A 1 365 ? -12.442 32.345 12.132 1.00 83.06 365 CYS A CA 1
ATOM 2853 C C . CYS A 1 365 ? -11.743 31.785 13.375 1.00 83.06 365 CYS A C 1
ATOM 2855 O O . CYS A 1 365 ? -10.814 32.408 13.891 1.00 83.06 365 CYS A O 1
ATOM 2857 N N . TYR A 1 366 ? -12.178 30.609 13.828 1.00 83.06 366 TYR A N 1
ATOM 2858 C CA . TYR A 1 366 ? -11.483 29.817 14.841 1.00 83.06 366 TYR A CA 1
ATOM 2859 C C . TYR A 1 366 ? -10.917 28.570 14.166 1.00 83.06 366 TYR A C 1
ATOM 2861 O O . TYR A 1 366 ? -11.670 27.785 13.591 1.00 83.06 366 TYR A O 1
ATOM 2869 N N . VAL A 1 367 ? -9.599 28.395 14.241 1.00 81.81 367 VAL A N 1
ATOM 2870 C CA . VAL A 1 367 ? -8.893 27.235 13.687 1.00 81.81 367 VAL A CA 1
ATOM 2871 C C . VAL A 1 367 ? -8.371 26.405 14.856 1.00 81.81 367 VAL A C 1
ATOM 2873 O O . VAL A 1 367 ? -7.464 26.838 15.560 1.00 81.81 367 VAL A O 1
ATOM 2876 N N . ASP A 1 368 ? -8.970 25.237 15.088 1.00 81.31 368 ASP A N 1
ATOM 2877 C CA . ASP A 1 368 ? -8.616 24.333 16.188 1.00 81.31 368 ASP A CA 1
ATOM 2878 C C . ASP A 1 368 ? -8.840 22.871 15.766 1.00 81.31 368 ASP A C 1
ATOM 2880 O O . ASP A 1 368 ? -9.845 22.542 15.137 1.00 81.31 368 ASP A O 1
ATOM 2884 N N . SER A 1 369 ? -7.912 21.989 16.142 1.00 72.56 369 SER A N 1
ATOM 2885 C CA . SER A 1 369 ? -7.960 20.545 15.857 1.00 72.56 369 SER A CA 1
ATOM 2886 C C . SER A 1 369 ? -9.075 19.775 16.584 1.00 72.56 369 SER A C 1
ATOM 2888 O O . SER A 1 369 ? -9.374 18.639 16.223 1.00 72.56 369 SER A O 1
ATOM 2890 N N . ARG A 1 370 ? -9.677 20.361 17.624 1.00 78.69 370 ARG A N 1
ATOM 2891 C CA . ARG A 1 370 ? -10.733 19.770 18.463 1.00 78.69 370 ARG A CA 1
ATOM 2892 C C . ARG A 1 370 ? -12.055 20.536 18.385 1.00 78.69 370 ARG A C 1
ATOM 2894 O O . ARG A 1 370 ? -12.990 20.196 19.111 1.00 78.69 370 ARG A O 1
ATOM 2901 N N . ALA A 1 371 ? -12.145 21.569 17.545 1.00 81.62 371 ALA A N 1
ATOM 2902 C CA . ALA A 1 371 ? -13.383 22.316 17.371 1.00 81.62 371 ALA A CA 1
ATOM 2903 C C . ALA A 1 371 ? -14.447 21.480 16.647 1.00 81.62 371 ALA A C 1
ATOM 2905 O O . ALA A 1 371 ? -14.175 20.778 15.677 1.00 81.62 371 ALA A O 1
ATOM 2906 N N . VAL A 1 372 ? -15.681 21.614 17.124 1.00 81.75 372 VAL A N 1
ATOM 2907 C CA . VAL A 1 372 ? -16.888 20.995 16.570 1.00 81.75 372 VAL A CA 1
ATOM 2908 C C . VAL A 1 372 ? -17.801 22.112 16.093 1.00 81.75 372 VAL A C 1
ATOM 2910 O O . VAL A 1 372 ? -18.015 23.090 16.816 1.00 81.75 372 VAL A O 1
ATOM 2913 N N . ASN A 1 373 ? -18.346 21.985 14.884 1.00 78.44 373 ASN A N 1
ATOM 2914 C CA . ASN A 1 373 ? -19.254 23.002 14.364 1.00 78.44 373 ASN A CA 1
ATOM 2915 C C . ASN A 1 373 ? -20.680 22.713 14.850 1.00 78.44 373 ASN A C 1
ATOM 2917 O O . ASN A 1 373 ? -21.340 21.777 14.399 1.00 78.44 373 ASN A O 1
ATOM 2921 N N . SER A 1 374 ? -21.174 23.548 15.762 1.00 79.81 374 SER A N 1
ATOM 2922 C CA . SER A 1 374 ? -22.506 23.408 16.362 1.00 79.81 374 SER A CA 1
ATOM 2923 C C . SER A 1 374 ? -23.668 23.657 15.393 1.00 79.81 374 SER A C 1
ATOM 2925 O O . SER A 1 374 ? -24.807 23.316 15.713 1.00 79.81 374 SER A O 1
ATOM 2927 N N . LEU A 1 375 ? -23.395 24.228 14.212 1.00 72.25 375 LEU A N 1
ATOM 2928 C CA . LEU A 1 375 ? -24.368 24.346 13.126 1.00 72.25 375 LEU A CA 1
ATOM 2929 C C . LEU A 1 375 ? -24.531 23.036 12.353 1.00 72.25 375 LEU A C 1
ATOM 2931 O O . LEU A 1 375 ? -25.469 22.930 11.580 1.00 72.25 375 LEU A O 1
ATOM 2935 N N . LEU A 1 376 ? -23.641 22.056 12.522 1.00 78.25 376 LEU A N 1
ATOM 2936 C CA . LEU A 1 376 ? -23.743 20.743 11.884 1.00 78.25 376 LEU A CA 1
ATOM 2937 C C . LEU A 1 376 ? -24.376 19.716 12.836 1.00 78.25 376 LEU A C 1
ATOM 2939 O O . LEU A 1 376 ? -24.976 20.054 13.858 1.00 78.25 376 LEU A O 1
ATOM 2943 N N . ASP A 1 377 ? -24.285 18.429 12.495 1.00 79.44 377 ASP A N 1
ATOM 2944 C CA . ASP A 1 377 ? -24.788 17.347 13.339 1.00 79.44 377 ASP A CA 1
ATOM 2945 C C . ASP A 1 377 ? -23.864 17.102 14.548 1.00 79.44 377 ASP A C 1
ATOM 2947 O O . ASP A 1 377 ? -23.071 16.161 14.579 1.00 79.44 377 ASP A O 1
ATOM 2951 N N . THR A 1 378 ? -23.971 17.971 15.560 1.00 81.62 378 THR A N 1
ATOM 2952 C CA . THR A 1 378 ? -23.118 17.960 16.761 1.00 81.62 378 THR A CA 1
ATOM 2953 C C . THR A 1 378 ? -23.124 16.611 17.479 1.00 81.62 378 THR A C 1
ATOM 2955 O O . THR A 1 378 ? -22.084 16.185 17.967 1.00 81.62 378 THR A O 1
ATOM 2958 N N . GLN A 1 379 ? -24.262 15.906 17.504 1.00 83.69 379 GLN A N 1
ATOM 2959 C CA . GLN A 1 379 ? -24.377 14.569 18.106 1.00 83.69 379 GLN A CA 1
ATOM 2960 C C . GLN A 1 379 ? -23.456 13.553 17.427 1.00 83.69 379 GLN A C 1
ATOM 2962 O O . GLN A 1 379 ? -22.801 12.777 18.121 1.00 83.69 379 GLN A O 1
ATOM 2967 N N . LYS A 1 380 ? -23.362 13.582 16.091 1.00 83.69 380 LYS A N 1
ATOM 2968 C CA . LYS A 1 380 ? -22.429 12.732 15.337 1.00 83.69 380 LYS A CA 1
ATOM 2969 C C . LYS A 1 380 ? -20.983 13.181 15.499 1.00 83.69 380 LYS A C 1
ATOM 2971 O O . LYS A 1 380 ? -20.116 12.325 15.634 1.00 83.69 380 LYS A O 1
ATOM 2976 N N . GLU A 1 381 ? -20.719 14.490 15.507 1.00 83.62 381 GLU A N 1
ATOM 2977 C CA . GLU A 1 381 ? -19.350 15.006 15.659 1.00 83.62 381 GLU A CA 1
ATOM 2978 C C . GLU A 1 381 ? -18.749 14.645 17.029 1.00 83.62 381 GLU A C 1
ATOM 2980 O O . GLU A 1 381 ? -17.577 14.276 17.096 1.00 83.62 381 GLU A O 1
ATOM 2985 N N . ILE A 1 382 ? -19.544 14.663 18.107 1.00 87.12 382 ILE A N 1
ATOM 2986 C CA . ILE A 1 382 ? -19.077 14.253 19.445 1.00 87.12 382 ILE A CA 1
ATOM 2987 C C . ILE A 1 382 ? -19.304 12.765 19.750 1.00 87.12 382 ILE A C 1
ATOM 2989 O O . ILE A 1 382 ? -18.720 12.248 20.701 1.00 87.12 382 ILE A O 1
ATOM 2993 N N . GLY A 1 383 ? -20.151 12.073 18.985 1.00 82.06 383 GLY A N 1
ATOM 2994 C CA . GLY A 1 383 ? -20.502 10.672 19.215 1.00 82.06 383 GLY A CA 1
ATOM 2995 C C . GLY A 1 383 ? -21.366 10.447 20.453 1.00 82.06 383 GLY A C 1
ATOM 2996 O O . GLY A 1 383 ? -20.972 9.681 21.328 1.00 82.06 383 GLY A O 1
ATOM 2997 N N . TRP A 1 384 ? -22.514 11.121 20.563 1.00 87.31 384 TRP A N 1
ATOM 2998 C CA . TRP A 1 384 ? -23.437 10.971 21.698 1.00 87.31 384 TRP A CA 1
ATOM 2999 C C . TRP A 1 384 ? -24.877 10.734 21.236 1.00 87.31 384 TRP A C 1
ATOM 3001 O O . TRP A 1 384 ? -25.358 11.405 20.322 1.00 87.31 384 TRP A O 1
ATOM 3011 N N . TYR A 1 385 ? -25.580 9.803 21.888 1.00 81.19 385 TYR A N 1
ATOM 3012 C CA . TYR A 1 385 ? -26.986 9.518 21.601 1.00 81.19 385 TYR A CA 1
ATOM 3013 C C . TYR A 1 385 ? -27.908 10.343 22.501 1.00 81.19 385 TYR A C 1
ATOM 3015 O O . TYR A 1 385 ? -27.822 10.249 23.723 1.00 81.19 385 TYR A O 1
ATOM 3023 N N . ALA A 1 386 ? -28.830 11.105 21.905 1.00 68.75 386 ALA A N 1
ATOM 3024 C CA . ALA A 1 386 ? -29.901 11.770 22.644 1.00 68.75 386 ALA A CA 1
ATOM 3025 C C . ALA A 1 386 ? -31.239 11.066 22.404 1.00 68.75 386 ALA A C 1
ATOM 3027 O O . ALA A 1 386 ? -31.660 10.884 21.262 1.00 68.75 386 ALA A O 1
ATOM 3028 N N . ALA A 1 387 ? -31.936 10.715 23.486 1.00 56.88 387 ALA A N 1
ATOM 3029 C CA . ALA A 1 387 ? -33.221 10.014 23.431 1.00 56.88 387 ALA A CA 1
ATOM 3030 C C . ALA A 1 387 ? -34.362 10.846 22.807 1.00 56.88 387 ALA A C 1
ATOM 3032 O O . ALA A 1 387 ? -35.366 10.287 22.366 1.00 56.88 387 ALA A O 1
ATOM 3033 N N . SER A 1 388 ? -34.217 12.172 22.736 1.00 50.59 388 SER A N 1
ATOM 3034 C CA . SER A 1 388 ? -35.180 13.073 22.108 1.00 50.59 388 SER A CA 1
ATOM 3035 C C . SER A 1 388 ? -34.898 13.206 20.608 1.00 50.59 388 SER A C 1
ATOM 3037 O O . SER A 1 388 ? -33.992 13.917 20.173 1.00 50.59 388 SER A O 1
ATOM 3039 N N . GLY A 1 389 ? -35.699 12.510 19.797 1.00 50.19 389 GLY A N 1
ATOM 3040 C CA . GLY A 1 389 ? -35.666 12.615 18.341 1.00 50.19 389 GLY A CA 1
ATOM 3041 C C . GLY A 1 389 ? -35.894 14.055 17.881 1.00 50.19 389 GLY A C 1
ATOM 3042 O O . GLY A 1 389 ? -37.008 14.565 17.948 1.00 50.19 389 GLY A O 1
ATOM 3043 N N . ALA A 1 390 ? -34.843 14.721 17.403 1.00 34.00 390 ALA A N 1
ATOM 3044 C CA . ALA A 1 390 ? -34.964 16.036 16.791 1.00 34.00 390 ALA A CA 1
ATOM 3045 C C . ALA A 1 390 ? -33.936 16.233 15.669 1.00 34.00 390 ALA A C 1
ATOM 3047 O O . ALA A 1 390 ? -32.756 16.479 15.905 1.00 34.00 390 ALA A O 1
ATOM 3048 N N . SER A 1 391 ? -34.490 16.227 14.453 1.00 35.81 391 SER A N 1
ATOM 3049 C CA . SER A 1 391 ? -33.962 16.738 13.185 1.00 35.81 391 SER A CA 1
ATOM 3050 C C . SER A 1 391 ? -33.003 15.839 12.395 1.00 35.81 391 SER A C 1
ATOM 3052 O O . SER A 1 391 ? -31.798 15.795 12.628 1.00 35.81 391 SER A O 1
ATOM 3054 N N . ARG A 1 392 ? -33.557 15.199 11.352 1.00 36.22 392 ARG A N 1
ATOM 3055 C CA . ARG A 1 392 ? -32.801 14.768 10.169 1.00 36.22 392 ARG A CA 1
ATOM 3056 C C . ARG A 1 392 ? -32.240 16.015 9.480 1.00 36.22 392 ARG A C 1
ATOM 3058 O O . ARG A 1 392 ? -32.961 16.703 8.760 1.00 36.22 392 ARG A O 1
ATOM 3065 N N . TRP A 1 393 ? -30.956 16.288 9.678 1.00 37.72 393 TRP A N 1
ATOM 3066 C CA . TRP A 1 393 ? -30.227 17.243 8.850 1.00 37.72 393 TRP A CA 1
ATOM 3067 C C . TRP A 1 393 ? -30.016 16.635 7.454 1.00 37.72 393 TRP A C 1
ATOM 3069 O O . TRP A 1 393 ? -29.308 15.643 7.305 1.00 37.72 393 TRP A O 1
ATOM 3079 N N . SER A 1 394 ? -30.641 17.214 6.427 1.00 30.22 394 SER A N 1
ATOM 3080 C CA . SER A 1 394 ? -30.489 16.825 5.017 1.00 30.22 394 SER A CA 1
ATOM 3081 C C . SER A 1 394 ? -29.525 17.784 4.308 1.00 30.22 394 SER A C 1
ATOM 3083 O O . SER A 1 394 ? -29.915 18.644 3.526 1.00 30.22 394 SER A O 1
ATOM 3085 N N . GLY A 1 395 ? -28.234 17.671 4.618 1.00 33.00 395 GLY A N 1
ATOM 3086 C CA . GLY A 1 395 ? -27.182 18.433 3.944 1.00 33.00 395 GLY A CA 1
ATOM 3087 C C . GLY A 1 395 ? -26.606 17.625 2.787 1.00 33.00 395 GLY A C 1
ATOM 3088 O O . GLY A 1 395 ? -25.980 16.597 3.026 1.00 33.00 395 GLY A O 1
ATOM 3089 N N . LYS A 1 396 ? -26.821 18.071 1.542 1.00 28.62 396 LYS A N 1
ATOM 3090 C CA . LYS A 1 396 ? -26.199 17.496 0.338 1.00 28.62 396 LYS A CA 1
ATOM 3091 C C . LYS A 1 396 ? -24.673 17.520 0.480 1.00 28.62 396 LYS A C 1
ATOM 3093 O O . LYS A 1 396 ? -24.088 18.590 0.616 1.00 28.62 396 LYS A O 1
ATOM 3098 N N . GLY A 1 397 ? -24.049 16.344 0.432 1.00 29.48 397 GLY A N 1
ATOM 3099 C CA . GLY A 1 397 ? -22.597 16.203 0.422 1.00 29.48 397 GLY A CA 1
ATOM 3100 C C . GLY A 1 397 ? -21.995 16.800 -0.849 1.00 29.48 397 GLY A C 1
ATOM 3101 O O . GLY A 1 397 ? -22.391 16.443 -1.957 1.00 29.48 397 GLY A O 1
ATOM 3102 N N . SER A 1 398 ? -21.038 17.709 -0.686 1.00 24.95 398 SER A N 1
ATOM 3103 C CA . SER A 1 398 ? -20.143 18.128 -1.758 1.00 24.95 398 SER A CA 1
ATOM 3104 C C . SER A 1 398 ? -19.121 17.019 -1.995 1.00 24.95 398 SER A C 1
ATOM 3106 O O . SER A 1 398 ? -18.230 16.794 -1.178 1.00 24.95 398 SER A O 1
ATOM 3108 N N . VAL A 1 399 ? -19.269 16.315 -3.113 1.00 30.27 399 VAL A N 1
ATOM 3109 C CA . VAL A 1 399 ? -18.212 15.490 -3.702 1.00 30.27 399 VAL A CA 1
ATOM 3110 C C . VAL A 1 399 ? -17.249 16.446 -4.400 1.00 30.27 399 VAL A C 1
ATOM 3112 O O . VAL A 1 399 ? -17.686 17.271 -5.198 1.00 30.27 399 VAL A O 1
ATOM 3115 N N . GLY A 1 400 ? -15.956 16.366 -4.096 1.00 25.75 400 GLY A N 1
ATOM 3116 C CA . GLY A 1 400 ? -14.981 17.282 -4.682 1.00 25.75 400 GLY A CA 1
ATOM 3117 C C . GLY A 1 400 ? -13.539 16.871 -4.432 1.00 25.75 400 GLY A C 1
ATOM 3118 O O . GLY A 1 400 ? -12.793 17.620 -3.818 1.00 25.75 400 GLY A O 1
ATOM 3119 N N . GLY A 1 401 ? -13.150 15.683 -4.898 1.00 25.91 401 GLY A N 1
ATOM 3120 C CA . GLY A 1 401 ? -11.742 15.351 -5.103 1.00 25.91 401 GLY A CA 1
ATOM 3121 C C . GLY A 1 401 ? -11.328 15.816 -6.495 1.00 25.91 401 GLY A C 1
ATOM 3122 O O . GLY A 1 401 ? -11.615 15.128 -7.471 1.00 25.91 401 GLY A O 1
ATOM 3123 N N . MET A 1 402 ? -10.705 16.991 -6.599 1.00 23.12 402 MET A N 1
ATOM 3124 C CA . MET A 1 402 ? -10.137 17.500 -7.849 1.00 23.12 402 MET A CA 1
ATOM 3125 C C . MET A 1 402 ? -8.622 17.616 -7.672 1.00 23.12 402 MET A C 1
ATOM 3127 O O . MET A 1 402 ? -8.137 18.502 -6.975 1.00 23.12 402 MET A O 1
ATOM 3131 N N . LEU A 1 403 ? -7.882 16.691 -8.281 1.00 24.67 403 LEU A N 1
ATOM 3132 C CA . LEU A 1 403 ? -6.429 16.758 -8.409 1.00 24.67 403 LEU A CA 1
ATOM 3133 C C . LEU A 1 403 ? -6.092 17.417 -9.749 1.00 24.67 403 LEU A C 1
ATOM 3135 O O . LEU A 1 403 ? -6.570 17.002 -10.804 1.00 24.67 403 LEU A O 1
ATOM 3139 N N . VAL A 1 404 ? -5.288 18.474 -9.684 1.00 24.72 404 VAL A N 1
ATOM 3140 C CA . VAL A 1 404 ? -4.780 19.222 -10.838 1.00 24.72 404 VAL A CA 1
ATOM 3141 C C . VAL A 1 404 ? -3.608 18.448 -11.452 1.00 24.72 404 VAL A C 1
ATOM 3143 O O . VAL A 1 404 ? -2.647 18.179 -10.731 1.00 24.72 404 VAL A O 1
ATOM 3146 N N . PRO A 1 405 ? -3.603 18.131 -12.760 1.00 24.88 405 PRO A N 1
ATOM 3147 C CA . PRO A 1 405 ? -2.413 17.599 -13.409 1.00 24.88 405 PRO A CA 1
ATOM 3148 C C . PRO A 1 405 ? -1.446 18.741 -13.743 1.00 24.88 405 PRO A C 1
ATOM 3150 O O . PRO A 1 405 ? -1.842 19.746 -14.340 1.00 24.88 405 PRO A O 1
ATOM 3153 N N . ARG A 1 406 ? -0.162 18.575 -13.415 1.00 26.09 406 ARG A N 1
ATOM 3154 C CA . ARG A 1 406 ? 0.924 19.350 -14.029 1.00 26.09 406 ARG A CA 1
ATOM 3155 C C . ARG A 1 406 ? 1.676 18.495 -15.057 1.00 26.09 406 ARG A C 1
ATOM 3157 O O . ARG A 1 406 ? 1.955 17.327 -14.817 1.00 26.09 406 ARG A O 1
ATOM 3164 N N . SER A 1 407 ? 2.069 19.191 -16.128 1.00 27.45 407 SER A N 1
ATOM 3165 C CA . SER A 1 407 ? 3.116 18.934 -17.140 1.00 27.45 407 SER A CA 1
ATOM 3166 C C . SER A 1 407 ? 2.880 17.963 -18.321 1.00 27.45 407 SER A C 1
ATOM 3168 O O . SER A 1 407 ? 2.837 16.748 -18.193 1.00 27.45 407 SER A O 1
ATOM 3170 N N . PHE A 1 408 ? 2.869 18.595 -19.505 1.00 36.69 408 PHE A N 1
ATOM 3171 C CA . PHE A 1 408 ? 3.283 18.196 -20.864 1.00 36.69 408 PHE A CA 1
ATOM 3172 C C . PHE A 1 408 ? 2.652 17.008 -21.611 1.00 36.69 408 PHE A C 1
ATOM 3174 O O . PHE A 1 408 ? 2.811 16.961 -22.826 1.00 36.69 408 PHE A O 1
ATOM 3181 N N . ASN A 1 409 ? 1.818 16.173 -20.990 1.00 42.19 409 ASN A N 1
ATOM 3182 C CA . ASN A 1 409 ? 0.834 15.345 -21.708 1.00 42.19 409 ASN A CA 1
ATOM 3183 C C . ASN A 1 409 ? -0.510 15.409 -20.973 1.00 42.19 409 ASN A C 1
ATOM 3185 O O . ASN A 1 409 ? -0.574 15.182 -19.765 1.00 42.19 409 ASN A O 1
ATOM 3189 N N . ALA A 1 410 ? -1.597 15.728 -21.680 1.00 51.12 410 ALA A N 1
ATOM 3190 C CA . ALA A 1 410 ? -2.922 15.745 -21.068 1.00 51.12 410 ALA A CA 1
ATOM 3191 C C . ALA A 1 410 ? -3.468 14.314 -21.043 1.00 51.12 410 ALA A C 1
ATOM 3193 O O . ALA A 1 410 ? -3.967 13.821 -22.056 1.00 51.12 410 ALA A O 1
ATOM 3194 N N . VAL A 1 411 ? -3.341 13.646 -19.894 1.00 57.72 411 VAL A N 1
ATOM 3195 C CA . VAL A 1 411 ? -4.041 12.389 -19.620 1.00 57.72 411 VAL A CA 1
ATOM 3196 C C . VAL A 1 411 ? -5.370 12.728 -18.958 1.00 57.72 411 VAL A C 1
ATOM 3198 O O . VAL A 1 411 ? -5.397 13.249 -17.844 1.00 57.72 411 VAL A O 1
ATOM 3201 N N . GLN A 1 412 ? -6.475 12.460 -19.647 1.00 63.25 412 GLN A N 1
ATOM 3202 C CA . GLN A 1 412 ? -7.820 12.604 -19.092 1.00 63.25 412 GLN A CA 1
ATOM 3203 C C . GLN A 1 412 ? -8.434 11.225 -18.894 1.00 63.25 412 GLN A C 1
ATOM 3205 O O . GLN A 1 412 ? -8.467 10.406 -19.810 1.00 63.25 412 GLN A O 1
ATOM 3210 N N . VAL A 1 413 ? -8.933 10.970 -17.689 1.00 63.84 413 VAL A N 1
ATOM 3211 C CA . VAL A 1 413 ? -9.675 9.749 -17.378 1.00 63.84 413 VAL A CA 1
ATOM 3212 C C . VAL A 1 413 ? -11.162 10.079 -17.462 1.00 63.84 413 VAL A C 1
ATOM 3214 O O . VAL A 1 413 ? -11.682 10.801 -16.613 1.00 63.84 413 VAL A O 1
ATOM 3217 N N . ILE A 1 414 ? -11.837 9.572 -18.493 1.00 68.62 414 ILE A N 1
ATOM 3218 C CA . ILE A 1 414 ? -13.271 9.778 -18.730 1.00 68.62 414 ILE A CA 1
ATOM 3219 C C . ILE A 1 414 ? -13.966 8.442 -18.487 1.00 68.62 414 ILE A C 1
ATOM 3221 O O . ILE A 1 414 ? -13.897 7.558 -19.334 1.00 68.62 414 ILE A O 1
ATOM 3225 N N . GLU A 1 415 ? -14.602 8.289 -17.322 1.00 70.44 415 GLU A N 1
ATOM 3226 C CA . GLU A 1 415 ? -15.301 7.070 -16.875 1.00 70.44 415 GLU A CA 1
ATOM 3227 C C . GLU A 1 415 ? -14.484 5.777 -17.093 1.00 70.44 415 GLU A C 1
ATOM 3229 O O . GLU A 1 415 ? -13.668 5.413 -16.235 1.00 70.44 415 GLU A O 1
ATOM 3234 N N . ASN A 1 416 ? -14.681 5.136 -18.253 1.00 80.38 416 ASN A N 1
ATOM 3235 C CA . ASN A 1 416 ? -14.124 3.849 -18.679 1.00 80.38 416 ASN A CA 1
ATOM 3236 C C . ASN A 1 416 ? -12.994 3.961 -19.723 1.00 80.38 416 ASN A C 1
ATOM 3238 O O . ASN A 1 416 ? -12.524 2.940 -20.229 1.00 80.38 416 ASN A O 1
ATOM 3242 N N . ALA A 1 417 ? -12.549 5.172 -20.060 1.00 82.69 417 ALA A N 1
ATOM 3243 C CA . ALA A 1 417 ? -11.501 5.421 -21.043 1.00 82.69 417 ALA A CA 1
ATOM 3244 C C . ALA A 1 417 ? -10.399 6.342 -20.503 1.00 82.69 417 ALA A C 1
ATOM 3246 O O . ALA A 1 417 ? -10.631 7.214 -19.663 1.00 82.69 417 ALA A O 1
ATOM 3247 N N . VAL A 1 418 ? -9.189 6.147 -21.020 1.00 84.56 418 VAL A N 1
ATOM 3248 C CA . VAL A 1 418 ? -8.036 7.028 -20.829 1.00 84.56 418 VAL A CA 1
ATOM 3249 C C . VAL A 1 418 ? -7.734 7.686 -22.167 1.00 84.56 418 VAL A C 1
ATOM 3251 O O . VAL A 1 418 ? -7.509 6.996 -23.159 1.00 84.56 418 VAL A O 1
ATOM 3254 N N . VAL A 1 419 ? -7.739 9.016 -22.188 1.00 83.25 419 VAL A N 1
ATOM 3255 C CA . VAL A 1 419 ? -7.377 9.826 -23.352 1.00 83.25 419 VAL A CA 1
ATOM 3256 C C . VAL A 1 419 ? -5.989 10.400 -23.113 1.00 83.25 419 VAL A C 1
ATOM 3258 O O . VAL A 1 419 ? -5.804 11.182 -22.181 1.00 83.25 419 VAL A O 1
ATOM 3261 N N . LYS A 1 420 ? -5.021 10.023 -23.950 1.00 84.38 420 LYS A N 1
ATOM 3262 C CA . LYS A 1 420 ? -3.695 10.646 -24.021 1.00 84.38 420 LYS A CA 1
ATOM 3263 C C . LYS A 1 420 ? -3.659 11.588 -25.220 1.00 84.38 420 LYS A C 1
ATOM 3265 O O . LYS A 1 420 ? -3.887 11.149 -26.346 1.00 84.38 420 LYS A O 1
ATOM 3270 N N . SER A 1 421 ? -3.341 12.859 -24.989 1.00 83.00 421 SER A N 1
ATOM 3271 C CA . SER A 1 421 ? -3.176 13.852 -26.058 1.00 83.00 421 SER A CA 1
ATOM 3272 C C . SER A 1 421 ? -1.802 14.516 -25.991 1.00 83.00 421 SER A C 1
ATOM 3274 O O . SER A 1 421 ? -1.366 14.930 -24.914 1.00 83.00 421 SER A O 1
ATOM 3276 N N . SER A 1 422 ? -1.137 14.641 -27.144 1.00 81.50 422 SER A N 1
ATOM 3277 C CA . SER A 1 422 ? 0.184 15.269 -27.266 1.00 81.50 422 SER A CA 1
ATOM 3278 C C . SER A 1 422 ? 0.347 15.989 -28.606 1.00 81.50 422 SER A C 1
ATOM 3280 O O . SER A 1 422 ? -0.255 15.605 -29.609 1.00 81.50 422 SER A O 1
ATOM 3282 N N . THR A 1 423 ? 1.169 17.036 -28.629 1.00 82.50 423 THR A N 1
ATOM 3283 C CA . THR A 1 423 ? 1.653 17.698 -29.856 1.00 82.50 423 THR A CA 1
ATOM 3284 C C . THR A 1 423 ? 3.051 17.221 -30.256 1.00 82.50 423 THR A C 1
ATOM 3286 O O . THR A 1 423 ? 3.563 17.606 -31.302 1.00 82.50 423 THR A O 1
ATOM 3289 N N . SER A 1 424 ? 3.686 16.381 -29.431 1.00 84.62 424 SER A N 1
ATOM 3290 C CA . SER A 1 424 ? 5.005 15.817 -29.706 1.00 84.62 424 SER A CA 1
ATOM 3291 C C . SER A 1 424 ? 4.896 14.536 -30.527 1.00 84.62 424 SER A C 1
ATOM 3293 O O . SER A 1 424 ? 4.115 13.644 -30.202 1.00 84.62 424 SER A O 1
ATOM 3295 N N . GLU A 1 425 ? 5.761 14.381 -31.531 1.00 83.31 425 GLU A N 1
ATOM 3296 C CA . GLU A 1 425 ? 5.888 13.138 -32.305 1.00 83.31 425 GLU A CA 1
ATOM 3297 C C . GLU A 1 425 ? 6.433 11.957 -31.476 1.00 83.31 425 GLU A C 1
ATOM 3299 O O . GLU A 1 425 ? 6.428 10.813 -31.940 1.00 83.31 425 GLU A O 1
ATOM 3304 N N . ALA A 1 426 ? 6.865 12.186 -30.229 1.00 83.38 426 ALA A N 1
ATOM 3305 C CA . ALA A 1 426 ? 7.234 11.119 -29.298 1.00 83.38 426 ALA A CA 1
ATOM 3306 C C . ALA A 1 426 ? 6.089 10.107 -29.081 1.00 83.38 426 ALA A C 1
ATOM 3308 O O . ALA A 1 426 ? 6.348 8.907 -28.996 1.00 83.38 426 ALA A O 1
ATOM 3309 N N . ILE A 1 427 ? 4.828 10.562 -29.107 1.00 86.69 427 ILE A N 1
ATOM 3310 C CA . ILE A 1 427 ? 3.637 9.706 -28.942 1.00 86.69 427 ILE A CA 1
ATOM 3311 C C . ILE A 1 427 ? 3.412 8.740 -30.119 1.00 86.69 427 ILE A C 1
ATOM 3313 O O . ILE A 1 427 ? 2.695 7.751 -29.984 1.00 86.69 427 ILE A O 1
ATOM 3317 N N . LEU A 1 428 ? 4.041 8.978 -31.281 1.00 91.12 428 LEU A N 1
ATOM 3318 C CA . LEU A 1 428 ? 3.875 8.117 -32.459 1.00 91.12 428 LEU A CA 1
ATOM 3319 C C . LEU A 1 428 ? 4.373 6.688 -32.222 1.00 91.12 428 LEU A C 1
ATOM 3321 O O . LEU A 1 428 ? 3.879 5.780 -32.877 1.00 91.12 428 LEU A O 1
ATOM 3325 N N . GLY A 1 429 ? 5.327 6.487 -31.305 1.00 92.44 429 GLY A N 1
ATOM 3326 C CA . GLY A 1 429 ? 5.785 5.147 -30.923 1.00 92.44 429 GLY A CA 1
ATOM 3327 C C . GLY A 1 429 ? 4.681 4.357 -30.230 1.00 92.44 429 GLY A C 1
ATOM 3328 O O . GLY A 1 429 ? 4.334 3.261 -30.660 1.00 92.44 429 GLY A O 1
ATOM 3329 N N . GLU A 1 430 ? 4.047 4.974 -29.234 1.00 91.94 430 GLU A N 1
ATOM 3330 C CA . GLU A 1 430 ? 2.908 4.396 -28.524 1.00 91.94 430 GLU A CA 1
ATOM 3331 C C . GLU A 1 430 ? 1.740 4.105 -29.488 1.00 91.94 430 GLU A C 1
ATOM 3333 O O . GLU A 1 430 ? 1.229 2.987 -29.535 1.00 91.94 430 GLU A O 1
ATOM 3338 N N . ILE A 1 431 ? 1.379 5.065 -30.350 1.00 91.81 431 ILE A N 1
ATOM 3339 C CA . ILE A 1 431 ? 0.346 4.883 -31.388 1.00 91.81 431 ILE A CA 1
ATOM 3340 C C . ILE A 1 431 ? 0.705 3.746 -32.360 1.00 91.81 431 ILE A C 1
ATOM 3342 O O . ILE A 1 431 ? -0.158 2.940 -32.724 1.00 91.81 431 ILE A O 1
ATOM 3346 N N . TYR A 1 432 ? 1.962 3.678 -32.808 1.00 92.50 432 TYR A N 1
ATOM 3347 C CA . TYR A 1 432 ? 2.432 2.626 -33.708 1.00 92.50 432 TYR A CA 1
ATOM 3348 C C . TYR A 1 432 ? 2.271 1.247 -33.072 1.00 92.50 432 TYR A C 1
ATOM 3350 O O . TYR A 1 432 ? 1.731 0.349 -33.717 1.00 92.50 432 TYR A O 1
ATOM 3358 N N . PHE A 1 433 ? 2.671 1.112 -31.806 1.00 93.69 433 PHE A N 1
ATOM 3359 C CA . PHE A 1 433 ? 2.560 -0.132 -31.056 1.00 93.69 433 PHE A CA 1
ATOM 3360 C C . PHE A 1 433 ? 1.106 -0.578 -30.922 1.00 93.69 433 PHE A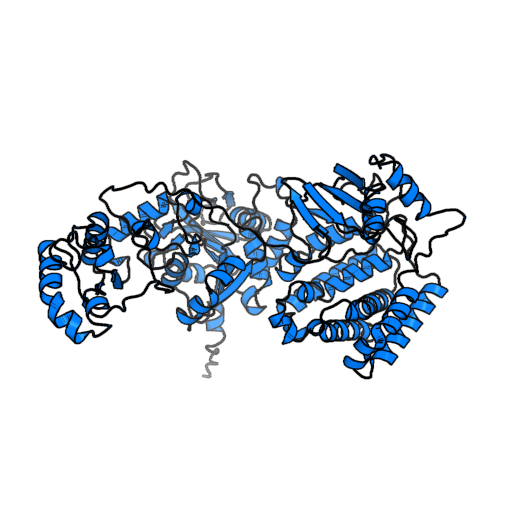 C 1
ATOM 3362 O O . PHE A 1 433 ? 0.726 -1.656 -31.372 1.00 93.69 433 PHE A O 1
ATOM 3369 N N . PHE A 1 434 ? 0.266 0.294 -30.368 1.00 91.69 434 PHE A N 1
ATOM 3370 C CA . PHE A 1 434 ? -1.128 -0.013 -30.070 1.00 91.69 434 PHE A CA 1
ATOM 3371 C C . PHE A 1 434 ? -1.999 -0.256 -31.315 1.00 91.69 434 PHE A C 1
ATOM 3373 O O . PHE A 1 434 ? -3.003 -0.964 -31.245 1.00 91.69 434 PHE A O 1
ATOM 3380 N N . SER A 1 435 ? -1.618 0.293 -32.472 1.00 89.50 435 SER A N 1
ATOM 3381 C CA . SER A 1 435 ? -2.286 -0.000 -33.750 1.00 89.50 435 SER A CA 1
ATOM 3382 C C . SER A 1 435 ? -1.877 -1.341 -34.374 1.00 89.50 435 SER A C 1
ATOM 3384 O O . SER A 1 435 ? -2.493 -1.755 -35.356 1.00 89.50 435 SER A O 1
ATOM 3386 N N . ARG A 1 436 ? -0.849 -2.013 -33.835 1.00 91.00 436 ARG A N 1
ATOM 3387 C CA . ARG A 1 436 ? -0.232 -3.222 -34.410 1.00 91.00 436 ARG A CA 1
ATOM 3388 C C . ARG A 1 436 ? 0.043 -4.314 -33.369 1.00 91.00 436 ARG A C 1
ATOM 3390 O O . ARG A 1 436 ? 0.954 -5.107 -33.561 1.00 91.00 436 ARG A O 1
ATOM 3397 N N . ILE A 1 437 ? -0.714 -4.372 -32.271 1.00 91.38 437 ILE A N 1
ATOM 3398 C CA . ILE A 1 437 ? -0.508 -5.405 -31.243 1.00 91.38 437 ILE A CA 1
ATOM 3399 C C . ILE A 1 437 ? -0.796 -6.795 -31.838 1.00 91.38 437 ILE A C 1
ATOM 3401 O O . ILE A 1 437 ? -1.915 -7.010 -32.323 1.00 91.38 437 ILE A O 1
ATOM 3405 N N . PRO A 1 438 ? 0.160 -7.741 -31.775 1.00 93.25 438 PRO A N 1
ATOM 3406 C CA . PRO A 1 438 ? -0.062 -9.110 -32.225 1.00 93.25 438 PRO A CA 1
ATOM 3407 C C . PRO A 1 438 ? -1.168 -9.827 -31.458 1.00 93.25 438 PRO A C 1
ATOM 3409 O O . PRO A 1 438 ? -1.380 -9.592 -30.265 1.00 93.25 438 PRO A O 1
ATOM 3412 N N . THR A 1 439 ? -1.892 -10.705 -32.150 1.00 90.06 439 THR A N 1
ATOM 3413 C CA . THR A 1 439 ? -3.114 -11.339 -31.626 1.00 90.06 439 THR A CA 1
ATOM 3414 C C . THR A 1 439 ? -2.873 -12.205 -30.391 1.00 90.06 439 THR A C 1
ATOM 3416 O O . THR A 1 439 ? -3.731 -12.252 -29.510 1.00 90.06 439 THR A O 1
ATOM 3419 N N . ASP A 1 440 ? -1.698 -12.822 -30.279 1.00 93.88 440 ASP A N 1
ATOM 3420 C CA . ASP A 1 440 ? -1.294 -13.722 -29.193 1.00 93.88 440 ASP A CA 1
ATOM 3421 C C . ASP A 1 440 ? -0.950 -13.017 -27.864 1.00 93.88 440 ASP A C 1
ATOM 3423 O O . ASP A 1 440 ? -0.818 -13.679 -26.825 1.00 93.88 440 ASP A O 1
ATOM 3427 N N . ILE A 1 441 ? -0.837 -11.683 -27.879 1.00 95.31 441 ILE A N 1
ATOM 3428 C CA . ILE A 1 441 ? -0.506 -10.860 -26.704 1.00 95.31 441 ILE A CA 1
ATOM 3429 C C . ILE A 1 441 ? -1.475 -9.690 -26.472 1.00 95.31 441 ILE A C 1
ATOM 3431 O O . ILE A 1 441 ? -1.230 -8.856 -25.601 1.00 95.31 441 ILE A O 1
ATOM 3435 N N . LYS A 1 442 ? -2.591 -9.602 -27.209 1.00 92.25 442 LYS A N 1
ATOM 3436 C CA . LYS A 1 442 ? -3.573 -8.510 -27.035 1.00 92.25 442 LYS A CA 1
ATOM 3437 C C . LYS A 1 442 ? -4.114 -8.399 -25.605 1.00 92.25 442 LYS A C 1
ATOM 3439 O O . LYS A 1 442 ? -4.392 -7.297 -25.150 1.00 92.25 442 LYS A O 1
ATOM 3444 N N . ASP A 1 443 ? -4.241 -9.513 -24.888 1.00 93.50 443 ASP A N 1
ATOM 3445 C CA . ASP A 1 443 ? -4.784 -9.570 -23.525 1.00 93.50 443 ASP A CA 1
ATOM 3446 C C . ASP A 1 443 ? -3.886 -8.928 -22.455 1.00 93.50 443 ASP A C 1
ATOM 3448 O O . ASP A 1 443 ? -4.381 -8.601 -21.374 1.00 93.50 443 ASP A O 1
ATOM 3452 N N . VAL A 1 444 ? -2.592 -8.725 -22.737 1.00 96.25 444 VAL A N 1
ATOM 3453 C CA . VAL A 1 444 ? -1.655 -8.082 -21.795 1.00 96.25 444 VAL A CA 1
ATOM 3454 C C . VAL A 1 444 ? -1.510 -6.573 -22.017 1.00 96.25 444 VAL A C 1
ATOM 3456 O O . VAL A 1 444 ? -0.683 -5.943 -21.363 1.00 96.25 444 VAL A O 1
ATOM 3459 N N . PHE A 1 445 ? -2.329 -5.971 -22.886 1.00 95.56 445 PHE A N 1
ATOM 3460 C CA . PHE A 1 445 ? -2.358 -4.530 -23.157 1.00 95.56 445 PHE A CA 1
ATOM 3461 C C . PHE A 1 445 ? -3.792 -3.969 -23.086 1.00 95.56 445 PHE A C 1
ATOM 3463 O O . PHE A 1 445 ? -4.761 -4.708 -23.267 1.00 95.56 445 PHE A O 1
ATOM 3470 N N . PRO A 1 446 ? -3.973 -2.657 -22.839 1.00 92.94 446 PRO A N 1
ATOM 3471 C CA . PRO A 1 446 ? -5.270 -2.007 -22.978 1.00 92.94 446 PRO A CA 1
ATOM 3472 C C . PRO A 1 446 ? -5.812 -2.091 -24.407 1.00 92.94 446 PRO A C 1
ATOM 3474 O O . PRO A 1 446 ? -5.082 -1.890 -25.379 1.00 92.94 446 PRO A O 1
ATOM 3477 N N . THR A 1 447 ? -7.126 -2.273 -24.531 1.00 88.94 447 THR A N 1
ATOM 3478 C CA . THR A 1 447 ? -7.812 -2.166 -25.825 1.00 88.94 447 THR A CA 1
ATOM 3479 C C . THR A 1 447 ? -7.830 -0.712 -26.300 1.00 88.94 447 THR A C 1
ATOM 3481 O O . THR A 1 447 ? -8.102 0.195 -25.510 1.00 88.94 447 THR A O 1
ATOM 3484 N N . ILE A 1 448 ? -7.586 -0.467 -27.589 1.00 87.88 448 ILE A N 1
ATOM 3485 C CA . ILE A 1 448 ? -7.738 0.867 -28.184 1.00 87.88 448 ILE A CA 1
ATOM 3486 C C . ILE A 1 448 ? -9.173 1.105 -28.626 1.00 87.88 448 ILE A C 1
ATOM 3488 O O . ILE A 1 448 ? -9.748 0.296 -29.346 1.00 87.88 448 ILE A O 1
ATOM 3492 N N . ASN A 1 449 ? -9.712 2.263 -28.248 1.00 82.00 449 ASN A N 1
ATOM 3493 C CA . ASN A 1 449 ? -11.043 2.697 -28.653 1.00 82.00 449 ASN A CA 1
ATOM 3494 C C . ASN A 1 449 ? -10.973 3.570 -29.910 1.00 82.00 449 ASN A C 1
ATOM 3496 O O . ASN A 1 449 ? -11.681 3.314 -30.879 1.00 82.00 449 ASN A O 1
ATOM 3500 N N . THR A 1 450 ? -10.140 4.618 -29.899 1.00 84.25 450 THR A N 1
ATOM 3501 C CA . THR A 1 450 ? -10.025 5.563 -31.022 1.00 84.25 450 THR A CA 1
ATOM 3502 C C . THR A 1 450 ? -8.619 6.154 -31.146 1.00 84.25 450 THR A C 1
ATOM 3504 O O . THR A 1 450 ? -7.924 6.385 -30.154 1.00 84.25 450 THR A O 1
ATOM 3507 N N . LEU A 1 451 ? -8.219 6.425 -32.392 1.00 86.50 451 LEU A N 1
ATOM 3508 C CA . LEU A 1 451 ? -6.988 7.121 -32.770 1.00 86.50 451 LEU A CA 1
ATOM 3509 C C . LEU A 1 451 ? -7.352 8.357 -33.588 1.00 86.50 451 LEU A C 1
ATOM 3511 O O . LEU A 1 451 ? -8.009 8.232 -34.619 1.00 86.50 451 LEU A O 1
ATOM 3515 N N . ASN A 1 452 ? -6.892 9.531 -33.165 1.00 83.56 452 ASN A N 1
ATOM 3516 C CA . ASN A 1 452 ? -7.165 10.792 -33.848 1.00 83.56 452 ASN A CA 1
ATOM 3517 C C . ASN A 1 452 ? -5.872 11.565 -34.123 1.00 83.56 452 ASN A C 1
ATOM 3519 O O . ASN A 1 452 ? -4.961 11.611 -33.297 1.00 83.56 452 ASN A O 1
ATOM 3523 N N . PHE A 1 453 ? -5.822 12.216 -35.284 1.00 84.75 453 PHE A N 1
ATOM 3524 C CA . PHE A 1 453 ? -4.778 13.169 -35.644 1.00 84.75 453 PHE A CA 1
ATOM 3525 C C . PHE A 1 453 ? -5.421 14.402 -36.274 1.00 84.75 453 PHE A C 1
ATOM 3527 O O . PHE A 1 453 ? -6.193 14.275 -37.225 1.00 84.75 453 PHE A O 1
ATOM 3534 N N . VAL A 1 454 ? -5.099 15.583 -35.746 1.00 83.06 454 VAL A N 1
ATOM 3535 C CA . VAL A 1 454 ? -5.584 16.874 -36.243 1.00 83.06 454 VAL A CA 1
ATOM 3536 C C . VAL A 1 454 ? -4.419 17.597 -36.931 1.00 83.06 454 VAL A C 1
ATOM 3538 O O . VAL A 1 454 ? -3.571 18.169 -36.243 1.00 83.06 454 VAL A O 1
ATOM 3541 N N . PRO A 1 455 ? -4.344 17.597 -38.280 1.00 79.88 455 PRO A N 1
ATOM 3542 C CA . PRO A 1 455 ? -3.205 18.164 -39.004 1.00 79.88 455 PRO A CA 1
ATOM 3543 C C . PRO A 1 455 ? -2.990 19.659 -38.750 1.00 79.88 455 PRO A C 1
ATOM 3545 O O . PRO A 1 455 ? -1.849 20.106 -38.698 1.00 79.88 455 PRO A O 1
ATOM 3548 N N . SER A 1 456 ? -4.070 20.425 -38.559 1.00 79.19 456 SER A N 1
ATOM 3549 C CA . SER A 1 456 ? -4.008 21.878 -38.349 1.00 79.19 456 SER A CA 1
ATOM 3550 C C . SER A 1 456 ? -3.313 22.277 -37.047 1.00 79.19 456 SER A C 1
ATOM 3552 O O . SER A 1 456 ? -2.720 23.348 -36.984 1.00 79.19 456 SER A O 1
ATOM 3554 N N . THR A 1 457 ? -3.363 21.424 -36.021 1.00 79.44 457 THR A N 1
ATOM 3555 C CA . THR A 1 457 ? -2.751 21.670 -34.705 1.00 79.44 457 THR A CA 1
ATOM 3556 C C . THR A 1 457 ? -1.582 20.732 -34.405 1.00 79.44 457 THR A C 1
ATOM 3558 O O . THR A 1 457 ? -1.011 20.811 -33.321 1.00 79.44 457 THR A O 1
ATOM 3561 N N . GLN A 1 458 ? -1.247 19.828 -35.336 1.00 83.19 458 GLN A N 1
ATOM 3562 C CA . GLN A 1 458 ? -0.333 18.697 -35.126 1.00 83.19 458 GLN A CA 1
ATOM 3563 C C . GLN A 1 458 ? -0.620 17.914 -33.834 1.00 83.19 458 GLN A C 1
ATOM 3565 O O . GLN A 1 458 ? 0.285 17.427 -33.161 1.00 83.19 458 GLN A O 1
ATOM 3570 N N . SER A 1 459 ? -1.898 17.801 -33.467 1.00 85.12 459 SER A N 1
ATOM 3571 C CA . SER A 1 459 ? -2.304 17.131 -32.236 1.00 85.12 459 SER A CA 1
ATOM 3572 C C . SER A 1 459 ? -2.644 15.671 -32.503 1.00 85.12 459 SER A C 1
ATOM 3574 O O . SER A 1 459 ? -3.468 15.357 -33.367 1.00 85.12 459 SER A O 1
ATOM 3576 N N . PHE A 1 460 ? -2.016 14.784 -31.738 1.00 86.81 460 PHE A N 1
ATOM 3577 C CA . PHE A 1 460 ? -2.307 13.358 -31.689 1.00 86.81 460 PHE A CA 1
ATOM 3578 C C . PHE A 1 460 ? -3.151 13.058 -30.452 1.00 86.81 460 PHE A C 1
ATOM 3580 O O . PHE A 1 460 ? -2.884 13.596 -29.373 1.00 86.81 460 PHE A O 1
ATOM 3587 N N . SER A 1 461 ? -4.139 12.177 -30.592 1.00 85.50 461 SER A N 1
ATOM 3588 C CA . SER A 1 461 ? -4.936 11.691 -29.469 1.00 85.50 461 SER A CA 1
ATOM 3589 C C . SER A 1 461 ? -5.177 10.187 -29.570 1.00 85.50 461 SER A C 1
ATOM 3591 O O . SER A 1 461 ? -5.577 9.672 -30.616 1.00 85.50 461 SER A O 1
ATOM 3593 N N . LEU A 1 462 ? -4.912 9.499 -28.464 1.00 87.62 462 LEU A N 1
ATOM 3594 C CA . LEU A 1 462 ? -5.050 8.061 -28.272 1.00 87.62 462 LEU A CA 1
ATOM 3595 C C . LEU A 1 462 ? -6.062 7.833 -27.150 1.00 87.62 462 LEU A C 1
ATOM 3597 O O . LEU A 1 462 ? -5.809 8.214 -26.007 1.00 87.62 462 LEU A O 1
ATOM 3601 N N . THR A 1 463 ? -7.199 7.214 -27.469 1.00 87.75 463 THR A N 1
ATOM 3602 C CA . THR A 1 463 ? -8.189 6.804 -26.465 1.00 87.75 463 THR A CA 1
ATOM 3603 C C . THR A 1 463 ? -8.140 5.297 -26.298 1.00 87.75 463 THR A C 1
ATOM 3605 O O . THR A 1 463 ? -8.360 4.557 -27.258 1.00 87.75 463 THR A O 1
ATOM 3608 N N . MET A 1 464 ? -7.897 4.841 -25.075 1.00 89.06 464 MET A N 1
ATOM 3609 C CA . MET A 1 464 ? -7.794 3.424 -24.727 1.00 89.06 464 MET A CA 1
ATOM 3610 C C . MET A 1 464 ? -8.692 3.068 -23.545 1.00 89.06 464 MET A C 1
ATOM 3612 O O . MET A 1 464 ? -9.129 3.938 -22.788 1.00 89.06 464 MET A O 1
ATOM 3616 N N . GLN A 1 465 ? -8.961 1.779 -23.382 1.00 89.88 465 GLN A N 1
ATOM 3617 C CA . GLN A 1 465 ? -9.654 1.216 -22.234 1.00 89.88 465 GLN A CA 1
ATOM 3618 C C . GLN A 1 465 ? -8.974 1.641 -20.928 1.00 89.88 465 GLN A C 1
ATOM 3620 O O . GLN A 1 465 ? -7.759 1.509 -20.764 1.00 89.88 465 GLN A O 1
ATOM 3625 N N . ARG A 1 466 ? -9.769 2.090 -19.953 1.00 88.62 466 ARG A N 1
ATOM 3626 C CA . ARG A 1 466 ? -9.283 2.276 -18.587 1.00 88.62 466 ARG A CA 1
ATOM 3627 C C . ARG A 1 466 ? -9.094 0.916 -17.925 1.00 88.62 466 ARG A C 1
ATOM 3629 O O . ARG A 1 466 ? -10.055 0.204 -17.642 1.00 88.62 466 ARG A O 1
ATOM 3636 N N . VAL A 1 467 ? -7.846 0.583 -17.629 1.00 88.50 467 VAL A N 1
ATOM 3637 C CA . VAL A 1 467 ? -7.508 -0.612 -16.855 1.00 88.50 467 VAL A CA 1
ATOM 3638 C C . VAL A 1 467 ? -7.607 -0.282 -15.370 1.00 88.50 467 VAL A C 1
ATOM 3640 O O . VAL A 1 467 ? -6.920 0.603 -14.863 1.00 88.50 467 VAL A O 1
ATOM 3643 N N . HIS A 1 468 ? -8.476 -0.995 -14.657 1.00 86.94 468 HIS A N 1
ATOM 3644 C CA . HIS A 1 468 ? -8.606 -0.870 -13.208 1.00 86.94 468 HIS A CA 1
ATOM 3645 C C . HIS A 1 468 ? -7.609 -1.807 -12.515 1.00 86.94 468 HIS A C 1
ATOM 3647 O O . HIS A 1 468 ? -7.858 -3.006 -12.373 1.00 86.94 468 HIS A O 1
ATOM 3653 N N . GLY A 1 469 ? -6.483 -1.254 -12.069 1.00 88.81 469 GLY A N 1
ATOM 3654 C CA . GLY A 1 469 ? -5.434 -1.993 -11.373 1.00 88.81 469 GLY A CA 1
ATOM 3655 C C . GLY A 1 469 ? -4.522 -1.084 -10.555 1.00 88.81 469 GLY A C 1
ATOM 3656 O O . GLY A 1 469 ? -4.671 0.137 -10.570 1.00 88.81 469 GLY A O 1
ATOM 3657 N N . VAL A 1 470 ? -3.589 -1.702 -9.839 1.00 91.75 470 VAL A N 1
ATOM 3658 C CA . VAL A 1 470 ? -2.536 -1.030 -9.062 1.00 91.75 470 VAL A CA 1
ATOM 3659 C C . VAL A 1 470 ? -1.213 -1.246 -9.787 1.00 91.75 470 VAL A C 1
ATOM 3661 O O . VAL A 1 470 ? -0.969 -2.355 -10.260 1.00 91.75 470 VAL A O 1
ATOM 3664 N N . THR A 1 471 ? -0.362 -0.223 -9.911 1.00 95.88 471 THR A N 1
ATOM 3665 C CA . THR A 1 471 ? 0.927 -0.422 -10.594 1.00 95.88 471 THR A CA 1
ATOM 3666 C C . THR A 1 471 ? 1.843 -1.335 -9.787 1.00 95.88 471 THR A C 1
ATOM 3668 O O . THR A 1 471 ? 1.767 -1.375 -8.554 1.00 95.88 471 THR A O 1
ATOM 3671 N N . PHE A 1 472 ? 2.753 -2.037 -10.458 1.00 97.44 472 PHE A N 1
ATOM 3672 C CA . PHE A 1 472 ? 3.754 -2.846 -9.762 1.00 97.44 472 PHE A CA 1
ATOM 3673 C C . PHE A 1 472 ? 4.660 -1.992 -8.855 1.00 97.44 472 PHE A C 1
ATOM 3675 O O . PHE A 1 472 ? 5.091 -2.492 -7.819 1.00 97.44 472 PHE A O 1
ATOM 3682 N N . SER A 1 473 ? 4.863 -0.698 -9.149 1.00 95.81 473 SER A N 1
ATOM 3683 C CA . SER A 1 473 ? 5.569 0.232 -8.248 1.00 95.81 473 SER A CA 1
ATOM 3684 C C . SER A 1 473 ? 4.843 0.394 -6.920 1.00 95.81 473 SER A C 1
ATOM 3686 O O . SER A 1 473 ? 5.451 0.260 -5.862 1.00 95.81 473 SER A O 1
ATOM 3688 N N . HIS A 1 474 ? 3.529 0.640 -6.961 1.00 94.00 474 HIS A N 1
ATOM 3689 C CA . HIS A 1 474 ? 2.723 0.782 -5.748 1.00 94.00 474 HIS A CA 1
ATOM 3690 C C . HIS A 1 474 ? 2.635 -0.541 -4.983 1.00 94.00 474 HIS A C 1
ATOM 3692 O O . HIS A 1 474 ? 2.660 -0.531 -3.754 1.00 94.00 474 HIS A O 1
ATOM 3698 N N . LEU A 1 475 ? 2.590 -1.682 -5.684 1.00 95.38 475 LEU A N 1
ATOM 3699 C CA . LEU A 1 475 ? 2.683 -2.991 -5.037 1.00 95.38 475 LEU A CA 1
ATOM 3700 C C . LEU A 1 475 ? 4.038 -3.196 -4.348 1.00 95.38 475 LEU A C 1
ATOM 3702 O O . LEU A 1 475 ? 4.065 -3.692 -3.226 1.00 95.38 475 LEU A O 1
ATOM 3706 N N . LEU A 1 476 ? 5.148 -2.826 -4.988 1.00 95.88 476 LEU A N 1
ATOM 3707 C CA . LEU A 1 476 ? 6.490 -2.968 -4.425 1.00 95.88 476 LEU A CA 1
ATOM 3708 C C . LEU A 1 476 ? 6.686 -2.053 -3.209 1.00 95.88 476 LEU A C 1
ATOM 3710 O O . LEU A 1 476 ? 6.962 -2.540 -2.115 1.00 95.88 476 LEU A O 1
ATOM 3714 N N . VAL A 1 477 ? 6.489 -0.744 -3.383 1.00 92.75 477 VAL A N 1
ATOM 3715 C CA . VAL A 1 477 ? 6.700 0.265 -2.328 1.00 92.75 477 VAL A CA 1
ATOM 3716 C C . VAL A 1 477 ? 5.673 0.118 -1.198 1.00 92.75 477 VAL A C 1
ATOM 3718 O O . VAL A 1 477 ? 5.974 0.381 -0.037 1.00 92.75 477 VAL A O 1
ATOM 3721 N N . GLY A 1 478 ? 4.466 -0.358 -1.513 1.00 92.38 478 GLY A N 1
ATOM 3722 C CA . GLY A 1 478 ? 3.435 -0.716 -0.537 1.00 92.38 478 GLY A CA 1
ATOM 3723 C C . GLY A 1 478 ? 3.592 -2.112 0.079 1.00 92.38 478 GLY A C 1
ATOM 3724 O O . GLY A 1 478 ? 2.677 -2.551 0.770 1.00 92.38 478 GLY A O 1
ATOM 3725 N N . ARG A 1 479 ? 4.700 -2.828 -0.181 1.00 95.12 479 ARG A N 1
ATOM 3726 C CA . ARG A 1 479 ? 5.011 -4.175 0.354 1.00 95.12 479 ARG A CA 1
ATOM 3727 C C . ARG A 1 479 ? 3.938 -5.236 0.088 1.00 95.12 479 ARG A C 1
ATOM 3729 O O . ARG A 1 479 ? 3.766 -6.180 0.854 1.00 95.12 479 ARG A O 1
ATOM 3736 N N . ALA A 1 480 ? 3.226 -5.101 -1.020 1.00 94.94 480 ALA A N 1
ATOM 3737 C CA . ALA A 1 480 ? 2.178 -6.015 -1.458 1.00 94.94 480 ALA A CA 1
ATOM 3738 C C . ALA A 1 480 ? 2.574 -6.873 -2.668 1.00 94.94 480 ALA A C 1
ATOM 3740 O O . ALA A 1 480 ? 1.796 -7.728 -3.097 1.00 94.94 480 ALA A O 1
ATOM 3741 N N . LEU A 1 481 ? 3.759 -6.657 -3.242 1.00 95.94 481 LEU A N 1
ATOM 3742 C CA . LEU A 1 481 ? 4.280 -7.488 -4.321 1.00 95.94 481 LEU A CA 1
ATOM 3743 C C . LEU A 1 481 ? 4.722 -8.853 -3.767 1.00 95.94 481 LEU A C 1
ATOM 3745 O O . LEU A 1 481 ? 5.708 -8.952 -3.041 1.00 95.94 481 LEU A O 1
ATOM 3749 N N . THR A 1 482 ? 3.968 -9.903 -4.092 1.00 95.00 482 THR A N 1
ATOM 3750 C CA . THR A 1 482 ? 4.314 -11.299 -3.786 1.00 95.00 482 THR A CA 1
ATOM 3751 C C . THR A 1 482 ? 5.266 -11.861 -4.845 1.00 95.00 482 THR A C 1
ATOM 3753 O O . THR A 1 482 ? 5.368 -11.336 -5.959 1.00 95.00 482 THR A O 1
ATOM 3756 N N . VAL A 1 483 ? 5.909 -12.988 -4.524 1.00 93.19 483 VAL A N 1
ATOM 3757 C CA . VAL A 1 483 ? 6.688 -13.771 -5.495 1.00 93.19 483 VAL A CA 1
ATOM 3758 C C . VAL A 1 483 ? 5.821 -14.175 -6.691 1.00 93.19 483 VAL A C 1
ATOM 3760 O O . VAL A 1 483 ? 6.205 -13.899 -7.824 1.00 93.19 483 VAL A O 1
ATOM 3763 N N . GLY A 1 484 ? 4.620 -14.722 -6.467 1.00 93.94 484 GLY A N 1
ATOM 3764 C CA . GLY A 1 484 ? 3.751 -15.157 -7.562 1.00 93.94 484 GLY A CA 1
ATOM 3765 C C . GLY A 1 484 ? 3.233 -14.008 -8.432 1.00 93.94 484 GLY A C 1
ATOM 3766 O O . GLY A 1 484 ? 3.046 -14.179 -9.637 1.00 93.94 484 GLY A O 1
ATOM 3767 N N . ARG A 1 485 ? 3.056 -12.797 -7.884 1.00 95.94 485 ARG A N 1
ATOM 3768 C CA . ARG A 1 485 ? 2.756 -11.599 -8.693 1.00 95.94 485 ARG A CA 1
ATOM 3769 C C . ARG A 1 485 ? 3.925 -11.210 -9.592 1.00 95.94 485 ARG A C 1
ATOM 3771 O O . ARG A 1 485 ? 3.691 -10.891 -10.757 1.00 95.94 485 ARG A O 1
ATOM 3778 N N . LEU A 1 486 ? 5.160 -11.253 -9.085 1.00 97.94 486 LEU A N 1
ATOM 3779 C CA . LEU A 1 486 ? 6.345 -11.015 -9.913 1.00 97.94 486 LEU A CA 1
ATOM 3780 C C . LEU A 1 486 ? 6.500 -12.100 -10.988 1.00 97.94 486 LEU A C 1
ATOM 3782 O O . LEU A 1 486 ? 6.782 -11.781 -12.138 1.00 97.94 486 LEU A O 1
ATOM 3786 N N . GLU A 1 487 ? 6.250 -13.367 -10.667 1.00 97.12 487 GLU A N 1
ATOM 3787 C CA . GLU A 1 487 ? 6.269 -14.445 -11.664 1.00 97.12 487 GLU A CA 1
ATOM 3788 C C . GLU A 1 487 ? 5.225 -14.225 -12.765 1.00 97.12 487 GLU A C 1
ATOM 3790 O O . GLU A 1 487 ? 5.539 -14.393 -13.942 1.00 97.12 487 GLU A O 1
ATOM 3795 N N . LYS A 1 488 ? 4.010 -13.776 -12.421 1.00 97.19 488 LYS A N 1
ATOM 3796 C CA . LYS A 1 488 ? 2.980 -13.406 -13.411 1.00 97.19 488 LYS A CA 1
ATOM 3797 C C . LYS A 1 488 ? 3.422 -12.248 -14.299 1.00 97.19 488 LYS A C 1
ATOM 3799 O O . LYS A 1 488 ? 3.182 -12.287 -15.503 1.00 97.19 488 LYS A O 1
ATOM 3804 N N . TYR A 1 489 ? 4.078 -11.245 -13.720 1.00 98.56 489 TYR A N 1
ATOM 3805 C CA . TYR A 1 489 ? 4.666 -10.137 -14.470 1.00 98.56 489 TYR A CA 1
ATOM 3806 C C . TYR A 1 489 ? 5.704 -10.632 -15.476 1.00 98.56 489 TYR A C 1
ATOM 3808 O O . TYR A 1 489 ? 5.615 -10.328 -16.665 1.00 98.56 489 TYR A O 1
ATOM 3816 N N . LEU A 1 490 ? 6.656 -11.444 -15.014 1.00 98.69 490 LEU A N 1
ATOM 3817 C CA . LEU A 1 490 ? 7.737 -11.968 -15.844 1.00 98.69 490 LEU A CA 1
ATOM 3818 C C . LEU A 1 490 ? 7.217 -12.927 -16.917 1.00 98.69 490 LEU A C 1
ATOM 3820 O O . LEU A 1 490 ? 7.690 -12.888 -18.051 1.00 98.69 490 LEU A O 1
ATOM 3824 N N . ALA A 1 491 ? 6.206 -13.737 -16.600 1.00 98.19 491 ALA A N 1
ATOM 3825 C CA . ALA A 1 491 ? 5.533 -14.600 -17.563 1.00 98.19 491 ALA A CA 1
ATOM 3826 C C . ALA A 1 491 ? 4.807 -13.789 -18.646 1.00 98.19 491 ALA A C 1
ATOM 3828 O O . ALA A 1 491 ? 4.935 -14.103 -19.828 1.00 98.19 491 ALA A O 1
ATOM 3829 N N . ALA A 1 492 ? 4.089 -12.724 -18.271 1.00 98.31 492 ALA A N 1
ATOM 3830 C CA . ALA A 1 492 ? 3.430 -11.838 -19.228 1.00 98.31 492 ALA A CA 1
ATOM 3831 C C . ALA A 1 492 ? 4.448 -11.108 -20.124 1.00 98.31 492 ALA A C 1
ATOM 3833 O O . ALA A 1 492 ? 4.268 -11.071 -21.339 1.00 98.31 492 ALA A O 1
ATOM 3834 N N . LEU A 1 493 ? 5.561 -10.622 -19.562 1.00 98.69 493 LEU A N 1
ATOM 3835 C CA . LEU A 1 493 ? 6.648 -10.023 -20.344 1.00 98.69 493 LEU A CA 1
ATOM 3836 C C . LEU A 1 493 ? 7.320 -11.045 -21.277 1.00 98.69 493 LEU A C 1
ATOM 3838 O O . LEU A 1 493 ? 7.575 -10.762 -22.442 1.00 98.69 493 LEU A O 1
ATOM 3842 N N . SER A 1 494 ? 7.542 -12.271 -20.802 1.00 98.38 494 SER A N 1
ATOM 3843 C CA . SER A 1 494 ? 8.093 -13.350 -21.626 1.00 98.38 494 SER A CA 1
ATOM 3844 C C . SER A 1 494 ? 7.184 -13.723 -22.795 1.00 98.38 494 SER A C 1
ATOM 3846 O O . SER A 1 494 ? 7.697 -14.102 -23.848 1.00 98.38 494 SER A O 1
ATOM 3848 N N . ARG A 1 495 ? 5.856 -13.605 -22.639 1.00 98.00 495 ARG A N 1
ATOM 3849 C CA . ARG A 1 495 ? 4.904 -13.766 -23.749 1.00 98.00 495 ARG A CA 1
ATOM 3850 C C . ARG A 1 495 ? 5.073 -12.670 -24.796 1.00 98.00 495 ARG A C 1
ATOM 3852 O O . ARG A 1 495 ? 5.067 -12.998 -25.974 1.00 98.00 495 ARG A O 1
ATOM 3859 N N . ILE A 1 496 ? 5.286 -11.417 -24.382 1.00 98.44 496 ILE A N 1
ATOM 3860 C CA . ILE A 1 496 ? 5.601 -10.313 -25.306 1.00 98.44 496 ILE A CA 1
ATOM 3861 C C . ILE A 1 496 ? 6.854 -10.664 -26.119 1.00 98.44 496 ILE A C 1
ATOM 3863 O O . ILE A 1 496 ? 6.800 -10.681 -27.345 1.00 98.44 496 ILE A O 1
ATOM 3867 N N . HIS A 1 497 ? 7.945 -11.052 -25.451 1.00 98.25 497 HIS A N 1
ATOM 3868 C CA . HIS A 1 497 ? 9.208 -11.387 -26.123 1.00 98.25 497 HIS A CA 1
ATOM 3869 C C . HIS A 1 497 ? 9.123 -12.612 -27.045 1.00 98.25 497 HIS A C 1
ATOM 3871 O O . HIS A 1 497 ? 9.864 -12.696 -28.022 1.00 98.25 497 HIS A O 1
ATOM 3877 N N . SER A 1 498 ? 8.234 -13.560 -26.736 1.00 97.06 498 SER A N 1
ATOM 3878 C CA . SER A 1 498 ? 8.056 -14.800 -27.508 1.00 97.06 498 SER A CA 1
ATOM 3879 C C . SER A 1 498 ? 6.942 -14.709 -28.553 1.00 97.06 498 SER A C 1
ATOM 3881 O O . SER A 1 498 ? 6.642 -15.718 -29.192 1.00 97.06 498 SER A O 1
ATOM 3883 N N . SER A 1 499 ? 6.306 -13.541 -28.709 1.00 96.81 499 SER A N 1
ATOM 3884 C CA . SER A 1 499 ? 5.239 -13.353 -29.689 1.00 96.81 499 SER A CA 1
ATOM 3885 C C . SER A 1 499 ? 5.750 -13.605 -31.103 1.00 96.81 499 SER A C 1
ATOM 3887 O O . SER A 1 499 ? 6.873 -13.236 -31.460 1.00 96.81 499 SER A O 1
ATOM 3889 N N . ASN A 1 500 ? 4.902 -14.209 -31.933 1.00 92.00 500 ASN A N 1
ATOM 3890 C CA . ASN A 1 500 ? 5.208 -14.440 -33.346 1.00 92.00 500 ASN A CA 1
ATOM 3891 C C . ASN A 1 500 ? 5.111 -13.161 -34.207 1.00 92.00 500 ASN A C 1
ATOM 3893 O O . ASN A 1 500 ? 5.451 -13.195 -35.389 1.00 92.00 500 ASN A O 1
ATOM 3897 N N . GLY A 1 501 ? 4.650 -12.041 -33.633 1.00 90.25 501 GLY A N 1
ATOM 3898 C CA . GLY A 1 501 ? 4.528 -10.757 -34.324 1.00 90.25 501 GLY A CA 1
ATOM 3899 C C . GLY A 1 501 ? 3.378 -10.672 -35.336 1.00 90.25 501 GLY A C 1
ATOM 3900 O O . GLY A 1 501 ? 3.323 -9.706 -36.096 1.00 90.25 501 GLY A O 1
ATOM 3901 N N . ILE A 1 502 ? 2.474 -11.658 -35.379 1.00 87.50 502 ILE A N 1
ATOM 3902 C CA . ILE A 1 502 ? 1.380 -11.720 -36.356 1.00 87.50 502 ILE A CA 1
ATOM 3903 C C . ILE A 1 502 ? 0.242 -10.772 -35.952 1.00 87.50 502 ILE A C 1
ATOM 3905 O O . ILE A 1 502 ? -0.324 -10.865 -34.862 1.00 87.50 502 ILE A O 1
ATOM 3909 N N . VAL A 1 503 ? -0.119 -9.865 -36.862 1.00 83.00 503 VAL A N 1
ATOM 3910 C CA . VAL A 1 503 ? -1.178 -8.861 -36.678 1.00 83.00 503 VAL A CA 1
ATOM 3911 C C . VAL A 1 503 ? -2.350 -9.186 -37.611 1.00 83.00 503 VAL A C 1
ATOM 3913 O O . VAL A 1 503 ? -2.340 -8.770 -38.765 1.00 83.00 503 VAL A O 1
ATOM 3916 N N . ASP A 1 504 ? -3.357 -9.917 -37.120 1.00 67.19 504 ASP A N 1
ATOM 3917 C CA . ASP A 1 504 ? -4.513 -10.336 -37.945 1.00 67.19 504 ASP A CA 1
ATOM 3918 C C . ASP A 1 504 ? -5.681 -9.334 -37.950 1.00 67.19 504 ASP A C 1
ATOM 3920 O O . ASP A 1 504 ? -6.550 -9.383 -38.816 1.00 67.19 504 ASP A O 1
ATOM 3924 N N . ASP A 1 505 ? -5.730 -8.431 -36.970 1.00 60.56 505 ASP A N 1
ATOM 3925 C CA . ASP A 1 505 ? -6.862 -7.531 -36.742 1.00 60.56 505 ASP A CA 1
ATOM 3926 C C . ASP A 1 505 ? -6.345 -6.100 -36.570 1.00 60.56 505 ASP A C 1
ATOM 3928 O O . ASP A 1 505 ? -5.677 -5.774 -35.581 1.00 60.56 505 ASP A O 1
ATOM 3932 N N . HIS A 1 506 ? -6.594 -5.277 -37.592 1.00 62.19 506 HIS A N 1
ATOM 3933 C CA . HIS A 1 506 ? -6.113 -3.906 -37.675 1.00 62.19 506 HIS A CA 1
ATOM 3934 C C . HIS A 1 506 ? -7.062 -2.958 -36.945 1.00 62.19 506 HIS A C 1
ATOM 3936 O O . HIS A 1 506 ? -8.179 -2.699 -37.396 1.00 62.19 506 HIS A O 1
ATOM 3942 N N . THR A 1 507 ? -6.575 -2.345 -35.865 1.00 69.25 507 THR A N 1
ATOM 3943 C CA . THR A 1 507 ? -7.203 -1.144 -35.308 1.00 69.25 507 THR A CA 1
ATOM 3944 C C . THR A 1 507 ? -7.318 -0.098 -36.418 1.00 69.25 507 THR A C 1
ATOM 3946 O O . THR A 1 507 ? -6.323 0.227 -37.065 1.00 69.25 507 THR A O 1
ATOM 3949 N N . SER A 1 508 ? -8.516 0.443 -36.654 1.00 77.38 508 SER A N 1
ATOM 3950 C CA . SER A 1 508 ? -8.734 1.450 -37.698 1.00 77.38 508 SER A CA 1
ATOM 3951 C C . SER A 1 508 ? -7.872 2.696 -37.446 1.00 77.38 508 SER A C 1
ATOM 3953 O O . SER A 1 508 ? -8.121 3.454 -36.507 1.00 77.38 508 SER A O 1
ATOM 3955 N N . VAL A 1 509 ? -6.872 2.928 -38.301 1.00 83.44 509 VAL A N 1
ATOM 3956 C CA . VAL A 1 509 ? -5.997 4.111 -38.255 1.00 83.44 509 VAL A CA 1
ATOM 3957 C C . VAL A 1 509 ? -6.439 5.121 -39.322 1.00 83.44 509 VAL A C 1
ATOM 3959 O O . VAL A 1 509 ? -6.565 4.741 -40.488 1.00 83.44 509 VAL A O 1
ATOM 3962 N N . PRO A 1 510 ? -6.627 6.415 -38.989 1.00 85.56 510 PRO A N 1
ATOM 3963 C CA . PRO A 1 510 ? -6.929 7.443 -39.985 1.00 85.56 510 PRO A CA 1
ATOM 3964 C C . PRO A 1 510 ? -5.872 7.498 -41.108 1.00 85.56 510 PRO A C 1
ATOM 3966 O O . PRO A 1 510 ? -4.680 7.437 -40.799 1.00 85.56 510 PRO A O 1
ATOM 3969 N N . PRO A 1 511 ? -6.244 7.696 -42.391 1.00 85.62 511 PRO A N 1
ATOM 3970 C CA . PRO A 1 511 ? -5.293 7.660 -43.513 1.00 85.62 511 PRO A CA 1
ATOM 3971 C C . PRO A 1 511 ? -4.104 8.629 -43.391 1.00 85.62 511 PRO A C 1
ATOM 3973 O O . PRO A 1 511 ? -2.973 8.289 -43.753 1.00 85.62 511 PRO A O 1
ATOM 3976 N N . SER A 1 512 ? -4.339 9.825 -42.840 1.00 81.50 512 SER A N 1
ATOM 3977 C CA . SER A 1 512 ? -3.297 10.830 -42.584 1.00 81.50 512 SER A CA 1
ATOM 3978 C C . SER A 1 512 ? -2.262 10.343 -41.565 1.00 81.50 512 SER A C 1
ATOM 3980 O O . SER A 1 512 ? -1.065 10.573 -41.734 1.00 81.50 512 SER A O 1
ATOM 3982 N N . LEU A 1 513 ? -2.713 9.628 -40.534 1.00 86.88 513 LEU A N 1
ATOM 3983 C CA . LEU A 1 513 ? -1.858 9.045 -39.508 1.00 86.88 513 LEU A CA 1
ATOM 3984 C C . LEU A 1 513 ? -1.168 7.778 -40.025 1.00 86.88 513 LEU A C 1
ATOM 3986 O O . LEU A 1 513 ? 0.030 7.625 -39.823 1.00 86.88 513 LEU A O 1
ATOM 3990 N N . ALA A 1 514 ? -1.876 6.919 -40.763 1.00 87.56 514 ALA A N 1
ATOM 3991 C CA . ALA A 1 514 ? -1.318 5.703 -41.355 1.00 87.56 514 ALA A CA 1
ATOM 3992 C C . ALA A 1 514 ? -0.133 6.005 -42.287 1.00 87.56 514 ALA A C 1
ATOM 3994 O O . ALA A 1 514 ? 0.920 5.380 -42.165 1.00 87.56 514 ALA A O 1
ATOM 3995 N N . SER A 1 515 ? -0.268 7.016 -43.153 1.00 86.50 515 SER A N 1
ATOM 3996 C CA . SER A 1 515 ? 0.812 7.455 -44.052 1.00 86.50 515 SER A CA 1
ATOM 3997 C C . SER A 1 515 ? 2.058 7.887 -43.272 1.00 86.50 515 SER A C 1
ATOM 3999 O O . SER A 1 515 ? 3.178 7.515 -43.619 1.00 86.50 515 SER A O 1
ATOM 4001 N N . ARG A 1 516 ? 1.860 8.623 -42.172 1.00 88.31 516 ARG A N 1
ATOM 4002 C CA . ARG A 1 516 ? 2.940 9.092 -41.297 1.00 88.31 516 ARG A CA 1
ATOM 4003 C C . ARG A 1 516 ? 3.605 7.952 -40.521 1.00 88.31 516 ARG A C 1
ATOM 4005 O O . ARG A 1 516 ? 4.827 7.921 -40.434 1.00 88.31 516 ARG A O 1
ATOM 4012 N N . LEU A 1 517 ? 2.823 7.007 -39.996 1.00 90.50 517 LEU A N 1
ATOM 4013 C CA . LEU A 1 517 ? 3.345 5.821 -39.310 1.00 90.50 517 LEU A CA 1
ATOM 4014 C C . LEU A 1 517 ? 4.179 4.948 -40.255 1.00 90.50 517 LEU A C 1
ATOM 4016 O O . LEU A 1 517 ? 5.251 4.498 -39.868 1.00 90.50 517 LEU A O 1
ATOM 4020 N N . ASN A 1 518 ? 3.723 4.748 -41.493 1.00 88.50 518 ASN A N 1
ATOM 4021 C CA . ASN A 1 518 ? 4.450 3.949 -42.481 1.00 88.50 518 ASN A CA 1
ATOM 4022 C C . ASN A 1 518 ? 5.744 4.637 -42.941 1.00 88.50 518 ASN A C 1
ATOM 4024 O O . ASN A 1 518 ? 6.759 3.970 -43.091 1.00 88.50 518 ASN A O 1
ATOM 4028 N N . ALA A 1 519 ? 5.742 5.965 -43.108 1.00 88.62 519 ALA A N 1
ATOM 4029 C CA . ALA A 1 519 ? 6.945 6.719 -43.479 1.00 88.62 519 ALA A CA 1
ATOM 4030 C C . ALA A 1 519 ? 8.049 6.665 -42.405 1.00 88.62 519 ALA A C 1
ATOM 4032 O O . ALA A 1 519 ? 9.236 6.727 -42.721 1.00 88.62 519 ALA A O 1
ATOM 4033 N N . LEU A 1 520 ? 7.661 6.561 -41.131 1.00 90.31 520 LEU A N 1
ATOM 4034 C CA . LEU A 1 520 ? 8.589 6.483 -40.002 1.00 90.31 520 LEU A CA 1
ATOM 4035 C C . LEU A 1 520 ? 8.901 5.041 -39.564 1.00 90.31 520 LEU A C 1
ATOM 4037 O O . LEU A 1 520 ? 9.772 4.849 -38.716 1.00 90.31 520 LEU A O 1
ATOM 4041 N N . GLY A 1 521 ? 8.196 4.054 -40.116 1.00 88.25 521 GLY A N 1
ATOM 4042 C CA . GLY A 1 521 ? 8.351 2.640 -39.794 1.00 88.25 521 GLY A CA 1
ATOM 4043 C C . GLY A 1 521 ? 9.450 1.932 -40.586 1.00 88.25 521 GLY A C 1
ATOM 4044 O O . GLY A 1 521 ? 10.237 2.548 -41.307 1.00 88.25 521 GLY A O 1
ATOM 4045 N N . GLU A 1 522 ? 9.489 0.609 -40.435 1.00 84.00 522 GLU A N 1
ATOM 4046 C CA . GLU A 1 522 ? 10.401 -0.280 -41.161 1.00 84.00 522 GLU A CA 1
ATOM 4047 C C . GLU A 1 522 ? 10.166 -0.210 -42.676 1.00 84.00 522 GLU A C 1
ATOM 4049 O O . GLU A 1 522 ? 9.030 -0.270 -43.151 1.00 84.00 522 GLU A O 1
ATOM 4054 N N . SER A 1 523 ? 11.247 -0.109 -43.451 1.00 80.19 523 SER A N 1
ATOM 4055 C CA . SER A 1 523 ? 11.186 -0.143 -44.917 1.00 80.19 523 SER A CA 1
ATOM 4056 C C . SER A 1 523 ? 12.484 -0.707 -45.507 1.00 80.19 523 SER A C 1
ATOM 4058 O O . SER A 1 523 ? 13.499 -0.725 -44.811 1.00 80.19 523 SER A O 1
ATOM 4060 N N . PRO A 1 524 ? 12.516 -1.121 -46.790 1.00 73.12 524 PRO A N 1
ATOM 4061 C CA . PRO A 1 524 ? 13.744 -1.609 -47.428 1.00 73.12 524 PRO A CA 1
ATOM 4062 C C . PRO A 1 524 ? 14.918 -0.615 -47.389 1.00 73.12 524 PRO A C 1
ATOM 4064 O O . PRO A 1 524 ? 16.072 -1.024 -47.457 1.00 73.12 524 PRO A O 1
ATOM 4067 N N . SER A 1 525 ? 14.636 0.688 -47.283 1.00 71.50 525 SER A N 1
ATOM 4068 C CA . SER A 1 525 ? 15.635 1.756 -47.150 1.00 71.50 525 SER A CA 1
ATOM 4069 C C . SER A 1 525 ? 15.926 2.153 -45.697 1.00 71.50 525 SER A C 1
ATOM 4071 O O . SER A 1 525 ? 16.784 3.003 -45.462 1.00 71.50 525 SER A O 1
ATOM 4073 N N . ARG A 1 526 ? 15.225 1.565 -44.719 1.00 76.94 526 ARG A N 1
ATOM 4074 C CA . ARG A 1 526 ? 15.342 1.875 -43.290 1.00 76.94 526 ARG A CA 1
ATOM 4075 C C . ARG A 1 526 ? 15.270 0.589 -42.464 1.00 76.94 526 ARG A C 1
ATOM 4077 O O . ARG A 1 526 ? 14.211 0.221 -41.955 1.00 76.94 526 ARG A O 1
ATOM 4084 N N . ASN A 1 527 ? 16.414 -0.084 -42.354 1.00 80.31 527 ASN A N 1
ATOM 4085 C CA . ASN A 1 527 ? 16.576 -1.242 -41.477 1.00 80.31 527 ASN A CA 1
ATOM 4086 C C . ASN A 1 527 ? 16.539 -0.815 -40.005 1.00 80.31 527 ASN A C 1
ATOM 4088 O O . ASN A 1 527 ? 16.985 0.278 -39.653 1.00 80.31 527 ASN A O 1
ATOM 4092 N N . ILE A 1 528 ? 16.016 -1.689 -39.148 1.00 88.50 528 ILE A N 1
ATOM 4093 C CA . ILE A 1 528 ? 16.040 -1.475 -37.701 1.00 88.50 528 ILE A CA 1
ATOM 4094 C C . ILE A 1 528 ? 17.438 -1.764 -37.180 1.00 88.50 528 ILE A C 1
ATOM 4096 O O . ILE A 1 528 ? 17.973 -2.848 -37.406 1.00 88.50 528 ILE A O 1
ATOM 4100 N N . ASP A 1 529 ? 17.957 -0.832 -36.395 1.00 93.00 529 ASP A N 1
ATOM 4101 C CA . ASP A 1 529 ? 19.033 -1.097 -35.458 1.00 93.00 529 ASP A CA 1
ATOM 4102 C C . ASP A 1 529 ? 18.428 -1.375 -34.072 1.00 93.00 529 ASP A C 1
ATOM 4104 O O . ASP A 1 529 ? 17.921 -0.468 -33.406 1.00 93.00 529 ASP A O 1
ATOM 4108 N N . ILE A 1 530 ? 18.442 -2.641 -33.643 1.00 92.88 530 ILE A N 1
ATOM 4109 C CA . ILE A 1 530 ? 17.926 -3.038 -32.321 1.00 92.88 530 ILE A CA 1
ATOM 4110 C C . ILE A 1 530 ? 18.808 -2.525 -31.172 1.00 92.88 530 ILE A C 1
ATOM 4112 O O . ILE A 1 530 ? 18.352 -2.493 -30.027 1.00 92.88 530 ILE A O 1
ATOM 4116 N N . TYR A 1 531 ? 20.024 -2.065 -31.481 1.00 95.62 531 TYR A N 1
ATOM 4117 C CA . TYR A 1 531 ? 20.968 -1.477 -30.540 1.00 95.62 531 TYR A CA 1
ATOM 4118 C C . TYR A 1 531 ? 20.895 0.052 -30.475 1.00 95.62 531 TYR A C 1
ATOM 4120 O O . TYR A 1 531 ? 21.551 0.656 -29.629 1.00 95.62 531 TYR A O 1
ATOM 4128 N N . ALA A 1 532 ? 20.028 0.704 -31.258 1.00 93.25 532 ALA A N 1
ATOM 4129 C CA . ALA A 1 532 ? 19.934 2.169 -31.326 1.00 93.25 532 ALA A CA 1
ATOM 4130 C C . ALA A 1 532 ? 19.720 2.856 -29.955 1.00 93.25 532 ALA A C 1
ATOM 4132 O O . ALA A 1 532 ? 19.952 4.052 -29.783 1.00 93.25 532 ALA A O 1
ATOM 4133 N N . ASN A 1 533 ? 19.256 2.104 -28.954 1.00 92.56 533 ASN A N 1
ATOM 4134 C CA . ASN A 1 533 ? 19.012 2.563 -27.591 1.00 92.56 533 ASN A CA 1
ATOM 4135 C C . ASN A 1 533 ? 20.130 2.250 -26.574 1.00 92.56 533 ASN A C 1
ATOM 4137 O O . ASN A 1 533 ? 19.930 2.533 -25.386 1.00 92.56 533 ASN A O 1
ATOM 4141 N N . TYR A 1 534 ? 21.261 1.698 -27.020 1.00 96.81 534 TYR A N 1
ATOM 4142 C CA . TYR A 1 534 ? 22.419 1.302 -26.214 1.00 96.81 534 TYR A CA 1
ATOM 4143 C C . TYR A 1 534 ? 23.515 2.385 -26.255 1.00 96.81 534 TYR A C 1
ATOM 4145 O O . TYR A 1 534 ? 23.301 3.481 -25.718 1.00 96.81 534 TYR A O 1
ATOM 4153 N N . ALA A 1 535 ? 24.684 2.118 -26.850 1.00 97.44 535 ALA A N 1
ATOM 4154 C CA . ALA A 1 535 ? 25.860 2.982 -26.760 1.00 97.44 535 ALA A CA 1
ATOM 4155 C C . ALA A 1 535 ? 25.615 4.372 -27.352 1.00 97.44 535 ALA A C 1
ATOM 4157 O O . ALA A 1 535 ? 25.983 5.371 -26.727 1.00 97.44 535 ALA A O 1
ATOM 4158 N N . ALA A 1 536 ? 24.942 4.453 -28.506 1.00 95.44 536 ALA A N 1
ATOM 4159 C CA . ALA A 1 536 ? 24.609 5.722 -29.158 1.00 95.44 536 ALA A CA 1
ATOM 4160 C C . ALA A 1 536 ? 23.833 6.653 -28.210 1.00 95.44 536 ALA A C 1
ATOM 4162 O O . ALA A 1 536 ? 24.286 7.757 -27.903 1.00 95.44 536 ALA A O 1
ATOM 4163 N N . LYS A 1 537 ? 22.735 6.154 -27.629 1.00 94.94 537 LYS A N 1
ATOM 4164 C CA . LYS A 1 537 ? 21.895 6.895 -26.676 1.00 94.94 537 LYS A CA 1
ATOM 4165 C C . LYS A 1 537 ? 22.669 7.351 -25.437 1.00 94.94 537 LYS A C 1
ATOM 4167 O O . LYS A 1 537 ? 22.486 8.482 -24.980 1.00 94.94 537 LYS A O 1
ATOM 4172 N N . VAL A 1 538 ? 23.501 6.478 -24.862 1.00 96.94 538 VAL A N 1
ATOM 4173 C CA . VAL A 1 538 ? 24.312 6.812 -23.678 1.00 96.94 538 VAL A CA 1
ATOM 4174 C C . VAL A 1 538 ? 25.340 7.890 -24.023 1.00 96.94 538 VAL A C 1
ATOM 4176 O O . VAL A 1 538 ? 25.451 8.877 -23.296 1.00 96.94 538 VAL A O 1
ATOM 4179 N N . SER A 1 539 ? 26.042 7.743 -25.149 1.00 97.44 539 SER A N 1
ATOM 4180 C CA . SER A 1 539 ? 27.075 8.674 -25.618 1.00 97.44 539 SER A CA 1
ATOM 4181 C C . SER A 1 539 ? 26.505 10.059 -25.913 1.00 97.44 539 SER A C 1
ATOM 4183 O O . SER A 1 539 ? 27.019 11.063 -25.416 1.00 97.44 539 SER A O 1
ATOM 4185 N N . GLU A 1 540 ? 25.411 10.126 -26.675 1.00 96.06 540 GLU A N 1
ATOM 4186 C CA . GLU A 1 540 ? 24.734 11.379 -27.021 1.00 96.06 540 GLU A CA 1
ATOM 4187 C C . GLU A 1 540 ? 24.254 12.119 -25.779 1.00 96.06 540 GLU A C 1
ATOM 4189 O O . GLU A 1 540 ? 24.500 13.316 -25.623 1.00 96.06 540 GLU A O 1
ATOM 4194 N N . ARG A 1 541 ? 23.611 11.402 -24.853 1.00 95.69 541 ARG A N 1
ATOM 4195 C CA . ARG A 1 541 ? 23.073 12.015 -23.642 1.00 95.69 541 ARG A CA 1
ATOM 4196 C C . ARG A 1 541 ? 24.168 12.441 -22.670 1.00 95.69 541 ARG A C 1
ATOM 4198 O O . ARG A 1 541 ? 24.048 13.499 -22.060 1.00 95.69 541 ARG A O 1
ATOM 4205 N N . TYR A 1 542 ? 25.233 11.657 -22.533 1.00 97.31 542 TYR A N 1
ATOM 4206 C CA . TYR A 1 542 ? 26.384 12.046 -21.721 1.00 97.31 542 TYR A CA 1
ATOM 4207 C C . TYR A 1 542 ? 27.029 13.332 -22.255 1.00 97.31 542 TYR A C 1
ATOM 4209 O O . TYR A 1 542 ? 27.242 14.267 -21.489 1.00 97.31 542 TYR A O 1
ATOM 4217 N N . LYS A 1 543 ? 27.236 13.432 -23.576 1.00 97.12 543 LYS A N 1
ATOM 4218 C CA . LYS A 1 543 ? 27.771 14.644 -24.222 1.00 97.12 543 LYS A CA 1
ATOM 4219 C C . LYS A 1 543 ? 26.840 15.846 -24.062 1.00 97.12 543 LYS A C 1
ATOM 4221 O O . LYS 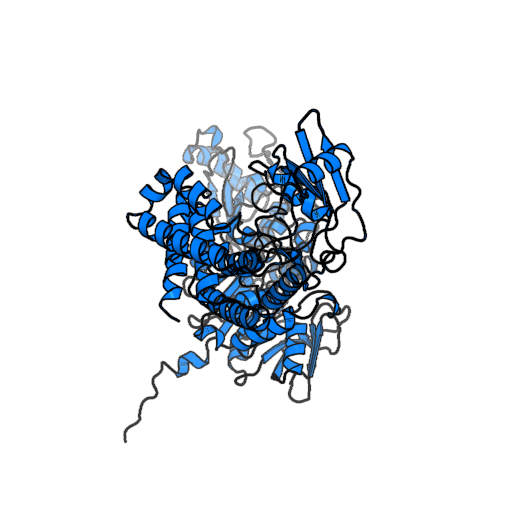A 1 543 ? 27.297 16.921 -23.687 1.00 97.12 543 LYS A O 1
ATOM 4226 N N . ALA A 1 544 ? 25.544 15.667 -24.321 1.00 97.38 544 ALA A N 1
ATOM 4227 C CA . ALA A 1 544 ? 24.556 16.745 -24.261 1.00 97.38 544 ALA A CA 1
ATOM 4228 C C . ALA A 1 544 ? 24.375 17.318 -22.846 1.00 97.38 544 ALA A C 1
ATOM 4230 O O . ALA A 1 544 ? 24.071 18.499 -22.696 1.00 97.38 544 ALA A O 1
ATOM 4231 N N . PHE A 1 545 ? 24.577 16.495 -21.815 1.00 96.81 545 PHE A N 1
ATOM 4232 C CA . PHE A 1 545 ? 24.382 16.873 -20.416 1.00 96.81 545 PHE A CA 1
ATOM 4233 C C . PHE A 1 545 ? 25.667 16.784 -19.584 1.00 96.81 545 PHE A C 1
ATOM 4235 O O . PHE A 1 545 ? 25.587 16.631 -18.369 1.00 96.81 545 PHE A O 1
ATOM 4242 N N . LEU A 1 546 ? 26.849 16.914 -20.198 1.00 96.44 546 LEU A N 1
ATOM 4243 C CA . LEU A 1 546 ? 28.139 16.817 -19.501 1.00 96.44 546 LEU A CA 1
ATOM 4244 C C . LEU A 1 546 ? 28.241 17.694 -18.231 1.00 96.44 546 LEU A C 1
ATOM 4246 O O . LEU A 1 546 ? 28.707 17.169 -17.220 1.00 96.44 546 LEU A O 1
ATOM 4250 N N . PRO A 1 547 ? 27.747 18.955 -18.206 1.00 96.06 547 PRO A N 1
ATOM 4251 C CA . PRO A 1 547 ? 27.739 19.765 -16.982 1.00 96.06 547 PRO A CA 1
ATOM 4252 C C . PRO A 1 547 ? 27.024 19.093 -15.805 1.00 96.06 547 PRO A C 1
ATOM 4254 O O . PRO A 1 547 ? 27.481 19.187 -14.676 1.00 96.06 547 PRO A O 1
ATOM 4257 N N . VAL A 1 548 ? 25.946 18.347 -16.072 1.00 95.12 548 VAL A N 1
ATOM 4258 C CA . VAL A 1 548 ? 25.200 17.629 -15.031 1.00 95.12 548 VAL A CA 1
ATOM 4259 C C . VAL A 1 548 ? 26.045 16.528 -14.395 1.00 95.12 548 VAL A C 1
ATOM 4261 O O . VAL A 1 548 ? 25.908 16.288 -13.204 1.00 95.12 548 VAL A O 1
ATOM 4264 N N . TYR A 1 549 ? 26.893 15.845 -15.165 1.00 96.12 549 TYR A N 1
ATOM 4265 C CA . TYR A 1 549 ? 27.737 14.765 -14.645 1.00 96.12 549 TYR A CA 1
ATOM 4266 C C . TYR A 1 549 ? 28.972 15.289 -13.910 1.00 96.12 549 TYR A C 1
ATOM 4268 O O . TYR A 1 549 ? 29.364 14.690 -12.910 1.00 96.12 549 TYR A O 1
ATOM 4276 N N . LEU A 1 550 ? 29.536 16.416 -14.361 1.00 94.62 550 LEU A N 1
ATOM 4277 C CA . LEU A 1 550 ? 30.631 17.107 -13.670 1.00 94.62 550 LEU A CA 1
ATOM 4278 C C . LEU A 1 550 ? 30.242 17.470 -12.228 1.00 94.62 550 LEU A C 1
ATOM 4280 O O . LEU A 1 550 ? 31.051 17.321 -11.317 1.00 94.62 550 LEU A O 1
ATOM 4284 N N . ASP A 1 551 ? 28.980 17.842 -12.006 1.00 92.75 551 ASP A N 1
ATOM 4285 C CA . ASP A 1 551 ? 28.453 18.177 -10.678 1.00 92.75 551 ASP A CA 1
ATOM 4286 C C . ASP A 1 551 ? 28.268 16.957 -9.743 1.00 92.75 551 ASP A C 1
ATOM 4288 O O . ASP A 1 551 ? 28.016 17.133 -8.549 1.00 92.75 551 ASP A O 1
ATOM 4292 N N . LEU A 1 552 ? 28.354 15.715 -10.245 1.00 89.25 552 LEU A N 1
ATOM 4293 C CA . LEU A 1 552 ? 28.034 14.496 -9.476 1.00 89.25 552 LEU A CA 1
ATOM 4294 C C . LEU A 1 552 ? 29.254 13.773 -8.891 1.00 89.25 552 LEU A C 1
ATOM 4296 O O . LEU A 1 552 ? 29.094 13.011 -7.931 1.00 89.25 552 LEU A O 1
ATOM 4300 N N . GLY A 1 553 ? 30.449 13.994 -9.442 1.00 86.31 553 GLY A N 1
ATOM 4301 C CA . GLY A 1 553 ? 31.709 13.477 -8.900 1.00 86.31 553 GLY A CA 1
ATOM 4302 C C . GLY A 1 553 ? 32.735 13.075 -9.960 1.00 86.31 553 GLY A C 1
ATOM 4303 O O . GLY A 1 553 ? 32.375 12.643 -11.050 1.00 86.31 553 GLY A O 1
ATOM 4304 N N . ASP A 1 554 ? 34.019 13.150 -9.603 1.00 90.75 554 ASP A N 1
ATOM 4305 C CA . ASP A 1 554 ? 35.167 13.023 -10.522 1.00 90.75 554 ASP A CA 1
ATOM 4306 C C . ASP A 1 554 ? 35.273 11.672 -11.261 1.00 90.75 554 ASP A C 1
ATOM 4308 O O . ASP A 1 554 ? 36.007 11.543 -12.239 1.00 90.75 554 ASP A O 1
ATOM 4312 N N . ASP A 1 555 ? 34.554 10.638 -10.814 1.00 94.75 555 ASP A N 1
ATOM 4313 C CA . ASP A 1 555 ? 34.571 9.306 -11.425 1.00 94.75 555 ASP A CA 1
ATOM 4314 C C . ASP A 1 555 ? 33.577 9.132 -12.588 1.00 94.75 555 ASP A C 1
ATOM 4316 O O . ASP A 1 555 ? 33.521 8.050 -13.187 1.00 94.75 555 ASP A O 1
ATOM 4320 N N . HIS A 1 556 ? 32.823 10.179 -12.952 1.00 96.06 556 HIS A N 1
ATOM 4321 C CA . HIS A 1 556 ? 31.786 10.102 -13.987 1.00 96.06 556 HIS A CA 1
ATOM 4322 C C . HIS A 1 556 ? 32.347 9.678 -15.353 1.00 96.06 556 HIS A C 1
ATOM 4324 O O . HIS A 1 556 ? 31.714 8.898 -16.068 1.00 96.06 556 HIS A O 1
ATOM 4330 N N . GLU A 1 557 ? 33.550 10.139 -15.710 1.00 96.75 557 GLU A N 1
ATOM 4331 C CA . GLU A 1 557 ? 34.197 9.825 -16.987 1.00 96.75 557 GLU A CA 1
ATOM 4332 C C . GLU A 1 557 ? 34.642 8.361 -17.046 1.00 96.75 557 GLU A C 1
ATOM 4334 O O . GLU A 1 557 ? 34.434 7.681 -18.055 1.00 96.75 557 GLU A O 1
ATOM 4339 N N . ALA A 1 558 ? 35.188 7.840 -15.944 1.00 96.69 558 ALA A N 1
ATOM 4340 C CA . ALA A 1 558 ? 35.572 6.437 -15.835 1.00 96.69 558 ALA A CA 1
ATOM 4341 C C . ALA A 1 558 ? 34.346 5.512 -15.912 1.00 96.69 558 ALA A C 1
ATOM 4343 O O . ALA A 1 558 ? 34.396 4.461 -16.558 1.00 96.69 558 ALA A O 1
ATOM 4344 N N . ILE A 1 559 ? 33.228 5.913 -15.294 1.00 96.88 559 ILE A N 1
ATOM 4345 C CA . ILE A 1 559 ? 31.951 5.195 -15.377 1.00 96.88 559 ILE A CA 1
ATOM 4346 C C . ILE A 1 559 ? 31.421 5.198 -16.811 1.00 96.88 559 ILE A C 1
ATOM 4348 O O . ILE A 1 559 ? 31.155 4.123 -17.353 1.00 96.88 559 ILE A O 1
ATOM 4352 N N . ALA A 1 560 ? 31.317 6.374 -17.440 1.00 97.75 560 ALA A N 1
ATOM 4353 C CA . ALA A 1 560 ? 30.847 6.509 -18.816 1.00 97.75 560 ALA A CA 1
ATOM 4354 C C . ALA A 1 560 ? 31.698 5.670 -19.778 1.00 97.75 560 ALA A C 1
ATOM 4356 O O . ALA A 1 560 ? 31.153 4.892 -20.559 1.00 97.75 560 ALA A O 1
ATOM 4357 N N . SER A 1 561 ? 33.027 5.758 -19.665 1.00 97.69 561 SER A N 1
ATOM 4358 C CA . SER A 1 561 ? 33.970 5.011 -20.506 1.00 97.69 561 SER A CA 1
ATOM 4359 C C . SER A 1 561 ? 33.812 3.502 -20.345 1.00 97.69 561 SER A C 1
ATOM 4361 O O . SER A 1 561 ? 33.751 2.777 -21.334 1.00 97.69 561 SER A O 1
ATOM 4363 N N . ARG A 1 562 ? 33.685 3.012 -19.104 1.00 97.44 562 ARG A N 1
ATOM 4364 C CA . ARG A 1 562 ? 33.489 1.581 -18.829 1.00 97.44 562 ARG A CA 1
ATOM 4365 C C . ARG A 1 562 ? 32.160 1.063 -19.378 1.00 97.44 562 ARG A C 1
ATOM 4367 O O . ARG A 1 562 ? 32.119 -0.050 -19.897 1.00 97.44 562 ARG A O 1
ATOM 4374 N N . LEU A 1 563 ? 31.083 1.834 -19.228 1.00 98.19 563 LEU A N 1
ATOM 4375 C CA . LEU A 1 563 ? 29.765 1.462 -19.742 1.00 98.19 563 LEU A CA 1
ATOM 4376 C C . LEU A 1 563 ? 29.753 1.477 -21.272 1.00 98.19 563 LEU A C 1
ATOM 4378 O O . LEU A 1 563 ? 29.310 0.505 -21.869 1.00 98.19 563 LEU A O 1
ATOM 4382 N N . LEU A 1 564 ? 30.283 2.527 -21.903 1.00 98.44 564 LEU A N 1
ATOM 4383 C CA . LEU A 1 564 ? 30.349 2.634 -23.362 1.00 98.44 564 LEU A CA 1
ATOM 4384 C C . LEU A 1 564 ? 31.222 1.543 -23.983 1.00 98.44 564 LEU A C 1
ATOM 4386 O O . LEU A 1 564 ? 30.793 0.939 -24.957 1.00 98.44 564 LEU A O 1
ATOM 4390 N N . ALA A 1 565 ? 32.388 1.238 -23.403 1.00 98.12 565 ALA A N 1
ATOM 4391 C CA . ALA A 1 565 ? 33.226 0.132 -23.869 1.00 98.12 565 ALA A CA 1
ATOM 4392 C C . ALA A 1 565 ? 32.459 -1.199 -23.839 1.00 98.12 565 ALA A C 1
ATOM 4394 O O . ALA A 1 565 ? 32.398 -1.897 -24.842 1.00 98.12 565 ALA A O 1
ATOM 4395 N N . PHE A 1 566 ? 31.784 -1.500 -22.722 1.00 97.81 566 PHE A N 1
ATOM 4396 C CA . PHE A 1 566 ? 30.949 -2.697 -22.623 1.00 97.81 566 PHE A CA 1
ATOM 4397 C C . PHE A 1 566 ? 29.819 -2.724 -23.663 1.00 97.81 566 PHE A C 1
ATOM 4399 O O . PHE A 1 566 ? 29.579 -3.774 -24.249 1.00 97.81 566 PHE A O 1
ATOM 4406 N N . LEU A 1 567 ? 29.106 -1.611 -23.870 1.00 98.19 567 LEU A N 1
ATOM 4407 C CA . LEU A 1 567 ? 27.998 -1.564 -24.828 1.00 98.19 567 LEU A CA 1
ATOM 4408 C C . LEU A 1 567 ? 28.505 -1.728 -26.264 1.00 98.19 567 LEU A C 1
ATOM 4410 O O . LEU A 1 567 ? 27.893 -2.461 -27.024 1.00 98.19 567 LEU A O 1
ATOM 4414 N N . HIS A 1 568 ? 29.642 -1.125 -26.613 1.00 98.25 568 HIS A N 1
ATOM 4415 C CA . HIS A 1 568 ? 30.260 -1.317 -27.924 1.00 98.25 568 HIS A CA 1
ATOM 4416 C C . HIS A 1 568 ? 30.693 -2.766 -28.158 1.00 98.25 568 HIS A C 1
ATOM 4418 O O . HIS A 1 568 ? 30.421 -3.293 -29.230 1.00 98.25 568 HIS A O 1
ATOM 4424 N N . ASP A 1 569 ? 31.293 -3.427 -27.163 1.00 97.19 569 ASP A N 1
ATOM 4425 C CA . ASP A 1 569 ? 31.615 -4.858 -27.256 1.00 97.19 569 ASP A CA 1
ATOM 4426 C C . ASP A 1 569 ? 30.332 -5.698 -27.393 1.00 97.19 569 ASP A C 1
ATOM 4428 O O . ASP A 1 569 ? 30.252 -6.607 -28.211 1.00 97.19 569 ASP A O 1
ATOM 4432 N N . PHE A 1 570 ? 29.292 -5.371 -26.618 1.00 96.06 570 PHE A N 1
ATOM 4433 C CA . PHE A 1 570 ? 27.996 -6.053 -26.662 1.00 96.06 570 PHE A CA 1
ATOM 4434 C C . PHE A 1 570 ? 27.315 -5.950 -28.036 1.00 96.06 570 PHE A C 1
ATOM 4436 O O . PHE A 1 570 ? 26.763 -6.937 -28.521 1.00 96.06 570 PHE A O 1
ATOM 4443 N N . GLU A 1 571 ? 27.376 -4.769 -28.649 1.00 96.19 571 GLU A N 1
ATOM 4444 C CA . GLU A 1 571 ? 26.865 -4.485 -29.992 1.00 96.19 571 GLU A CA 1
ATOM 4445 C C . GLU A 1 571 ? 27.704 -5.171 -31.079 1.00 96.19 571 GLU A C 1
ATOM 4447 O O . GLU A 1 571 ? 27.152 -5.783 -31.991 1.00 96.19 571 GLU A O 1
ATOM 4452 N N . ALA A 1 572 ? 29.036 -5.102 -30.979 1.00 96.50 572 ALA A N 1
ATOM 4453 C CA . ALA A 1 572 ? 29.955 -5.679 -31.961 1.00 96.50 572 ALA A CA 1
ATOM 4454 C C . ALA A 1 572 ? 29.904 -7.215 -31.996 1.00 96.50 572 ALA A C 1
ATOM 4456 O O . ALA A 1 572 ? 30.025 -7.806 -33.070 1.00 96.50 572 ALA A O 1
ATOM 4457 N N . ASP A 1 573 ? 29.692 -7.844 -30.839 1.00 95.25 573 ASP A N 1
ATOM 4458 C CA . ASP A 1 573 ? 29.574 -9.298 -30.691 1.00 95.25 573 ASP A CA 1
ATOM 4459 C C . ASP A 1 573 ? 28.155 -9.832 -30.995 1.00 95.25 573 ASP A C 1
ATOM 4461 O O . ASP A 1 573 ? 27.906 -11.026 -30.833 1.00 95.25 573 ASP A O 1
ATOM 4465 N N . ASP A 1 574 ? 27.219 -8.962 -31.393 1.00 94.38 574 ASP A N 1
ATOM 4466 C CA . ASP A 1 574 ? 25.803 -9.264 -31.651 1.00 94.38 574 ASP A CA 1
ATOM 4467 C C . ASP A 1 574 ? 25.106 -10.042 -30.513 1.00 94.38 574 ASP A C 1
ATOM 4469 O O . ASP A 1 574 ? 24.482 -11.088 -30.706 1.00 94.38 574 ASP A O 1
ATOM 4473 N N . ARG A 1 575 ? 25.249 -9.548 -29.276 1.00 94.69 575 ARG A N 1
ATOM 4474 C CA . ARG A 1 575 ? 24.801 -10.250 -28.057 1.00 94.69 575 ARG A CA 1
ATOM 4475 C C . ARG A 1 575 ? 23.344 -9.992 -27.657 1.00 94.69 575 ARG A C 1
ATOM 4477 O O . ARG A 1 575 ? 22.918 -10.486 -26.609 1.00 94.69 575 ARG A O 1
ATOM 4484 N N . ALA A 1 576 ? 22.581 -9.229 -28.439 1.00 94.50 576 ALA A N 1
ATOM 4485 C CA . ALA A 1 576 ? 21.158 -9.018 -28.189 1.00 94.50 576 ALA A CA 1
ATOM 4486 C C . ALA A 1 576 ? 20.351 -10.314 -28.314 1.00 94.50 576 ALA A C 1
ATOM 4488 O O . ALA A 1 576 ? 20.641 -11.196 -29.123 1.00 94.50 576 ALA A O 1
ATOM 4489 N N . GLN A 1 577 ? 19.246 -10.384 -27.575 1.00 95.31 577 GLN A N 1
ATOM 4490 C CA . GLN A 1 577 ? 18.228 -11.405 -27.768 1.00 95.31 577 GLN A CA 1
ATOM 4491 C C . GLN A 1 577 ? 17.064 -10.801 -28.559 1.00 95.31 577 GLN A C 1
ATOM 4493 O O . GLN A 1 577 ? 16.101 -10.280 -27.990 1.00 95.31 577 GLN A O 1
ATOM 4498 N N . ALA A 1 578 ? 17.171 -10.853 -29.888 1.00 95.44 578 ALA A N 1
ATOM 4499 C CA . ALA A 1 578 ? 16.185 -10.272 -30.792 1.00 95.44 578 ALA A CA 1
ATOM 4500 C C . ALA A 1 578 ? 14.777 -10.860 -30.576 1.00 95.44 578 ALA A C 1
ATOM 4502 O O . ALA A 1 578 ? 14.585 -12.077 -30.591 1.00 95.44 578 ALA A O 1
ATOM 4503 N N . ALA A 1 579 ? 13.788 -9.980 -30.434 1.00 96.38 579 ALA A N 1
ATOM 4504 C CA . ALA A 1 579 ? 12.375 -10.317 -30.304 1.00 96.38 579 ALA A CA 1
ATOM 4505 C C . ALA A 1 579 ? 11.538 -9.584 -31.362 1.00 96.38 579 ALA A C 1
ATOM 4507 O O . ALA A 1 579 ? 11.843 -8.451 -31.759 1.00 96.38 579 ALA A O 1
ATOM 4508 N N . HIS A 1 580 ? 10.454 -10.223 -31.811 1.00 95.75 580 HIS A N 1
ATOM 4509 C CA . HIS A 1 580 ? 9.489 -9.595 -32.720 1.00 95.75 580 HIS A CA 1
ATOM 4510 C C . HIS A 1 580 ? 8.730 -8.448 -32.050 1.00 95.75 580 HIS A C 1
ATOM 4512 O O . HIS A 1 580 ? 8.363 -7.481 -32.719 1.00 95.75 580 HIS A O 1
ATOM 4518 N N . VAL A 1 581 ? 8.532 -8.549 -30.735 1.00 97.38 581 VAL A N 1
ATOM 4519 C CA . VAL A 1 581 ? 7.905 -7.521 -29.913 1.00 97.38 581 VAL A CA 1
ATOM 4520 C C . VAL A 1 581 ? 8.704 -7.335 -28.630 1.00 97.38 581 VAL A C 1
ATOM 4522 O O . VAL A 1 581 ? 9.002 -8.302 -27.931 1.00 97.38 581 VAL A O 1
ATOM 4525 N N . ILE A 1 582 ? 9.000 -6.085 -28.296 1.00 98.00 582 ILE A N 1
ATOM 4526 C CA . ILE A 1 582 ? 9.406 -5.667 -26.954 1.00 98.00 582 ILE A CA 1
ATOM 4527 C C . ILE A 1 582 ? 8.475 -4.560 -26.462 1.00 98.00 582 ILE A C 1
ATOM 4529 O O . ILE A 1 582 ? 7.903 -3.810 -27.256 1.00 98.00 582 ILE A O 1
ATOM 4533 N N . HIS A 1 583 ? 8.350 -4.410 -25.150 1.00 98.19 583 HIS A N 1
ATOM 4534 C CA . HIS A 1 583 ? 7.685 -3.260 -24.546 1.00 98.19 583 HIS A CA 1
ATOM 4535 C C . HIS A 1 583 ? 8.526 -1.984 -24.703 1.00 98.19 583 HIS A C 1
ATOM 4537 O O . HIS A 1 583 ? 8.004 -0.900 -24.988 1.00 98.19 583 HIS A O 1
ATOM 4543 N N . GLY A 1 584 ? 9.839 -2.101 -24.491 1.00 96.56 584 GLY A N 1
ATOM 4544 C CA . GLY A 1 584 ? 10.831 -1.027 -24.584 1.00 96.56 584 GLY A CA 1
ATOM 4545 C C . GLY A 1 584 ? 10.958 -0.126 -23.349 1.00 96.56 584 GLY A C 1
ATOM 4546 O O . GLY A 1 584 ? 11.853 0.724 -23.320 1.00 96.56 584 GLY A O 1
ATOM 4547 N N . ASP A 1 585 ? 10.080 -0.289 -22.353 1.00 96.88 585 ASP A N 1
ATOM 4548 C CA . ASP A 1 585 ? 10.160 0.370 -21.036 1.00 96.88 585 ASP A CA 1
ATOM 4549 C C . ASP A 1 585 ? 9.313 -0.335 -19.945 1.00 96.88 585 ASP A C 1
ATOM 4551 O O . ASP A 1 585 ? 8.484 0.307 -19.299 1.00 96.88 585 ASP A O 1
ATOM 4555 N N . PRO A 1 586 ? 9.462 -1.657 -19.723 1.00 98.06 586 PRO A N 1
ATOM 4556 C CA . PRO A 1 586 ? 8.691 -2.391 -18.722 1.00 98.06 586 PRO A CA 1
ATOM 4557 C C . PRO A 1 586 ? 9.298 -2.195 -17.321 1.00 98.06 586 PRO A C 1
ATOM 4559 O O . PRO A 1 586 ? 9.712 -3.145 -16.656 1.00 98.06 586 PRO A O 1
ATOM 4562 N N . VAL A 1 587 ? 9.414 -0.944 -16.876 1.00 97.75 587 VAL A N 1
ATOM 4563 C CA . VAL A 1 587 ? 9.591 -0.640 -15.449 1.00 97.75 587 VAL A CA 1
ATOM 4564 C C . VAL A 1 587 ? 8.269 -0.892 -14.723 1.00 97.75 587 VAL A C 1
ATOM 4566 O O . VAL A 1 587 ? 7.195 -0.849 -15.323 1.00 97.75 587 VAL A O 1
ATOM 4569 N N . PHE A 1 588 ? 8.308 -1.133 -13.415 1.00 98.12 588 PHE A N 1
ATOM 4570 C CA . PHE A 1 588 ? 7.112 -1.484 -12.640 1.00 98.12 588 PHE A CA 1
ATOM 4571 C C . PHE A 1 588 ? 6.010 -0.408 -12.638 1.00 98.12 588 PHE A C 1
ATOM 4573 O O . PHE A 1 588 ? 4.842 -0.736 -12.403 1.00 98.12 588 PHE A O 1
ATOM 4580 N N . SER A 1 589 ? 6.329 0.854 -12.942 1.00 95.19 589 SER A N 1
ATOM 4581 C CA . SER A 1 589 ? 5.324 1.920 -13.081 1.00 95.19 589 SER A CA 1
ATOM 4582 C C . SER A 1 589 ? 4.457 1.751 -14.326 1.00 95.19 589 SER A C 1
ATOM 4584 O O . SER A 1 589 ? 3.327 2.234 -14.356 1.00 95.19 589 SER A O 1
ATOM 4586 N N . ASN A 1 590 ? 4.967 1.012 -15.311 1.00 96.88 590 ASN A N 1
ATOM 4587 C CA . ASN A 1 590 ? 4.381 0.821 -16.633 1.00 96.88 590 ASN A CA 1
ATOM 4588 C C . ASN A 1 590 ? 3.643 -0.523 -16.746 1.00 96.88 590 ASN A C 1
ATOM 4590 O O . ASN A 1 590 ? 3.319 -0.992 -17.834 1.00 96.88 590 ASN A O 1
ATOM 4594 N N . ALA A 1 591 ? 3.327 -1.148 -15.611 1.00 97.25 591 ALA A N 1
ATOM 4595 C CA . ALA A 1 591 ? 2.477 -2.325 -15.561 1.00 97.25 591 ALA A CA 1
ATOM 4596 C C . ALA A 1 591 ? 1.496 -2.255 -14.399 1.00 97.25 591 ALA A C 1
ATOM 4598 O O . ALA A 1 591 ? 1.844 -1.874 -13.280 1.00 97.25 591 ALA A O 1
ATOM 4599 N N . LEU A 1 592 ? 0.271 -2.685 -14.668 1.00 96.19 592 LEU A N 1
ATOM 4600 C CA . LEU A 1 592 ? -0.838 -2.740 -13.732 1.00 96.19 592 LEU A CA 1
ATOM 4601 C C . LEU A 1 592 ? -1.143 -4.191 -13.372 1.00 96.19 592 LEU A C 1
ATOM 4603 O O . LEU A 1 592 ? -1.225 -5.059 -14.240 1.00 96.19 592 LEU A O 1
ATOM 4607 N N . PHE A 1 593 ? -1.380 -4.435 -12.089 1.00 94.56 593 PHE A N 1
ATOM 4608 C CA . PHE A 1 593 ? -1.960 -5.670 -11.586 1.00 94.56 593 PHE A CA 1
ATOM 4609 C C . PHE A 1 593 ? -3.452 -5.464 -11.330 1.00 94.56 593 PHE A C 1
ATOM 4611 O O . PHE A 1 593 ? -3.855 -4.582 -10.562 1.00 94.56 593 PHE A O 1
ATOM 4618 N N . THR A 1 594 ? -4.285 -6.254 -11.999 1.00 90.94 594 THR A N 1
ATOM 4619 C CA . THR A 1 594 ? -5.743 -6.103 -11.940 1.00 90.94 594 THR A CA 1
ATOM 4620 C C . THR A 1 594 ? -6.350 -6.892 -10.778 1.00 90.94 594 THR A C 1
ATOM 4622 O O . THR A 1 594 ? -5.726 -7.771 -10.177 1.00 90.94 594 THR A O 1
ATOM 4625 N N . LYS A 1 595 ? -7.624 -6.620 -10.468 1.00 82.19 595 LYS A N 1
ATOM 4626 C CA . LYS A 1 595 ? -8.385 -7.412 -9.483 1.00 82.19 595 LYS A CA 1
ATOM 4627 C C . LYS A 1 595 ? -8.534 -8.882 -9.888 1.00 82.19 595 LYS A C 1
ATOM 4629 O O . LYS A 1 595 ? -8.632 -9.733 -9.015 1.00 82.19 595 LYS A O 1
ATOM 4634 N N . ASP A 1 596 ? -8.475 -9.189 -11.179 1.00 82.81 596 ASP A N 1
ATOM 4635 C CA . ASP A 1 596 ? -8.554 -10.558 -11.695 1.00 82.81 596 ASP A CA 1
ATOM 4636 C C . ASP A 1 596 ? -7.196 -11.285 -11.679 1.00 82.81 596 ASP A C 1
ATOM 4638 O O . ASP A 1 596 ? -7.056 -12.360 -12.260 1.00 82.81 596 ASP A O 1
ATOM 4642 N N . ASN A 1 597 ? -6.194 -10.722 -10.993 1.00 87.75 597 ASN A N 1
ATOM 4643 C CA . ASN A 1 597 ? -4.826 -11.227 -10.932 1.00 87.75 597 ASN A CA 1
ATOM 4644 C C . ASN A 1 597 ? -4.138 -11.324 -12.310 1.00 87.75 597 ASN A C 1
ATOM 4646 O O . ASN A 1 597 ? -3.289 -12.197 -12.512 1.00 87.75 597 ASN A O 1
ATOM 4650 N N . THR A 1 598 ? -4.481 -10.427 -13.239 1.00 91.69 598 THR A N 1
ATOM 4651 C CA . THR A 1 598 ? -3.811 -10.299 -14.543 1.00 91.69 598 THR A CA 1
ATOM 4652 C C . THR A 1 598 ? -2.824 -9.136 -14.548 1.00 91.69 598 THR A C 1
ATOM 4654 O O . THR A 1 598 ? -2.935 -8.208 -13.742 1.00 91.69 598 THR A O 1
ATOM 4657 N N . VAL A 1 599 ? -1.853 -9.199 -15.460 1.00 97.19 599 VAL A N 1
ATOM 4658 C CA . VAL A 1 599 ? -0.865 -8.141 -15.691 1.00 97.19 599 VAL A CA 1
ATOM 4659 C C . VAL A 1 599 ? -1.199 -7.454 -17.000 1.00 97.19 599 VAL A C 1
ATOM 4661 O O . VAL A 1 599 ? -1.380 -8.124 -18.014 1.00 97.19 599 VAL A O 1
ATOM 4664 N N . VAL A 1 600 ? -1.286 -6.129 -16.961 1.00 97.56 600 VAL A N 1
ATOM 4665 C CA . VAL A 1 600 ? -1.526 -5.304 -18.142 1.00 97.56 600 VAL A CA 1
ATOM 4666 C C . VAL A 1 600 ? -0.441 -4.245 -18.231 1.00 97.56 600 VAL A C 1
ATOM 4668 O O . VAL A 1 600 ? -0.275 -3.443 -17.312 1.00 97.56 600 VAL A O 1
ATOM 4671 N N . PHE A 1 601 ? 0.293 -4.253 -19.333 1.00 97.69 601 PHE A N 1
ATOM 4672 C CA . PHE A 1 601 ? 1.353 -3.304 -19.631 1.00 97.69 601 PHE A CA 1
ATOM 4673 C C . PHE A 1 601 ? 0.798 -2.041 -20.282 1.00 97.69 601 PHE A C 1
ATOM 4675 O O . PHE A 1 601 ? -0.149 -2.088 -21.068 1.00 97.69 601 PHE A O 1
ATOM 4682 N N . ILE A 1 602 ? 1.387 -0.901 -19.947 1.00 93.38 602 ILE A N 1
ATOM 4683 C CA . ILE A 1 602 ? 1.010 0.425 -20.439 1.00 93.38 602 ILE A CA 1
ATOM 4684 C C . ILE A 1 602 ? 2.277 1.215 -20.765 1.00 93.38 602 ILE A C 1
ATOM 4686 O O . ILE A 1 602 ? 3.355 0.858 -20.322 1.00 93.38 602 ILE A O 1
ATOM 4690 N N . ASP A 1 603 ? 2.149 2.323 -21.491 1.00 90.56 603 ASP A N 1
ATOM 4691 C CA . ASP A 1 603 ? 3.290 3.211 -21.772 1.00 90.56 603 ASP A CA 1
ATOM 4692 C C . ASP A 1 603 ? 4.439 2.514 -22.531 1.00 90.56 603 ASP A C 1
ATOM 4694 O O . ASP A 1 603 ? 5.616 2.556 -22.180 1.00 90.56 603 ASP A O 1
ATOM 4698 N N . VAL A 1 604 ? 4.058 1.829 -23.607 1.00 94.56 604 VAL A N 1
ATOM 4699 C CA . VAL A 1 604 ? 4.964 1.151 -24.541 1.00 94.56 604 VAL A CA 1
ATOM 4700 C C . VAL A 1 604 ? 5.757 2.141 -25.389 1.00 94.56 604 VAL A C 1
ATOM 4702 O O . VAL A 1 604 ? 5.273 3.215 -25.756 1.00 94.56 604 VAL A O 1
ATOM 4705 N N . ARG A 1 605 ? 6.975 1.752 -25.777 1.00 93.56 605 ARG A N 1
ATOM 4706 C CA . ARG A 1 605 ? 7.873 2.639 -26.525 1.00 93.56 605 ARG A CA 1
ATOM 4707 C C . ARG A 1 605 ? 7.613 2.649 -28.032 1.00 93.56 605 ARG A C 1
ATOM 4709 O O . ARG A 1 605 ? 7.627 3.717 -28.640 1.00 93.56 605 ARG A O 1
ATOM 4716 N N . GLY A 1 606 ? 7.434 1.473 -28.640 1.00 94.38 606 GLY A N 1
ATOM 4717 C CA . GLY A 1 606 ? 7.135 1.303 -30.073 1.00 94.38 606 GLY A CA 1
ATOM 4718 C C . GLY A 1 606 ? 8.134 1.945 -31.051 1.00 94.38 606 GLY A C 1
ATOM 4719 O O . GLY A 1 606 ? 7.737 2.381 -32.135 1.00 94.38 606 GLY A O 1
ATOM 4720 N N . ARG A 1 607 ? 9.412 2.076 -30.661 1.00 94.50 607 ARG A N 1
ATOM 4721 C CA . ARG A 1 607 ? 10.488 2.613 -31.513 1.00 94.50 607 ARG A CA 1
ATOM 4722 C C . ARG A 1 607 ? 11.897 2.211 -31.068 1.00 94.50 607 ARG A C 1
ATOM 4724 O O . ARG A 1 607 ? 12.166 2.122 -29.866 1.00 94.50 607 ARG A O 1
ATOM 4731 N N . GLN A 1 608 ? 12.804 2.098 -32.038 1.00 93.62 608 GLN A N 1
ATOM 4732 C CA . GLN A 1 608 ? 14.255 1.963 -31.857 1.00 93.62 608 GLN A CA 1
ATOM 4733 C C . GLN A 1 608 ? 14.954 3.126 -32.567 1.00 93.62 608 GLN A C 1
ATOM 4735 O O . GLN A 1 608 ? 14.801 3.294 -33.777 1.00 93.62 608 GLN A O 1
ATOM 4740 N N . GLY A 1 609 ? 15.660 3.975 -31.812 1.00 89.94 609 GLY A N 1
ATOM 4741 C CA . GLY A 1 609 ? 16.134 5.261 -32.331 1.00 89.94 609 GLY A CA 1
ATOM 4742 C C . GLY A 1 609 ? 14.977 6.064 -32.938 1.00 89.94 609 GLY A C 1
ATOM 4743 O O . GLY A 1 609 ? 13.952 6.280 -32.281 1.00 89.94 609 GLY A O 1
ATOM 4744 N N . ASP A 1 610 ? 15.118 6.425 -34.212 1.00 89.44 610 ASP A N 1
ATOM 4745 C CA . ASP A 1 610 ? 14.115 7.174 -34.978 1.00 89.44 610 ASP A CA 1
ATOM 4746 C C . ASP A 1 610 ? 13.157 6.290 -35.802 1.00 89.44 610 ASP A C 1
ATOM 4748 O O . ASP A 1 610 ? 12.344 6.818 -36.569 1.00 89.44 610 ASP A O 1
ATOM 4752 N N . VAL A 1 611 ? 13.262 4.960 -35.694 1.00 93.50 611 VAL A N 1
ATOM 4753 C CA . VAL A 1 611 ? 12.448 3.993 -36.451 1.00 93.50 611 VAL A CA 1
ATOM 4754 C C . VAL A 1 611 ? 11.288 3.499 -35.591 1.00 93.50 611 VAL A C 1
ATOM 4756 O O . VAL A 1 611 ? 11.502 2.972 -34.498 1.00 93.50 611 VAL A O 1
ATOM 4759 N N . LEU A 1 612 ? 10.053 3.634 -36.084 1.00 94.88 612 LEU A N 1
ATOM 4760 C CA . LEU A 1 612 ? 8.878 3.026 -35.452 1.00 94.88 612 LEU A CA 1
ATOM 4761 C C . LEU A 1 612 ? 8.886 1.516 -35.704 1.00 94.88 612 LEU A C 1
ATOM 4763 O O . LEU A 1 612 ? 8.908 1.066 -36.848 1.00 94.88 612 LEU A O 1
ATOM 4767 N N . THR A 1 613 ? 8.872 0.729 -34.634 1.00 94.50 613 THR A N 1
ATOM 4768 C CA . THR A 1 613 ? 8.907 -0.734 -34.715 1.00 94.50 613 THR A CA 1
ATOM 4769 C C . THR A 1 613 ? 8.412 -1.358 -33.411 1.00 94.50 613 THR A C 1
ATOM 4771 O O . THR A 1 613 ? 8.461 -0.730 -32.352 1.00 94.50 613 THR A O 1
ATOM 4774 N N . LEU A 1 614 ? 7.934 -2.600 -33.493 1.00 94.81 614 LEU A N 1
ATOM 4775 C CA . LEU A 1 614 ? 7.677 -3.448 -32.326 1.00 94.81 614 LEU A CA 1
ATOM 4776 C C . LEU A 1 614 ? 8.944 -4.191 -31.877 1.00 94.81 614 LEU A C 1
ATOM 4778 O O . LEU A 1 614 ? 9.042 -4.597 -30.723 1.00 94.81 614 LEU A O 1
ATOM 4782 N N . ARG A 1 615 ? 9.904 -4.370 -32.788 1.00 96.00 615 ARG A N 1
ATOM 4783 C CA . ARG A 1 615 ? 11.060 -5.249 -32.629 1.00 96.00 615 ARG A CA 1
ATOM 4784 C C . ARG A 1 615 ? 12.129 -4.610 -31.750 1.00 96.00 615 ARG A C 1
ATOM 4786 O O . ARG A 1 615 ? 12.266 -3.386 -31.663 1.00 96.00 615 ARG A O 1
ATOM 4793 N N . GLY A 1 616 ? 12.936 -5.450 -31.123 1.00 96.06 616 GLY A N 1
ATOM 4794 C CA . GLY A 1 616 ? 14.053 -4.988 -30.313 1.00 96.06 616 GLY A CA 1
ATOM 4795 C C . GLY A 1 616 ? 14.766 -6.117 -29.595 1.00 96.06 616 GLY A C 1
ATOM 4796 O O . GLY A 1 616 ? 14.587 -7.284 -29.931 1.00 96.06 616 GLY A O 1
ATOM 4797 N N . ASP A 1 617 ? 15.568 -5.744 -28.605 1.00 97.19 617 ASP A N 1
ATOM 4798 C CA . ASP A 1 617 ? 16.284 -6.672 -27.737 1.00 97.19 617 ASP A CA 1
ATOM 4799 C C . ASP A 1 617 ? 15.500 -6.926 -26.439 1.00 97.19 617 ASP A C 1
ATOM 4801 O O . ASP A 1 617 ? 15.259 -6.001 -25.658 1.00 97.19 617 ASP A O 1
ATOM 4805 N N . ALA A 1 618 ? 15.137 -8.184 -26.183 1.00 98.00 618 ALA A N 1
ATOM 4806 C CA . ALA A 1 618 ? 14.471 -8.600 -24.949 1.00 98.00 618 ALA A CA 1
ATOM 4807 C C . ALA A 1 618 ? 15.322 -8.331 -23.691 1.00 98.00 618 ALA A C 1
ATOM 4809 O O . ALA A 1 618 ? 14.778 -8.138 -22.599 1.00 98.00 618 ALA A O 1
ATOM 4810 N N . LEU A 1 619 ? 16.654 -8.282 -23.820 1.00 97.88 619 LEU A N 1
ATOM 4811 C CA . LEU A 1 619 ? 17.552 -7.976 -22.702 1.00 97.88 619 LEU A CA 1
ATOM 4812 C C . LEU A 1 619 ? 17.429 -6.516 -22.248 1.00 97.88 619 LEU A C 1
ATOM 4814 O O . LEU A 1 619 ? 17.603 -6.237 -21.059 1.00 97.88 619 LEU A O 1
ATOM 4818 N N . TYR A 1 620 ? 17.047 -5.600 -23.145 1.00 98.06 620 TYR A N 1
ATOM 4819 C CA . TYR A 1 620 ? 16.750 -4.208 -22.796 1.00 98.06 620 TYR A CA 1
ATOM 4820 C C . TYR A 1 620 ? 15.568 -4.123 -21.826 1.00 98.06 620 TYR A C 1
ATOM 4822 O O . TYR A 1 620 ? 15.626 -3.440 -20.802 1.00 98.06 620 TYR A O 1
ATOM 4830 N N . ASP A 1 621 ? 14.508 -4.872 -22.124 1.00 98.62 621 ASP A N 1
ATOM 4831 C CA . ASP A 1 621 ? 13.306 -4.958 -21.302 1.00 98.62 621 ASP A CA 1
ATOM 4832 C C . ASP A 1 621 ? 13.600 -5.621 -19.954 1.00 98.62 621 ASP A C 1
ATOM 4834 O O . ASP A 1 621 ? 13.223 -5.095 -18.907 1.00 98.62 621 ASP A O 1
ATOM 4838 N N . LEU A 1 622 ? 14.359 -6.720 -19.934 1.00 98.62 622 LEU A N 1
ATOM 4839 C CA . LEU A 1 622 ? 14.787 -7.340 -18.677 1.00 98.62 622 LEU A CA 1
ATOM 4840 C C . LEU A 1 622 ? 15.650 -6.402 -17.821 1.00 98.62 622 LEU A C 1
ATOM 4842 O O . LEU A 1 622 ? 15.504 -6.395 -16.598 1.00 98.62 622 LEU A O 1
ATOM 4846 N N . ALA A 1 623 ? 16.510 -5.584 -18.433 1.00 98.50 623 ALA A N 1
ATOM 4847 C CA . ALA A 1 623 ? 17.308 -4.594 -17.714 1.00 98.50 623 ALA A CA 1
ATOM 4848 C C . ALA A 1 623 ? 16.431 -3.497 -17.086 1.00 98.50 623 ALA A C 1
ATOM 4850 O O . ALA A 1 623 ? 16.720 -3.029 -15.985 1.00 98.50 623 ALA A O 1
ATOM 4851 N N . LYS A 1 624 ? 15.314 -3.130 -17.726 1.00 98.50 624 LYS A N 1
ATOM 4852 C CA . LYS A 1 624 ? 14.302 -2.217 -17.164 1.00 98.50 624 LYS A CA 1
ATOM 4853 C C . LYS A 1 624 ? 13.542 -2.822 -15.986 1.00 98.50 624 LYS A C 1
ATOM 4855 O O . LYS A 1 624 ? 13.303 -2.138 -14.993 1.00 98.50 624 LYS A O 1
ATOM 4860 N N . VAL A 1 625 ? 13.236 -4.114 -16.038 1.00 98.69 625 VAL A N 1
ATOM 4861 C CA . VAL A 1 625 ? 12.675 -4.824 -14.878 1.00 98.69 625 VAL A CA 1
ATOM 4862 C C . VAL A 1 625 ? 13.689 -4.876 -13.738 1.00 98.69 625 VAL A C 1
ATOM 4864 O O . VAL A 1 625 ? 13.355 -4.590 -12.587 1.00 98.69 625 VAL A O 1
ATOM 4867 N N . TYR A 1 626 ? 14.948 -5.195 -14.051 1.00 98.44 626 TYR A N 1
ATOM 4868 C CA . TYR A 1 626 ? 16.006 -5.220 -13.048 1.00 98.44 626 TYR A CA 1
ATOM 4869 C C . TYR A 1 626 ? 16.231 -3.832 -12.444 1.00 98.44 626 TYR A C 1
ATOM 4871 O O . TYR A 1 626 ? 16.390 -3.741 -11.234 1.00 98.44 626 TYR A O 1
ATOM 4879 N N . GLN A 1 627 ? 16.133 -2.755 -13.234 1.00 97.62 627 GLN A N 1
ATOM 4880 C CA . GLN A 1 627 ? 16.162 -1.366 -12.759 1.00 97.62 627 GLN A CA 1
ATOM 4881 C C . GLN A 1 627 ? 15.140 -1.128 -11.633 1.00 97.62 627 GLN A C 1
ATOM 4883 O O . GLN A 1 627 ? 15.510 -0.610 -10.577 1.00 97.62 627 GLN A O 1
ATOM 4888 N N . SER A 1 628 ? 13.887 -1.557 -11.816 1.00 97.81 628 SER A N 1
ATOM 4889 C CA . SER A 1 628 ? 12.854 -1.531 -10.767 1.00 97.81 628 SER A CA 1
ATOM 4890 C C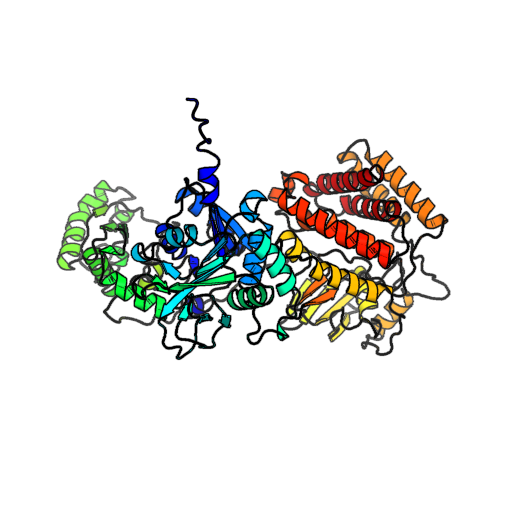 . SER A 1 628 ? 13.270 -2.302 -9.513 1.00 97.81 628 SER A C 1
ATOM 4892 O O . SER A 1 628 ? 13.211 -1.784 -8.394 1.00 97.81 628 SER A O 1
ATOM 4894 N N . LEU A 1 629 ? 13.818 -3.503 -9.698 1.00 97.38 629 LEU A N 1
ATOM 4895 C CA . LEU A 1 629 ? 14.321 -4.353 -8.614 1.00 97.38 629 LEU A CA 1
ATOM 4896 C C . LEU A 1 629 ? 15.582 -3.812 -7.912 1.00 97.38 629 LEU A C 1
ATOM 4898 O O . LEU A 1 629 ? 15.968 -4.356 -6.878 1.00 97.38 629 LEU A O 1
ATOM 4902 N N . GLN A 1 630 ? 16.211 -2.744 -8.413 1.00 94.88 630 GLN A N 1
ATOM 4903 C CA . GLN A 1 630 ? 17.290 -2.019 -7.720 1.00 94.88 630 GLN A CA 1
ATOM 4904 C C . GLN A 1 630 ? 16.775 -0.896 -6.806 1.00 94.88 630 GLN A C 1
ATOM 4906 O O . GLN A 1 630 ? 17.569 -0.160 -6.224 1.00 94.88 630 GLN A O 1
ATOM 4911 N N . GLY A 1 631 ? 15.454 -0.757 -6.670 1.00 92.94 631 GLY A N 1
ATOM 4912 C CA . GLY A 1 631 ? 14.826 0.257 -5.826 1.00 92.94 631 GLY A CA 1
ATOM 4913 C C . GLY A 1 631 ? 14.455 1.549 -6.560 1.00 92.94 631 GLY A C 1
ATOM 4914 O O . GLY A 1 631 ? 14.133 2.541 -5.911 1.00 92.94 631 GLY A O 1
ATOM 4915 N N . TYR A 1 632 ? 14.460 1.542 -7.898 1.00 92.62 632 TYR A N 1
ATOM 4916 C CA . TYR A 1 632 ? 14.046 2.683 -8.729 1.00 92.62 632 TYR A CA 1
ATOM 4917 C C . TYR A 1 632 ? 12.655 3.214 -8.360 1.00 92.62 632 TYR A C 1
ATOM 4919 O O . TYR A 1 632 ? 12.451 4.422 -8.276 1.00 92.62 632 TYR A O 1
ATOM 4927 N N . ASP A 1 633 ? 11.710 2.323 -8.073 1.00 92.75 633 ASP A N 1
ATOM 4928 C CA . ASP A 1 633 ? 10.332 2.701 -7.757 1.00 92.75 633 ASP A CA 1
ATOM 4929 C C . ASP A 1 633 ? 10.187 3.428 -6.412 1.00 92.75 633 ASP A C 1
ATOM 4931 O O . ASP A 1 633 ? 9.299 4.267 -6.269 1.00 92.75 633 ASP A O 1
ATOM 4935 N N . PHE A 1 634 ? 11.079 3.172 -5.446 1.00 90.19 634 PHE A N 1
ATOM 4936 C CA . PHE A 1 634 ? 11.113 3.922 -4.184 1.00 90.19 634 PHE A CA 1
ATOM 4937 C C . PHE A 1 634 ? 11.553 5.367 -4.416 1.00 90.19 634 PHE A C 1
ATOM 4939 O O . PHE A 1 634 ? 11.005 6.273 -3.801 1.00 90.19 634 PHE A O 1
ATOM 4946 N N . ALA A 1 635 ? 12.499 5.587 -5.333 1.00 85.88 635 ALA A N 1
ATOM 4947 C CA . ALA A 1 635 ? 12.916 6.925 -5.739 1.00 85.88 635 ALA A CA 1
ATOM 4948 C C . ALA A 1 635 ? 11.800 7.664 -6.494 1.00 85.88 635 ALA A C 1
ATOM 4950 O O . ALA A 1 635 ? 11.589 8.851 -6.272 1.00 85.88 635 ALA A O 1
ATOM 4951 N N . LEU A 1 636 ? 11.070 6.960 -7.366 1.00 84.06 636 LEU A N 1
ATOM 4952 C CA . LEU A 1 636 ? 9.985 7.537 -8.164 1.00 84.06 636 LEU A CA 1
ATOM 4953 C C . LEU A 1 636 ? 8.778 7.969 -7.316 1.00 84.06 636 LEU A C 1
ATOM 4955 O O . LEU A 1 636 ? 8.131 8.960 -7.641 1.00 84.06 636 LEU A O 1
ATOM 4959 N N . LEU A 1 637 ? 8.468 7.217 -6.255 1.00 84.69 637 LEU A N 1
ATOM 4960 C CA . LEU A 1 637 ? 7.326 7.466 -5.365 1.00 84.69 637 LEU A CA 1
ATOM 4961 C C . LEU A 1 637 ? 7.706 8.197 -4.066 1.00 84.69 637 LEU A C 1
ATOM 4963 O O . LEU A 1 637 ? 6.860 8.348 -3.182 1.00 84.69 637 LEU A O 1
ATOM 4967 N N . ALA A 1 638 ? 8.960 8.633 -3.923 1.00 79.00 638 ALA A N 1
ATOM 4968 C CA . ALA A 1 638 ? 9.390 9.428 -2.779 1.00 79.00 638 ALA A CA 1
ATOM 4969 C C . ALA A 1 638 ? 8.786 10.840 -2.829 1.00 79.00 638 ALA A C 1
ATOM 4971 O O . ALA A 1 638 ? 8.672 11.445 -3.896 1.00 79.00 638 ALA A O 1
ATOM 4972 N N . ASP A 1 639 ? 8.453 11.395 -1.660 1.00 69.25 639 ASP A N 1
ATOM 4973 C CA . ASP A 1 639 ? 8.141 12.821 -1.542 1.00 69.25 639 ASP A CA 1
ATOM 4974 C C . ASP A 1 639 ? 9.373 13.640 -1.992 1.00 69.25 639 ASP A C 1
ATOM 4976 O O . ASP A 1 639 ? 10.482 13.374 -1.507 1.00 69.25 639 ASP A O 1
ATOM 4980 N N . PRO A 1 640 ? 9.214 14.637 -2.887 1.00 64.88 640 PRO A N 1
ATOM 4981 C CA . PRO A 1 640 ? 10.287 15.538 -3.302 1.00 64.88 640 PRO A CA 1
ATOM 4982 C C . PRO A 1 640 ? 11.127 16.127 -2.158 1.00 64.88 640 PRO A C 1
ATOM 4984 O O . PRO A 1 640 ? 12.321 16.362 -2.352 1.00 64.88 640 PRO A O 1
ATOM 4987 N N . LEU A 1 641 ? 10.539 16.376 -0.981 1.00 65.81 641 LEU A N 1
ATOM 4988 C CA . LEU A 1 641 ? 11.262 16.884 0.195 1.00 65.81 641 LEU A CA 1
ATOM 4989 C C . LEU A 1 641 ? 12.136 15.807 0.849 1.00 65.81 641 LEU A C 1
ATOM 4991 O O . LEU A 1 641 ? 13.287 16.066 1.212 1.00 65.81 641 LEU A O 1
ATOM 4995 N N . SER A 1 642 ? 11.616 14.585 0.974 1.00 67.12 642 SER A N 1
ATOM 4996 C CA . SER A 1 642 ? 12.386 13.447 1.484 1.00 67.12 642 SER A CA 1
ATOM 4997 C C . SER A 1 642 ? 13.535 13.102 0.543 1.00 67.12 642 SER A C 1
ATOM 4999 O O . SER A 1 642 ? 14.659 12.884 0.987 1.00 67.12 642 SER A O 1
ATOM 5001 N N . ALA A 1 643 ? 13.290 13.131 -0.766 1.00 64.38 643 ALA A N 1
ATOM 5002 C CA . ALA A 1 643 ? 14.303 12.794 -1.755 1.00 64.38 643 ALA A CA 1
ATOM 5003 C C . ALA A 1 643 ? 15.438 13.833 -1.858 1.00 64.38 643 ALA A C 1
ATOM 5005 O O . ALA A 1 643 ? 16.548 13.493 -2.253 1.00 64.38 643 ALA A O 1
ATOM 5006 N N . GLN A 1 644 ? 15.189 15.085 -1.452 1.00 66.12 644 GLN A N 1
ATOM 5007 C CA . GLN A 1 644 ? 16.217 16.131 -1.353 1.00 66.12 644 GLN A CA 1
ATOM 5008 C C . GLN A 1 644 ? 17.216 15.917 -0.214 1.00 66.12 644 GLN A C 1
ATOM 5010 O O . GLN A 1 644 ? 18.320 16.455 -0.266 1.00 66.12 644 GLN A O 1
ATOM 5015 N N . THR A 1 645 ? 16.822 15.189 0.830 1.00 65.62 645 THR A N 1
ATOM 5016 C CA . THR A 1 645 ? 17.566 15.121 2.097 1.00 65.62 645 THR A CA 1
ATOM 5017 C C . THR A 1 645 ? 18.090 13.726 2.426 1.00 65.62 645 THR A C 1
ATOM 5019 O O . THR A 1 645 ? 18.957 13.604 3.287 1.00 65.62 645 THR A O 1
ATOM 5022 N N . ALA A 1 646 ? 17.602 12.691 1.738 1.00 62.19 646 ALA A N 1
ATOM 5023 C CA . ALA A 1 646 ? 17.903 11.292 2.017 1.00 62.19 646 ALA A CA 1
ATOM 5024 C C . ALA A 1 646 ? 18.769 10.645 0.924 1.00 62.19 646 ALA A C 1
ATOM 5026 O O . ALA A 1 646 ? 18.572 10.876 -0.272 1.00 62.19 646 ALA A O 1
ATOM 5027 N N . GLU A 1 647 ? 19.701 9.772 1.319 1.00 67.31 647 GLU A N 1
ATOM 5028 C CA . GLU A 1 647 ? 20.371 8.885 0.365 1.00 67.31 647 GLU A CA 1
ATOM 5029 C C . GLU A 1 647 ? 19.472 7.691 -0.015 1.00 67.31 647 GLU A C 1
ATOM 5031 O O . GLU A 1 647 ? 18.508 7.375 0.676 1.00 67.31 647 GLU A O 1
ATOM 5036 N N . LEU A 1 648 ? 19.799 6.948 -1.084 1.00 68.81 648 LEU A N 1
ATOM 5037 C CA . LEU A 1 648 ? 19.012 5.764 -1.495 1.00 68.81 648 LEU A CA 1
ATOM 5038 C C . LEU A 1 648 ? 18.898 4.724 -0.384 1.00 68.81 648 LEU A C 1
ATOM 5040 O O . LEU A 1 648 ? 17.858 4.098 -0.204 1.00 68.81 648 LEU A O 1
ATOM 5044 N N . VAL A 1 649 ? 19.994 4.540 0.348 1.00 67.69 649 VAL A N 1
ATOM 5045 C CA . VAL A 1 649 ? 20.066 3.654 1.509 1.00 67.69 649 VAL A CA 1
ATOM 5046 C C . VAL A 1 649 ? 19.036 4.065 2.562 1.00 67.69 649 VAL A C 1
ATOM 5048 O O . VAL A 1 649 ? 18.486 3.192 3.224 1.00 67.69 649 VAL A O 1
ATOM 5051 N N . ASP A 1 650 ? 18.732 5.351 2.680 1.00 73.88 650 ASP A N 1
ATOM 5052 C CA . ASP A 1 650 ? 17.761 5.860 3.645 1.00 73.88 650 ASP A CA 1
ATOM 5053 C C . ASP A 1 650 ? 16.327 5.774 3.101 1.00 73.88 650 ASP A C 1
ATOM 5055 O O . ASP A 1 650 ? 15.398 5.514 3.865 1.00 73.88 650 ASP A O 1
ATOM 5059 N N . LEU A 1 651 ? 16.142 5.904 1.778 1.00 80.00 651 LEU A N 1
ATOM 5060 C CA . LEU A 1 651 ? 14.846 5.700 1.112 1.00 80.00 651 LEU A CA 1
ATOM 5061 C C . LEU A 1 651 ? 14.386 4.234 1.147 1.00 80.00 651 LEU A C 1
ATOM 5063 O O . LEU A 1 651 ? 13.189 3.963 1.241 1.00 80.00 651 LEU A O 1
ATOM 5067 N N . VAL A 1 652 ? 15.322 3.281 1.065 1.00 87.50 652 VAL A N 1
ATOM 5068 C CA . VAL A 1 652 ? 15.029 1.840 1.090 1.00 87.50 652 VAL A CA 1
ATOM 5069 C C . VAL A 1 652 ? 15.321 1.271 2.477 1.00 87.50 652 VAL A C 1
ATOM 5071 O O . VAL A 1 652 ? 16.471 0.959 2.825 1.00 87.50 652 VAL A O 1
ATOM 5074 N N . SER A 1 653 ? 14.257 1.076 3.261 1.00 88.06 653 SER A N 1
ATOM 5075 C CA . SER A 1 653 ? 14.366 0.530 4.616 1.00 88.06 653 SER A CA 1
ATOM 5076 C C . SER A 1 653 ? 14.993 -0.878 4.622 1.00 88.06 653 SER A C 1
ATOM 5078 O O . SER A 1 653 ? 14.959 -1.581 3.606 1.00 88.06 653 SER A O 1
ATOM 5080 N N . PRO A 1 654 ? 15.537 -1.357 5.758 1.00 88.38 654 PRO A N 1
ATOM 5081 C CA . PRO A 1 654 ? 16.084 -2.715 5.855 1.00 88.38 654 PRO A CA 1
ATOM 5082 C C . PRO A 1 654 ? 15.090 -3.815 5.451 1.00 88.38 654 PRO A C 1
ATOM 5084 O O . PRO A 1 654 ? 15.481 -4.831 4.879 1.00 88.38 654 PRO A O 1
ATOM 5087 N N . VAL A 1 655 ? 13.801 -3.593 5.721 1.00 87.88 655 VAL A N 1
ATOM 5088 C CA . VAL A 1 655 ? 12.712 -4.496 5.334 1.00 87.88 655 VAL A CA 1
ATOM 5089 C C . VAL A 1 655 ? 12.524 -4.503 3.815 1.00 87.88 655 VAL A C 1
ATOM 5091 O O . VAL A 1 655 ? 12.487 -5.569 3.204 1.00 87.88 655 VAL A O 1
ATOM 5094 N N . ASP A 1 656 ? 12.481 -3.324 3.192 1.00 91.94 656 ASP A N 1
ATOM 5095 C CA . ASP A 1 656 ? 12.316 -3.189 1.738 1.00 91.94 656 ASP A CA 1
ATOM 5096 C C . ASP A 1 656 ? 13.519 -3.761 0.980 1.00 91.94 656 ASP A C 1
ATOM 5098 O O . ASP A 1 656 ? 13.369 -4.384 -0.069 1.00 91.94 656 ASP A O 1
ATOM 5102 N N . ARG A 1 657 ? 14.721 -3.628 1.547 1.00 91.25 657 ARG A N 1
ATOM 5103 C CA . ARG A 1 657 ? 15.944 -4.209 0.985 1.00 91.25 657 ARG A CA 1
ATOM 5104 C C . ARG A 1 657 ? 15.890 -5.732 0.934 1.00 91.25 657 ARG A C 1
ATOM 5106 O O . ARG A 1 657 ? 16.280 -6.316 -0.072 1.00 91.25 657 ARG A O 1
ATOM 5113 N N . ARG A 1 658 ? 15.374 -6.364 1.990 1.00 90.19 658 ARG A N 1
ATOM 5114 C CA . ARG A 1 658 ? 15.166 -7.815 2.028 1.00 90.19 658 ARG A CA 1
ATOM 5115 C C . ARG A 1 658 ? 14.131 -8.256 0.997 1.00 90.19 658 ARG A C 1
ATOM 5117 O O . ARG A 1 658 ? 14.389 -9.186 0.244 1.00 90.19 658 ARG A O 1
ATOM 5124 N N . LEU A 1 659 ? 13.011 -7.535 0.906 1.00 92.19 659 LEU A N 1
ATOM 5125 C CA . LEU A 1 659 ? 11.996 -7.786 -0.117 1.00 92.19 659 LEU A CA 1
ATOM 5126 C C . LEU A 1 659 ? 12.597 -7.716 -1.530 1.00 92.19 659 LEU A C 1
ATOM 5128 O O . LEU A 1 659 ? 12.375 -8.614 -2.337 1.00 92.19 659 LEU A O 1
ATOM 5132 N N . LEU A 1 660 ? 13.393 -6.684 -1.827 1.00 95.25 660 LEU A N 1
ATOM 5133 C CA . LEU A 1 660 ? 14.078 -6.561 -3.115 1.00 95.25 660 LEU A CA 1
ATOM 5134 C C . LEU A 1 660 ? 15.038 -7.730 -3.370 1.00 95.25 660 LEU A C 1
ATOM 5136 O O . LEU A 1 660 ? 15.057 -8.242 -4.482 1.00 95.25 660 LEU A O 1
ATOM 5140 N N . GLN A 1 661 ? 15.793 -8.190 -2.369 1.00 94.00 661 GLN A N 1
ATOM 5141 C CA . GLN A 1 661 ? 16.688 -9.351 -2.503 1.00 94.00 661 GLN A CA 1
ATOM 5142 C C . GLN A 1 661 ? 15.927 -10.647 -2.826 1.00 94.00 661 GLN A C 1
ATOM 5144 O O . GLN A 1 661 ? 16.335 -11.399 -3.720 1.00 94.00 661 GLN A O 1
ATOM 5149 N N . ASP A 1 662 ? 14.797 -10.883 -2.157 1.00 93.31 662 ASP A N 1
ATOM 5150 C CA . ASP A 1 662 ? 13.934 -12.038 -2.424 1.00 93.31 662 ASP A CA 1
ATOM 5151 C C . ASP A 1 662 ? 13.382 -11.976 -3.861 1.00 93.31 662 ASP A C 1
ATOM 5153 O O . ASP A 1 662 ? 13.484 -12.939 -4.626 1.00 93.31 662 ASP A O 1
ATOM 5157 N N . LEU A 1 663 ? 12.878 -10.810 -4.278 1.00 97.25 663 LEU A N 1
ATOM 5158 C CA . LEU A 1 663 ? 12.350 -10.585 -5.628 1.00 97.25 663 LEU A CA 1
ATOM 5159 C C . LEU A 1 663 ? 13.436 -10.670 -6.715 1.00 97.25 663 LEU A C 1
ATOM 5161 O O . LEU A 1 663 ? 13.194 -11.222 -7.789 1.00 97.25 663 LEU A O 1
ATOM 5165 N N . GLN A 1 664 ? 14.650 -10.182 -6.448 1.00 97.69 664 GLN A N 1
ATOM 5166 C CA . GLN A 1 664 ? 15.798 -10.332 -7.348 1.00 97.69 664 GLN A CA 1
ATOM 5167 C C . GLN A 1 664 ? 16.174 -11.805 -7.534 1.00 97.69 664 GLN A C 1
ATOM 5169 O O . GLN A 1 664 ? 16.511 -12.213 -8.644 1.00 97.69 664 GLN A O 1
ATOM 5174 N N . SER A 1 665 ? 16.090 -12.618 -6.478 1.00 97.19 665 SER A N 1
ATOM 5175 C CA . SER A 1 665 ? 16.366 -14.057 -6.562 1.00 97.19 665 SER A CA 1
ATOM 5176 C C . SER A 1 665 ? 15.375 -14.762 -7.495 1.00 97.19 665 SER A C 1
ATOM 5178 O O . SER A 1 665 ? 15.781 -15.561 -8.341 1.00 97.19 665 SER A O 1
ATOM 5180 N N . VAL A 1 666 ? 14.090 -14.400 -7.408 1.00 97.69 666 VAL A N 1
ATOM 5181 C CA . VAL A 1 666 ? 13.031 -14.880 -8.315 1.00 97.69 666 VAL A CA 1
ATOM 5182 C C . VAL A 1 666 ? 13.294 -14.429 -9.752 1.00 97.69 666 VAL A C 1
ATOM 5184 O O . VAL A 1 666 ? 13.250 -15.245 -10.673 1.00 97.69 666 VAL A O 1
ATOM 5187 N N . PHE A 1 667 ? 13.627 -13.151 -9.947 1.00 98.50 667 PHE A N 1
ATOM 5188 C CA . PHE A 1 667 ? 13.973 -12.604 -11.258 1.00 98.50 667 PHE A CA 1
ATOM 5189 C C . PHE A 1 667 ? 15.132 -13.364 -11.907 1.00 98.50 667 PHE A C 1
ATOM 5191 O O . PHE A 1 667 ? 15.004 -13.825 -13.039 1.00 98.50 667 PHE A O 1
ATOM 5198 N N . TRP A 1 668 ? 16.240 -13.567 -11.192 1.00 97.81 668 TRP A N 1
ATOM 5199 C CA . TRP A 1 668 ? 17.400 -14.276 -11.735 1.00 97.81 668 TRP A CA 1
ATOM 5200 C C . TRP A 1 668 ? 17.114 -15.752 -12.018 1.00 97.81 668 TRP A C 1
ATOM 5202 O O . TRP A 1 668 ? 17.585 -16.277 -13.030 1.00 97.81 668 TRP A O 1
ATOM 5212 N N . ALA A 1 669 ? 16.321 -16.416 -11.171 1.00 97.62 669 ALA A N 1
ATOM 5213 C CA . ALA A 1 669 ? 15.866 -17.779 -11.432 1.00 97.62 669 ALA A CA 1
ATOM 5214 C C . ALA A 1 669 ? 15.019 -17.858 -12.715 1.00 97.62 669 ALA A C 1
ATOM 5216 O O . ALA A 1 669 ? 15.221 -18.761 -13.530 1.00 97.62 669 ALA A O 1
ATOM 5217 N N . PHE A 1 670 ? 14.125 -16.888 -12.931 1.00 98.12 670 PHE A N 1
ATOM 5218 C CA . PHE A 1 670 ? 13.316 -16.788 -14.144 1.00 98.12 670 PHE A CA 1
ATOM 5219 C C . PHE A 1 670 ? 14.174 -16.508 -15.385 1.00 98.12 670 PHE A C 1
ATOM 5221 O O . PHE A 1 670 ? 14.065 -17.221 -16.382 1.00 98.12 670 PHE A O 1
ATOM 5228 N N . VAL A 1 671 ? 15.073 -15.520 -15.317 1.00 97.69 671 VAL A N 1
ATOM 5229 C CA . VAL A 1 671 ? 15.963 -15.146 -16.428 1.00 97.69 671 VAL A CA 1
ATOM 5230 C C . VAL A 1 671 ? 16.817 -16.334 -16.860 1.00 97.69 671 VAL A C 1
ATOM 5232 O O . VAL A 1 671 ? 16.820 -16.674 -18.039 1.00 97.69 671 VAL A O 1
ATOM 5235 N N . LYS A 1 672 ? 17.449 -17.034 -15.909 1.00 96.19 672 LYS A N 1
ATOM 5236 C CA . LYS A 1 672 ? 18.259 -18.234 -16.183 1.00 96.19 672 LYS A CA 1
ATOM 5237 C C . LYS A 1 672 ? 17.469 -19.344 -16.885 1.00 96.19 672 LYS A C 1
ATOM 5239 O O . LYS A 1 672 ? 18.049 -20.135 -17.621 1.00 96.19 672 LYS A O 1
ATOM 5244 N N . LYS A 1 673 ? 16.167 -19.444 -16.614 1.00 96.38 673 LYS A N 1
ATOM 5245 C CA . LYS A 1 673 ? 15.294 -20.481 -17.174 1.00 96.38 673 LYS A CA 1
ATOM 5246 C C . LYS A 1 673 ? 14.785 -20.138 -18.578 1.00 96.38 673 LYS A C 1
ATOM 5248 O O . LYS A 1 673 ? 14.578 -21.054 -19.367 1.00 96.38 673 LYS A O 1
ATOM 5253 N N . HIS A 1 674 ? 14.545 -18.860 -18.867 1.00 95.88 674 HIS A N 1
ATOM 5254 C CA . HIS A 1 674 ? 13.807 -18.425 -20.061 1.00 95.88 674 HIS A CA 1
ATOM 5255 C C . HIS A 1 674 ? 14.644 -17.644 -21.086 1.00 95.88 674 HIS A C 1
ATOM 5257 O O . HIS A 1 674 ? 14.202 -17.484 -22.221 1.00 95.88 674 HIS A O 1
ATOM 5263 N N . TYR A 1 675 ? 15.836 -17.172 -20.717 1.00 95.88 675 TYR A N 1
ATOM 5264 C CA . TYR A 1 675 ? 16.675 -16.319 -21.561 1.00 95.88 675 TYR A CA 1
ATOM 5265 C C . TYR A 1 675 ? 18.116 -16.812 -21.588 1.00 95.88 675 TYR A C 1
ATOM 5267 O O . TYR A 1 675 ? 18.589 -17.466 -20.657 1.00 95.88 675 TYR A O 1
ATOM 5275 N N . THR A 1 676 ? 18.827 -16.458 -22.657 1.00 88.94 676 THR A N 1
ATOM 5276 C CA . THR A 1 676 ? 20.252 -16.771 -22.809 1.00 88.94 676 THR A CA 1
ATOM 5277 C C . THR A 1 676 ? 21.042 -15.484 -22.642 1.00 88.94 676 THR A C 1
ATOM 5279 O O . THR A 1 676 ? 21.276 -14.761 -23.601 1.00 88.94 676 THR A O 1
ATOM 5282 N N . VAL A 1 677 ? 21.416 -15.168 -21.403 1.00 88.44 677 VAL A N 1
ATOM 5283 C CA . VAL A 1 677 ? 22.165 -13.949 -21.083 1.00 88.44 677 VAL A CA 1
ATOM 5284 C C . VAL A 1 677 ? 23.126 -14.187 -19.929 1.00 88.44 677 VAL A C 1
ATOM 5286 O O . VAL A 1 677 ? 22.802 -14.874 -18.956 1.00 88.44 677 VAL A O 1
ATOM 5289 N N . ASP A 1 678 ? 24.319 -13.602 -20.019 1.00 88.50 678 ASP A N 1
ATOM 5290 C CA . ASP A 1 678 ? 25.245 -13.583 -18.901 1.00 88.50 678 ASP A CA 1
ATOM 5291 C C . ASP A 1 678 ? 24.814 -12.530 -17.868 1.00 88.50 678 ASP A C 1
ATOM 5293 O O . ASP A 1 678 ? 24.473 -11.389 -18.189 1.00 88.50 678 ASP A O 1
ATOM 5297 N N . ARG A 1 679 ? 24.843 -12.909 -16.586 1.00 94.19 679 ARG A N 1
ATOM 5298 C CA . ARG A 1 679 ? 24.415 -12.041 -15.476 1.00 94.19 679 ARG A CA 1
ATOM 5299 C C . ARG A 1 679 ? 25.138 -10.690 -15.485 1.00 94.19 679 ARG A C 1
ATOM 5301 O O . ARG A 1 679 ? 24.521 -9.661 -15.217 1.00 94.19 679 ARG A O 1
ATOM 5308 N N . ARG A 1 680 ? 26.435 -10.689 -15.810 1.00 94.81 680 ARG A N 1
ATOM 5309 C CA . ARG A 1 680 ? 27.264 -9.479 -15.889 1.00 94.81 680 ARG A CA 1
ATOM 5310 C C . ARG A 1 680 ? 26.758 -8.518 -16.966 1.00 94.81 680 ARG A C 1
ATOM 5312 O O . ARG A 1 680 ? 26.688 -7.320 -16.701 1.00 94.81 680 ARG A O 1
ATOM 5319 N N . GLY A 1 681 ? 26.394 -9.029 -18.136 1.00 95.00 681 GLY A N 1
ATOM 5320 C CA . GLY A 1 681 ? 25.862 -8.263 -19.253 1.00 95.00 681 GLY A CA 1
ATOM 5321 C C . GLY A 1 681 ? 24.590 -7.528 -18.859 1.00 95.00 681 GLY A C 1
ATOM 5322 O O . GLY A 1 681 ? 24.542 -6.304 -18.939 1.00 95.00 681 GLY A O 1
ATOM 5323 N N . LEU A 1 682 ? 23.605 -8.243 -18.311 1.00 97.25 682 LEU A N 1
ATOM 5324 C CA . LEU A 1 682 ? 22.333 -7.632 -17.913 1.00 97.25 682 LEU A CA 1
ATOM 5325 C C . LEU A 1 682 ? 22.493 -6.577 -16.800 1.00 97.25 682 LEU A C 1
ATOM 5327 O O . LEU A 1 682 ? 21.832 -5.535 -16.828 1.00 97.25 682 LEU A O 1
ATOM 5331 N N . ILE A 1 683 ? 23.412 -6.800 -15.851 1.00 97.94 683 ILE A N 1
ATOM 5332 C CA . ILE A 1 683 ? 23.766 -5.811 -14.819 1.00 97.94 683 ILE A CA 1
ATOM 5333 C C . ILE A 1 683 ? 24.349 -4.539 -15.454 1.00 97.94 683 ILE A C 1
ATOM 5335 O O . ILE A 1 683 ? 23.952 -3.434 -15.085 1.00 97.94 683 ILE A O 1
ATOM 5339 N N . LEU A 1 684 ? 25.269 -4.668 -16.414 1.00 97.81 684 LEU A N 1
ATOM 5340 C CA . LEU A 1 684 ? 25.903 -3.516 -17.064 1.00 97.81 684 LEU A CA 1
ATOM 5341 C C . LEU A 1 684 ? 24.954 -2.769 -18.014 1.00 97.81 684 LEU A C 1
ATOM 5343 O O . LEU A 1 684 ? 25.013 -1.540 -18.059 1.00 97.81 684 LEU A O 1
ATOM 5347 N N . ILE A 1 685 ? 24.033 -3.469 -18.688 1.00 98.25 685 ILE A N 1
ATOM 5348 C CA . ILE A 1 685 ? 22.927 -2.831 -19.425 1.00 98.25 685 ILE A CA 1
ATOM 5349 C C . ILE A 1 685 ? 22.058 -2.035 -18.442 1.00 98.25 685 ILE A C 1
ATOM 5351 O O . ILE A 1 685 ? 21.787 -0.861 -18.660 1.00 98.25 685 ILE A O 1
ATOM 5355 N N . THR A 1 686 ? 21.685 -2.618 -17.301 1.00 98.44 686 THR A N 1
ATOM 5356 C CA . THR A 1 686 ? 20.881 -1.911 -16.284 1.00 98.44 686 THR A CA 1
ATOM 5357 C C . THR A 1 686 ? 21.594 -0.666 -15.749 1.00 98.44 686 THR A C 1
ATOM 5359 O O . THR A 1 686 ? 20.983 0.396 -15.605 1.00 98.44 686 THR A O 1
ATOM 5362 N N . ALA A 1 687 ? 22.899 -0.764 -15.485 1.00 98.25 687 ALA A N 1
ATOM 5363 C CA . ALA A 1 687 ? 23.704 0.376 -15.060 1.00 98.25 687 ALA A CA 1
ATOM 5364 C C . ALA A 1 687 ? 23.749 1.484 -16.123 1.00 98.25 687 ALA A C 1
ATOM 5366 O O . ALA A 1 687 ? 23.627 2.657 -15.775 1.00 98.25 687 ALA A O 1
ATOM 5367 N N . SER A 1 688 ? 23.865 1.138 -17.410 1.00 98.38 688 SER A N 1
ATOM 5368 C CA . SER A 1 688 ? 23.864 2.135 -18.486 1.00 98.38 688 SER A CA 1
ATOM 5369 C C . SER A 1 688 ? 22.517 2.848 -18.626 1.00 98.38 688 SER A C 1
ATOM 5371 O O . SER A 1 688 ? 22.483 4.062 -18.855 1.00 98.38 688 SER A O 1
ATOM 5373 N N . LEU A 1 689 ? 21.409 2.135 -18.391 1.00 97.38 689 LEU A N 1
ATOM 5374 C CA . LEU A 1 689 ? 20.076 2.729 -18.324 1.00 97.38 689 LEU A CA 1
ATOM 5375 C C . LEU A 1 689 ? 19.990 3.757 -17.195 1.00 97.38 689 LEU A C 1
ATOM 5377 O O . LEU A 1 689 ? 19.642 4.906 -17.470 1.00 97.38 689 LEU A O 1
ATOM 5381 N N . LEU A 1 690 ? 20.374 3.381 -15.970 1.00 96.69 690 LEU A N 1
ATOM 5382 C CA . LEU A 1 690 ? 20.397 4.283 -14.812 1.00 96.69 690 LEU A CA 1
ATOM 5383 C C . LEU A 1 690 ? 21.290 5.502 -15.054 1.00 96.69 690 LEU A C 1
ATOM 5385 O O . LEU A 1 690 ? 20.844 6.626 -14.836 1.00 96.69 690 LEU A O 1
ATOM 5389 N N . PHE A 1 691 ? 22.509 5.291 -15.562 1.00 97.44 691 PHE A N 1
ATOM 5390 C CA . PHE A 1 691 ? 23.446 6.367 -15.890 1.00 97.44 691 PHE A CA 1
ATOM 5391 C C . PHE A 1 691 ? 22.826 7.357 -16.875 1.00 97.44 691 PHE A C 1
ATOM 5393 O O . PHE A 1 691 ? 22.802 8.559 -16.628 1.00 97.44 691 PHE A O 1
ATOM 5400 N N . SER A 1 692 ? 22.235 6.846 -17.958 1.00 96.19 692 SER A N 1
ATOM 5401 C CA . SER A 1 692 ? 21.595 7.690 -18.961 1.00 96.19 692 SER A CA 1
ATOM 5402 C C . SER A 1 692 ? 20.361 8.426 -18.425 1.00 96.19 692 SER A C 1
ATOM 5404 O O . SER A 1 692 ? 19.969 9.433 -18.999 1.00 96.19 692 SER A O 1
ATOM 5406 N N . LEU A 1 693 ? 19.686 7.960 -17.374 1.00 93.94 693 LEU A N 1
ATOM 5407 C CA . LEU A 1 693 ? 18.473 8.618 -16.871 1.00 93.94 693 LEU A CA 1
ATOM 5408 C C . LEU A 1 693 ? 18.766 9.854 -16.016 1.00 93.94 693 LEU A C 1
ATOM 5410 O O . LEU A 1 693 ? 17.940 10.761 -15.986 1.00 93.94 693 LEU A O 1
ATOM 5414 N N . ILE A 1 694 ? 19.947 9.929 -15.399 1.00 94.56 694 ILE A N 1
ATOM 5415 C CA . ILE A 1 694 ? 20.372 11.001 -14.483 1.00 94.56 694 ILE A CA 1
ATOM 5416 C C . ILE A 1 694 ? 19.953 12.416 -14.931 1.00 94.56 694 ILE A C 1
ATOM 5418 O O . ILE A 1 694 ? 19.280 13.094 -14.155 1.00 94.56 694 ILE A O 1
ATOM 5422 N N . PRO A 1 695 ? 20.276 12.895 -16.149 1.00 93.69 695 PRO A N 1
ATOM 5423 C CA . PRO A 1 695 ? 19.973 14.274 -16.537 1.00 93.69 695 PRO A CA 1
ATOM 5424 C C . PRO A 1 695 ? 18.482 14.558 -16.749 1.00 93.69 695 PRO A C 1
ATOM 5426 O O . PRO A 1 695 ? 18.098 15.723 -16.814 1.00 93.69 695 PRO A O 1
ATOM 5429 N N . LEU A 1 696 ? 17.649 13.519 -16.858 1.00 89.25 696 LEU A N 1
ATOM 5430 C CA . LEU A 1 696 ? 16.200 13.657 -17.018 1.00 89.25 696 LEU A CA 1
ATOM 5431 C C . LEU A 1 696 ? 15.473 13.838 -15.683 1.00 89.25 696 LEU A C 1
ATOM 5433 O O . LEU A 1 696 ? 14.284 14.144 -15.681 1.00 89.25 696 LEU A O 1
ATOM 5437 N N . HIS A 1 697 ? 16.170 13.650 -14.562 1.00 86.06 697 HIS A N 1
ATOM 5438 C CA . HIS A 1 697 ? 15.615 13.860 -13.236 1.00 86.06 697 HIS A CA 1
ATOM 5439 C C . HIS A 1 697 ? 15.907 15.268 -12.709 1.00 86.06 697 HIS A C 1
ATOM 5441 O O . HIS A 1 697 ? 16.900 15.918 -13.072 1.00 86.06 697 HIS A O 1
ATOM 5447 N N . ASP A 1 698 ? 15.043 15.717 -11.800 1.00 83.00 698 ASP A N 1
ATOM 5448 C CA . ASP A 1 698 ? 15.226 16.971 -11.078 1.00 83.00 698 ASP A CA 1
ATOM 5449 C C . ASP A 1 698 ? 16.557 16.968 -10.309 1.00 83.00 698 ASP A C 1
ATOM 5451 O O . ASP A 1 698 ? 16.977 15.909 -9.831 1.00 83.00 698 ASP A O 1
ATOM 5455 N N . PRO A 1 699 ? 17.225 18.129 -10.149 1.00 84.88 699 PRO A N 1
ATOM 5456 C CA . PRO A 1 699 ? 18.545 18.220 -9.520 1.00 84.88 699 PRO A CA 1
ATOM 5457 C C . PRO A 1 699 ? 18.722 17.416 -8.218 1.00 84.88 699 PRO A C 1
ATOM 5459 O O . PRO A 1 699 ? 19.742 16.736 -8.110 1.00 84.88 699 PRO A O 1
ATOM 5462 N N . PRO A 1 700 ? 17.752 17.386 -7.279 1.00 81.06 700 PRO A N 1
ATOM 5463 C CA . PRO A 1 700 ? 17.892 16.611 -6.045 1.00 81.06 700 PRO A CA 1
ATOM 5464 C C . PRO A 1 700 ? 17.982 15.094 -6.237 1.00 81.06 700 PRO A C 1
ATOM 5466 O O . PRO A 1 700 ? 18.605 14.400 -5.442 1.00 81.06 700 PRO A O 1
ATOM 5469 N N . MET A 1 701 ? 17.388 14.571 -7.309 1.00 83.56 701 MET A N 1
ATOM 5470 C CA . MET A 1 701 ? 17.358 13.138 -7.599 1.00 83.56 701 MET A CA 1
ATOM 5471 C C . MET A 1 701 ? 18.630 12.663 -8.307 1.00 83.56 701 MET A C 1
ATOM 5473 O O . MET A 1 701 ? 18.954 11.480 -8.290 1.00 83.56 701 MET A O 1
ATOM 5477 N N . ARG A 1 702 ? 19.388 13.553 -8.950 1.00 90.31 702 ARG A N 1
ATOM 5478 C CA . ARG A 1 702 ? 20.538 13.157 -9.782 1.00 90.31 702 ARG A CA 1
ATOM 5479 C C . ARG A 1 702 ? 21.632 12.413 -8.999 1.00 90.31 702 ARG A C 1
ATOM 5481 O O . ARG A 1 702 ? 22.061 11.361 -9.480 1.00 90.31 702 ARG A O 1
ATOM 5488 N N . PRO A 1 703 ? 22.036 12.851 -7.785 1.00 89.19 703 PRO A N 1
ATOM 5489 C CA . PRO A 1 703 ? 22.993 12.106 -6.963 1.00 89.19 703 PRO A CA 1
ATOM 5490 C C . PRO A 1 703 ? 22.489 10.714 -6.579 1.00 89.19 703 PRO A C 1
ATOM 5492 O O . PRO A 1 703 ? 23.270 9.763 -6.525 1.00 89.19 703 PRO A O 1
ATOM 5495 N N . LEU A 1 704 ? 21.181 10.576 -6.350 1.00 87.88 704 LEU A N 1
ATOM 5496 C CA . LEU A 1 704 ? 20.544 9.306 -6.020 1.00 87.88 704 LEU A CA 1
ATOM 5497 C C . LEU A 1 704 ? 20.710 8.292 -7.158 1.00 87.88 704 LEU A C 1
ATOM 5499 O O . LEU A 1 704 ? 21.218 7.191 -6.946 1.00 87.88 704 LEU A O 1
ATOM 5503 N N . PHE A 1 705 ? 20.351 8.692 -8.376 1.00 90.81 705 PHE A N 1
ATOM 5504 C CA . PHE A 1 705 ? 20.474 7.859 -9.573 1.00 90.81 705 PHE A CA 1
ATOM 5505 C C . PHE A 1 705 ? 21.930 7.547 -9.934 1.00 90.81 705 PHE A C 1
ATOM 5507 O O . PHE A 1 705 ? 22.242 6.436 -10.371 1.00 90.81 705 PHE A O 1
ATOM 5514 N N . TYR A 1 706 ? 22.844 8.486 -9.686 1.00 93.06 706 TYR A N 1
ATOM 5515 C CA . TYR A 1 706 ? 24.278 8.254 -9.845 1.00 93.06 706 TYR A CA 1
ATOM 5516 C C . TYR A 1 706 ? 24.798 7.179 -8.878 1.00 93.06 706 TYR A C 1
ATOM 5518 O O . TYR A 1 706 ? 25.482 6.238 -9.291 1.00 93.06 706 TYR A O 1
ATOM 5526 N N . LYS A 1 707 ? 24.394 7.241 -7.603 1.00 90.81 707 LYS A N 1
ATOM 5527 C CA . LYS A 1 707 ? 24.698 6.199 -6.608 1.00 90.81 707 LYS A CA 1
ATOM 5528 C C . LYS A 1 707 ? 24.073 4.852 -6.972 1.00 90.81 707 LYS A C 1
ATOM 5530 O O . LYS A 1 707 ? 24.756 3.836 -6.860 1.00 90.81 707 LYS A O 1
ATOM 5535 N N . MET A 1 708 ? 22.827 4.836 -7.454 1.00 91.81 708 MET A N 1
ATOM 5536 C CA . MET A 1 708 ? 22.177 3.619 -7.960 1.00 91.81 708 MET A CA 1
ATOM 5537 C C . MET A 1 708 ? 22.999 2.973 -9.075 1.00 91.81 708 MET A C 1
ATOM 5539 O O . MET A 1 708 ? 23.309 1.788 -8.995 1.00 91.81 708 MET A O 1
ATOM 5543 N N . CYS A 1 709 ? 23.414 3.753 -10.078 1.00 95.31 709 CYS A N 1
ATOM 5544 C CA . CYS A 1 709 ? 24.272 3.267 -11.157 1.00 95.31 709 CYS A CA 1
ATOM 5545 C C . CYS A 1 709 ? 25.550 2.614 -10.605 1.00 95.31 709 CYS A C 1
ATOM 5547 O O . CYS A 1 709 ? 25.872 1.478 -10.957 1.00 95.31 709 CYS A O 1
ATOM 5549 N N . LYS A 1 710 ? 26.252 3.291 -9.687 1.00 93.88 710 LYS A N 1
ATOM 5550 C CA . LYS A 1 710 ? 27.477 2.768 -9.059 1.00 93.88 710 LYS A CA 1
ATOM 5551 C C . LYS A 1 710 ? 27.230 1.473 -8.283 1.00 93.88 710 LYS A C 1
ATOM 5553 O O . LYS A 1 710 ? 28.008 0.530 -8.425 1.00 93.88 710 LYS A O 1
ATOM 5558 N N . ALA A 1 711 ? 26.148 1.407 -7.508 1.00 92.31 711 ALA A N 1
ATOM 5559 C CA . ALA A 1 711 ? 25.775 0.220 -6.743 1.00 92.31 711 ALA A CA 1
ATOM 5560 C C . ALA A 1 711 ? 25.491 -0.982 -7.657 1.00 92.31 711 ALA A C 1
ATOM 5562 O O . ALA A 1 711 ? 25.985 -2.078 -7.401 1.00 92.31 711 ALA A O 1
ATOM 5563 N N . VAL A 1 712 ? 24.778 -0.770 -8.767 1.00 95.06 712 VAL A N 1
ATOM 5564 C CA . VAL A 1 712 ? 24.530 -1.816 -9.771 1.00 95.06 712 VAL A CA 1
ATOM 5565 C C . VAL A 1 712 ? 25.836 -2.273 -10.418 1.00 95.06 712 VAL A C 1
ATOM 5567 O O . VAL A 1 712 ? 26.098 -3.470 -10.502 1.00 95.06 712 VAL A O 1
ATOM 5570 N N . MET A 1 713 ? 26.716 -1.346 -10.806 1.00 95.00 713 MET A N 1
ATOM 5571 C CA . MET A 1 713 ? 28.019 -1.696 -11.391 1.00 95.00 713 MET A CA 1
ATOM 5572 C C . MET A 1 713 ? 28.937 -2.468 -10.435 1.00 95.00 713 MET A C 1
ATOM 5574 O O . MET A 1 713 ? 29.781 -3.244 -10.898 1.00 95.00 713 MET A O 1
ATOM 5578 N N . ALA A 1 714 ? 28.813 -2.246 -9.124 1.00 93.56 714 ALA A N 1
ATOM 5579 C CA . ALA A 1 714 ? 29.609 -2.936 -8.112 1.00 93.56 714 ALA A CA 1
ATOM 5580 C C . ALA A 1 714 ? 29.278 -4.436 -8.030 1.00 93.56 714 ALA A C 1
ATOM 5582 O O . ALA A 1 714 ? 30.185 -5.237 -7.812 1.00 93.56 714 ALA A O 1
ATOM 5583 N N . GLN A 1 715 ? 28.035 -4.828 -8.336 1.00 92.56 715 GLN A N 1
ATOM 5584 C CA . GLN A 1 715 ? 27.581 -6.230 -8.321 1.00 92.56 715 GLN A CA 1
ATOM 5585 C C . GLN A 1 715 ? 28.336 -7.124 -9.316 1.00 92.56 715 GLN A C 1
ATOM 5587 O O . GLN A 1 715 ? 28.369 -8.339 -9.160 1.00 92.56 715 GLN A O 1
ATOM 5592 N N . VAL A 1 716 ? 28.987 -6.542 -10.329 1.00 87.31 716 VAL A N 1
ATOM 5593 C CA . VAL A 1 716 ? 29.813 -7.283 -11.300 1.00 87.31 716 VAL A CA 1
ATOM 5594 C C . VAL A 1 716 ? 31.074 -7.886 -10.658 1.00 87.31 716 VAL A C 1
ATOM 5596 O O . VAL A 1 716 ? 31.675 -8.781 -11.243 1.00 87.31 716 VAL A O 1
ATOM 5599 N N . ARG A 1 717 ? 31.502 -7.403 -9.481 1.00 64.62 717 ARG A N 1
ATOM 5600 C CA . ARG A 1 717 ? 32.702 -7.895 -8.776 1.00 64.62 717 ARG A CA 1
ATOM 5601 C C . ARG A 1 717 ? 32.423 -9.028 -7.778 1.00 64.62 717 ARG A C 1
ATOM 5603 O O . ARG A 1 717 ? 33.378 -9.619 -7.292 1.00 64.62 717 ARG A O 1
ATOM 5610 N N . GLU A 1 718 ? 31.159 -9.315 -7.469 1.00 48.09 718 GLU A N 1
ATOM 5611 C CA . GLU A 1 718 ? 30.747 -10.250 -6.404 1.00 48.09 718 GLU A CA 1
ATOM 5612 C C . GLU A 1 718 ? 30.257 -11.620 -6.923 1.00 48.09 718 GLU A C 1
ATOM 5614 O O . GLU A 1 718 ? 29.686 -12.394 -6.158 1.00 48.09 718 GLU A O 1
ATOM 5619 N N . GLY A 1 719 ? 30.444 -11.921 -8.214 1.00 35.59 719 GLY A N 1
ATOM 5620 C CA . GLY A 1 719 ? 29.927 -13.128 -8.876 1.00 35.59 719 GLY A CA 1
ATOM 5621 C C . GLY A 1 719 ? 30.992 -14.122 -9.296 1.00 35.59 719 GLY A C 1
ATOM 5622 O O . GLY A 1 719 ? 31.999 -13.666 -9.885 1.00 35.59 719 GLY A O 1
#

InterPro domains:
  IPR005835 Nucleotidyl transferase domain [PF00483] (20-200)
  IPR011009 Protein kinase-like domain superfamily [SSF56112] (461-637)
  IPR023214 HAD superfamily [G3DSA:3.40.50.1000] (274-384)
  IPR029044 Nucleotide-diphospho-sugar transferases [G3DSA:3.90.550.10] (18-272)
  IPR029044 Nucleotide-diphospho-sugar transferases [SSF53448] (18-258)
  IPR036412 HAD-like superfamily [SSF56784] (276-367)

Secondary structure (DSSP, 8-state):
-------HHHHHHTT--EEEEEE-S--HHHHHTT--S-GGG-EETTEEHHHHHHTTS---TTSEEEEEEEHHHHHHHTHHHHHHHH-TTSEEEEEEESS--SSHHHHHHHHHHT--HHHHTS-EEEE-TTEEEPGGG-HHHHHHTSPTT-EEEEEEE---SS--SEEEEE-TTSBEEEEEET--SSSEEEEEEEEES-HHHHHHHHHHHHTS-GGGSTTSS--HHHHHHHHHHTT--EEEEE--GGGEEE-SSHHHHHHHHHHHHH-GGGS---EEEEEGGGTBPPPSBTTBGGG--B-HHHHHHHHHHHHTT-EEEEEE-TTTTTTTT-HHHHHHHHHHHHHHHHHHTT---SEEEE-PPP-S----TT---TTS-HHHHHT---SS--------------PPPPSSSEEEEETTEEEEEESSTTHHHHHHHHTS--GGGGGGSPPEEEEEEETTTTEEEEEEE---EEEHHHHHHTT---HHHHHHHHHHHHHHHT------S-----HHHHHHHHHHB-BTTB---TTTTSHHHHHHHHHHTHHHHHTT-TTHHHHHHHHHHHHHHHHHTT---EES---S---GGGEEEETTS-EEE-S---EETTEE-S-EEHHHHHHHHHHIIIIIHHHHTS-HHHHHH--HHHHS-HHHHHHHHHHHHHHHHHHHHH----HHHHHHHHHHHHHHHGGGS-GGGHHHHHHHHHHHHHGGG--

Mean predicted aligned error: 9.83 Å

Nearest PDB structures (foldseek):
  4evw-assembly2_B  TM=8.222E-01  e=2.478E-14  Vibrio cholerae RC9
  7d73-assembly1_A  TM=7.134E-01  e=7.208E-11  Homo sapiens
  7d72-assembly1_C  TM=7.360E-01  e=5.814E-10  Homo sapiens
  7x8k-assembly1_A  TM=6.575E-01  e=1.446E-10  Arabidopsis thaliana
  6jly-assembly1_J  TM=7.250E-01  e=2.095E-06  Schizosaccharomyces pombe 972h-

Radius of gyration: 31.75 Å; Cα contacts (8 Å, |Δi|>4): 1195; chains: 1; bounding box: 71×78×94 Å

Foldseek 3Di:
DDDDDDDPVVVVLLQEEEEEAEALDQLVQVVVLPQDAGQQQFAAQQGGLQVLQVVADPDALRYAYEYEHAPVNCVVQVVVVVCCVVCVSHNYHYAHQPDRAQEVLLSLLLVLLVDDPSQQQHKYKYAYSFKHFHVQQVPSVVVSPDDAQEKEFEWEFAPPVQQQFKEFDADPVQKTPAIDGRGPPDRTGGRRMIIGNGSNCSNVLSLVVVLDFLVVPPPSGDYPRVSVRSVVVVVGIYGYHYDYPVRMAGRSHPVSLQVVLVVCLVVLVSDDAEEDEDEVCLQWPQAPDPLDLLRIHGPVVVLLVQVSSVVSVHAYEYEYAAQCVVVVQPQVRRCVPPVVSSVVVCVVSVRDHPYYHTRDHDDPDDDDSSDDDSVDPRCRNSSHDDPDDDDDDPDDDDDDDDDDDDDAWDWDDDPFKTKTKHLDCQCLLVVLCQQQPAPQLPVQAWHWDDWDADPVSSMTMTMTTDAPFDFLLSCLLSVSDRLSLLVLVLVSQLSQQADPSDGPDGDDDDPVSVVVLVVQADDPVDDDDLLLCALVLLVVLCVVPVVLQVVQDDCSVVLSVVLNVLSVVCSVVVVFDKGQAHQLAPARRQWGQHSRRHIHGHDGRQDRNRHRGRMHGSLSVLLNPVLNLLVVSLLVPDDPVCLLPDASCRSQDPSSPVVSVVNVVSSVVSCVVRHDDDPLSSLSSNLSVLSSCLVVDDSSCNNNSVVSSVVSNVVSVVD

Solvent-accessible surface area (backbone atoms only — not comparable to full-atom values): 39696 Å² total; per-residue (Å²): 142,80,87,79,78,77,63,77,68,64,72,59,62,80,64,36,39,33,38,32,33,56,43,58,69,84,43,62,71,43,49,76,74,67,46,85,53,56,61,51,56,33,26,52,70,72,40,31,37,44,59,54,33,58,76,44,52,82,76,51,66,73,25,36,39,36,40,34,34,41,37,68,60,36,68,76,65,42,45,66,63,52,47,52,68,77,40,72,72,47,46,72,43,79,42,63,32,82,62,82,48,67,28,58,33,52,40,47,24,28,51,37,55,68,45,52,79,70,51,24,67,20,37,24,36,42,34,44,61,34,41,37,52,39,76,86,50,41,60,56,66,55,59,58,70,50,61,85,69,43,22,32,39,31,22,28,87,40,91,41,81,80,35,83,42,36,12,40,34,59,51,100,81,35,36,49,76,46,47,34,68,52,40,57,74,39,44,36,27,44,66,46,41,41,34,38,39,21,24,49,58,46,34,57,50,34,43,60,57,70,62,49,47,38,85,80,39,99,78,66,52,39,43,55,48,56,51,49,39,54,40,44,76,72,70,50,52,34,28,60,44,78,45,62,73,87,26,44,47,62,45,78,43,70,68,40,34,50,56,49,30,48,50,48,69,73,37,50,90,80,52,80,78,48,77,49,78,38,54,48,72,60,34,24,47,76,41,77,42,87,94,37,74,88,50,42,46,78,34,60,72,47,42,52,50,49,44,52,43,42,75,55,63,27,45,29,31,39,35,32,40,68,44,17,70,86,42,78,64,35,44,69,63,12,44,74,73,40,44,69,60,49,54,52,48,34,60,75,66,68,52,74,65,78,42,78,42,77,59,38,77,73,67,97,73,87,88,60,97,82,70,75,62,71,90,51,67,44,47,64,67,37,21,53,61,68,93,73,90,76,79,88,82,86,75,84,81,85,84,79,90,81,83,82,87,81,78,96,54,56,72,46,80,56,97,65,30,34,36,42,37,39,68,56,75,75,54,52,14,37,53,50,34,70,44,55,54,26,67,94,51,47,86,38,36,68,55,75,75,48,60,49,73,43,81,93,71,51,33,40,35,43,30,27,48,52,78,74,53,49,32,43,29,57,26,50,74,40,45,60,61,38,71,63,54,50,50,48,46,52,52,54,51,49,47,40,38,65,38,88,58,53,64,87,68,75,56,80,63,49,68,78,53,45,55,53,51,55,73,38,23,72,45,100,91,39,78,86,50,64,57,42,73,44,40,63,46,40,52,53,49,48,65,76,40,42,73,64,43,66,77,68,40,94,58,47,62,61,51,51,51,54,44,42,52,52,37,48,53,42,60,74,68,63,66,66,48,77,20,50,26,43,50,71,47,47,28,36,76,27,26,28,42,30,74,71,70,45,55,34,47,45,80,46,40,15,48,36,67,86,34,36,38,43,48,25,32,43,57,60,31,52,18,30,39,49,40,34,54,72,49,47,44,51,66,72,72,44,55,72,70,55,44,61,75,47,53,61,73,68,71,44,44,78,59,55,49,50,52,32,52,56,51,45,52,52,50,52,54,49,45,68,73,77,50,92,74,58,71,59,57,46,38,49,52,26,20,44,53,36,52,58,45,28,82,79,43,60,78,61,47,27,59,45,35,49,50,49,20,51,57,44,54,52,56,64,77,79,115

Sequence (719 aa):
MSNGGISNGEAAKGNALSVVIPIGGVGSRFAKEGYRFPKPLINIAGRAMLFWIIDRLELTENDSLFIAISEMVNDEFHLDSQLRREYPHLNVKLIPLRFDTRGAAETLFIVAQSMTDDELQRRTVSLDCDTIYFPEARLLSRIRTLPPHHGATVVFDDAGDPPVFSYVETDSRNRIVDIKEKIAISRHANTGAYVFPDGFSIRQRCAAFLDQPLKSLALGEYYTSSLIADMIGAGFTFVALPIPNSSFACVGTPPQLNDFLKTISQKQDLVKRRRFCWDLDSLVTPPCVFGDYRTVKPIRRNIELVRQLHAAGHCIIISTSRGMQQRDGNVNAAVADNAAVTLATLAKLQIPYDEIQFGKPYAHCYVDSRAVNSLLDTQKEIGWYAASGASRWSGKGSVGGMLVPRSFNAVQVIENAVVKSSTSEAILGEIYFFSRIPTDIKDVFPTINTLNFVPSTQSFSLTMQRVHGVTFSHLLVGRALTVGRLEKYLAALSRIHSSNGIVDDHTSVPPSLASRLNALGESPSRNIDIYANYAAKVSERYKAFLPVYLDLGDDHEAIASRLLAFLHDFEADDRAQAAHVIHGDPVFSNALFTKDNTVVFIDVRGRQGDVLTLRGDALYDLAKVYQSLQGYDFALLADPLSAQTAELVDLVSPVDRRLLQDLQSVFWAFVKKHYTVDRRGLILITASLLFSLIPLHDPPMRPLFYKMCKAVMAQVREG